Protein AF-A0AAD1UCU5-F1 (afdb_monomer)

Mean predicted aligned error: 21.75 Å

pLDDT: mean 78.45, std 16.81, range [32.56, 97.81]

Solvent-accessible surface area (backbone atoms only — not comparable to full-atom values): 30417 Å² total; per-residue (Å²): 137,92,79,88,80,88,87,80,90,83,84,81,86,79,81,80,84,80,82,82,84,84,83,92,84,83,86,86,89,81,95,85,53,86,76,56,51,63,53,49,52,48,50,50,51,50,51,51,50,49,50,48,52,48,50,52,50,50,52,50,52,51,49,49,53,49,50,51,51,51,50,50,53,51,50,53,52,51,51,51,51,53,50,50,54,47,51,54,50,51,50,52,52,51,51,51,50,53,51,51,51,54,53,50,52,50,52,51,51,55,50,48,54,53,49,50,53,51,49,52,55,50,54,52,52,51,51,52,51,51,51,51,51,51,54,51,52,52,52,50,50,54,50,51,52,52,52,51,54,50,52,52,53,49,52,53,51,49,54,49,51,52,52,50,49,52,52,51,48,53,52,50,52,51,50,52,54,51,49,51,53,53,49,51,54,51,49,53,55,49,52,54,51,48,52,51,50,50,53,52,50,47,51,53,52,47,54,51,49,49,51,50,51,50,52,50,49,53,49,50,52,50,49,49,57,53,40,49,70,37,87,88,35,48,63,55,64,61,52,67,79,72,67,90,63,94,52,49,71,54,80,69,92,71,68,92,71,72,79,82,76,87,70,85,92,86,68,96,70,82,79,69,58,74,73,64,58,57,73,34,57,42,61,46,68,61,52,50,54,52,50,50,53,29,61,75,53,78,56,74,60,50,67,69,57,52,52,52,48,52,47,52,48,50,52,52,50,49,53,51,48,52,52,49,54,49,52,52,52,50,52,52,50,50,52,52,50,52,51,50,50,49,56,69,72,53,66,51,69,66,58,55,52,48,52,52,49,51,52,53,50,52,50,53,51,52,52,51,50,47,52,50,50,53,51,49,52,56,51,50,67,69,54,74,77,55,50,79,67,47,55,53,50,48,50,51,49,50,52,48,52,52,51,51,50,52,51,49,54,52,52,50,50,53,51,50,53,51,51,50,54,52,50,51,52,49,51,54,49,50,53,48,52,49,49,52,50,50,53,52,51,50,50,52,52,53,51,53,50,53,52,50,51,53,49,50,48,51,52,52,51,52,52,49,54,47,52,54,51,49,60,61,52,66,77,72,66,93,60,70,76,68,44,56,58,50,51,53,56,49,50,52,52,53,50,52,52,51,50,52,50,52,50,53,52,51,52,51,49,53,53,50,51,54,54,48,53,54,49,53,52,52,53,52,52,51,50,60,56,57,63,60,63,74,77,75,123

Structure (mmCIF, N/CA/C/O backbone):
data_AF-A0AAD1UCU5-F1
#
_entry.id   AF-A0AAD1UCU5-F1
#
loop_
_ato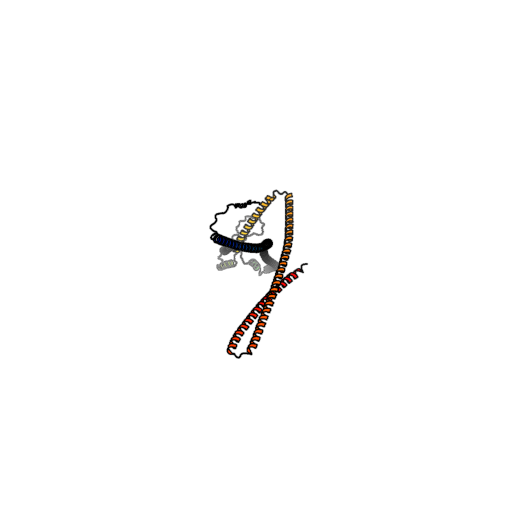m_site.group_PDB
_atom_site.id
_atom_site.type_symbol
_atom_site.label_atom_id
_atom_site.label_alt_id
_atom_site.label_comp_id
_atom_site.label_asym_id
_atom_site.label_entity_id
_atom_site.label_seq_id
_atom_site.pdbx_PDB_ins_code
_atom_site.Cartn_x
_atom_site.Cartn_y
_atom_site.Cartn_z
_atom_site.occupancy
_atom_site.B_iso_or_equiv
_atom_site.auth_seq_id
_atom_site.auth_comp_id
_atom_site.auth_asym_id
_atom_site.auth_atom_id
_atom_site.pdbx_PDB_model_num
ATOM 1 N N . MET A 1 1 ? 38.582 35.582 -67.590 1.00 38.91 1 MET A N 1
ATOM 2 C CA . MET A 1 1 ? 39.283 36.866 -67.369 1.00 38.91 1 MET A CA 1
ATOM 3 C C . MET A 1 1 ? 40.517 36.909 -68.255 1.00 38.91 1 MET A C 1
ATOM 5 O O . MET A 1 1 ? 41.341 36.009 -68.192 1.00 38.91 1 MET A O 1
ATOM 9 N N . ASN A 1 2 ? 40.564 37.918 -69.122 1.00 42.25 2 ASN A N 1
ATOM 10 C CA . ASN A 1 2 ? 41.558 38.155 -70.167 1.00 42.25 2 ASN A CA 1
ATOM 11 C C . ASN A 1 2 ? 42.959 38.440 -69.618 1.00 42.25 2 ASN A C 1
ATOM 13 O O . ASN A 1 2 ? 43.098 39.374 -68.834 1.00 42.25 2 ASN A O 1
ATOM 17 N N . LYS A 1 3 ? 43.993 37.780 -70.158 1.00 42.66 3 LYS A N 1
ATOM 18 C CA . LYS A 1 3 ? 45.317 38.398 -70.354 1.00 42.66 3 LYS A CA 1
ATOM 19 C C . LYS A 1 3 ? 45.931 37.953 -71.682 1.00 42.66 3 LYS A C 1
ATOM 21 O O . LYS A 1 3 ? 46.499 36.879 -71.816 1.00 42.66 3 LYS A O 1
ATOM 26 N N . SER A 1 4 ? 45.778 38.850 -72.650 1.00 47.38 4 SER A N 1
ATOM 27 C CA . SER A 1 4 ? 46.551 38.979 -73.882 1.00 47.38 4 SER A CA 1
ATOM 28 C C . SER A 1 4 ? 48.047 39.080 -73.560 1.00 47.38 4 SER A C 1
ATOM 30 O O . SER A 1 4 ? 48.446 40.007 -72.852 1.00 47.38 4 SER A O 1
ATOM 32 N N . SER A 1 5 ? 48.869 38.205 -74.142 1.00 44.00 5 SER A N 1
ATOM 33 C CA . SER A 1 5 ? 50.315 38.408 -74.248 1.00 44.00 5 SER A CA 1
ATOM 34 C C . SER A 1 5 ? 50.710 38.442 -75.722 1.00 44.00 5 SER A C 1
ATOM 36 O O . SER A 1 5 ? 50.513 37.489 -76.470 1.00 44.00 5 SER A O 1
ATOM 38 N N . LYS A 1 6 ? 51.204 39.614 -76.117 1.00 46.22 6 LYS A N 1
ATOM 39 C CA . LYS A 1 6 ? 51.797 39.962 -77.407 1.00 46.22 6 LYS A CA 1
ATOM 40 C C . LYS A 1 6 ? 53.204 39.370 -77.521 1.00 46.22 6 LYS A C 1
ATOM 42 O O . LYS A 1 6 ? 53.901 39.363 -76.510 1.00 46.22 6 LYS A O 1
ATOM 47 N N . ARG A 1 7 ? 53.642 39.120 -78.769 1.00 44.12 7 ARG A N 1
ATOM 48 C CA . ARG A 1 7 ? 54.982 39.370 -79.385 1.00 44.12 7 ARG A CA 1
ATOM 49 C C . ARG A 1 7 ? 55.447 38.187 -80.276 1.00 44.12 7 ARG A C 1
ATOM 51 O O . ARG A 1 7 ? 54.911 37.099 -80.130 1.00 44.12 7 ARG A O 1
ATOM 58 N N . PRO A 1 8 ? 56.423 38.372 -81.188 1.00 48.19 8 PRO A N 1
ATOM 59 C CA . PRO A 1 8 ? 56.312 39.190 -82.398 1.00 48.19 8 PRO A CA 1
ATOM 60 C C . PRO A 1 8 ? 56.815 38.436 -83.652 1.00 48.19 8 PRO A C 1
ATOM 62 O O . PRO A 1 8 ? 57.678 37.568 -83.581 1.00 48.19 8 PRO A O 1
ATOM 65 N N . GLY A 1 9 ? 56.318 38.818 -84.828 1.00 47.50 9 GLY A N 1
ATOM 66 C CA . GLY A 1 9 ? 56.886 38.365 -86.096 1.00 47.50 9 GLY A CA 1
ATOM 67 C C . GLY A 1 9 ? 58.293 38.927 -86.310 1.00 47.50 9 GLY A C 1
ATOM 68 O O . GLY A 1 9 ? 58.490 40.139 -86.228 1.00 47.50 9 GLY A O 1
ATOM 69 N N . TYR A 1 10 ? 59.243 38.050 -86.630 1.00 42.09 10 TYR A N 1
ATOM 70 C CA . TYR A 1 10 ? 60.497 38.426 -87.271 1.00 42.09 10 TYR A CA 1
ATOM 71 C C . TYR A 1 10 ? 60.433 38.043 -88.749 1.00 42.09 10 TYR A C 1
ATOM 73 O O . TYR A 1 10 ? 60.314 36.882 -89.128 1.00 42.09 10 TYR A O 1
ATOM 81 N N . ARG A 1 11 ? 60.452 39.094 -89.565 1.00 47.66 11 ARG A N 1
ATOM 82 C CA . ARG A 1 11 ? 60.551 39.115 -91.019 1.00 47.66 11 ARG A CA 1
ATOM 83 C C . ARG A 1 11 ? 62.041 39.195 -91.337 1.00 47.66 11 ARG A C 1
ATOM 85 O O . ARG A 1 11 ? 62.613 40.272 -91.215 1.00 47.66 11 ARG A O 1
ATOM 92 N N . GLU A 1 12 ? 62.668 38.086 -91.711 1.00 41.44 12 GLU A N 1
ATOM 93 C CA . GLU A 1 12 ? 64.057 38.093 -92.180 1.00 41.44 12 GLU A CA 1
ATOM 94 C C . GLU A 1 12 ? 64.074 37.994 -93.710 1.00 41.44 12 GLU A C 1
ATOM 96 O O . GLU A 1 12 ? 63.940 36.934 -94.315 1.00 41.44 12 GLU A O 1
ATOM 101 N N . GLN A 1 13 ? 64.176 39.168 -94.336 1.00 43.59 13 GLN A N 1
ATOM 102 C CA . GLN A 1 13 ? 64.620 39.327 -95.714 1.00 43.59 13 GLN A CA 1
ATOM 103 C C . GLN A 1 13 ? 66.100 38.936 -95.774 1.00 43.59 13 GLN A C 1
ATOM 105 O O . GLN A 1 13 ? 66.935 39.649 -95.223 1.00 43.59 13 GLN A O 1
ATOM 110 N N . ARG A 1 14 ? 66.447 37.850 -96.470 1.00 40.88 14 ARG A N 1
ATOM 111 C CA . ARG A 1 14 ? 67.821 37.641 -96.943 1.00 40.88 14 ARG A CA 1
ATOM 112 C C . ARG A 1 14 ? 67.886 37.883 -98.442 1.00 40.88 14 ARG A C 1
ATOM 114 O O . ARG A 1 14 ? 67.221 37.230 -99.239 1.00 40.88 14 ARG A O 1
ATOM 121 N N . GLN A 1 15 ? 68.661 38.910 -98.759 1.00 40.22 15 GLN A N 1
ATOM 122 C CA . GLN A 1 15 ? 69.030 39.368 -100.084 1.00 40.22 15 GLN A CA 1
ATOM 123 C C . GLN A 1 15 ? 69.949 38.336 -100.749 1.00 40.22 15 GLN A C 1
ATOM 125 O O . GLN A 1 15 ? 70.836 37.773 -100.109 1.00 40.22 15 GLN A O 1
ATOM 130 N N . ALA A 1 16 ? 69.717 38.105 -102.038 1.00 41.84 16 ALA A N 1
ATOM 131 C CA . ALA A 1 16 ? 70.588 37.337 -102.913 1.00 41.84 16 ALA A CA 1
ATOM 132 C C . ALA A 1 16 ? 71.919 38.085 -103.143 1.00 41.84 16 ALA A C 1
ATOM 134 O O . ALA A 1 16 ? 71.876 39.284 -103.436 1.00 41.84 16 ALA A O 1
ATOM 135 N N . PRO A 1 17 ? 73.088 37.425 -103.072 1.00 46.22 17 PRO A N 1
ATOM 136 C CA . PRO A 1 17 ? 74.330 38.000 -103.568 1.00 46.22 17 PRO A CA 1
ATOM 137 C C . PRO A 1 17 ? 74.338 37.962 -105.101 1.00 46.22 17 PRO A C 1
ATOM 139 O O . PRO A 1 17 ? 74.091 36.927 -105.720 1.00 46.22 17 PRO A O 1
ATOM 142 N N . GLN A 1 18 ? 74.603 39.119 -105.702 1.00 41.62 18 GLN A N 1
ATOM 143 C CA . GLN A 1 18 ? 74.808 39.287 -107.135 1.00 41.62 18 GLN A CA 1
ATOM 144 C C . GLN A 1 18 ? 76.114 38.609 -107.562 1.00 41.62 18 GLN A C 1
ATOM 146 O O . GLN A 1 18 ? 77.155 38.805 -106.942 1.00 41.62 18 GLN A O 1
ATOM 151 N N . ALA A 1 19 ? 76.040 37.828 -108.637 1.00 39.88 19 ALA A N 1
ATOM 152 C CA . ALA A 1 19 ? 77.185 37.241 -109.311 1.00 39.88 19 ALA A CA 1
ATOM 153 C C . ALA A 1 19 ? 78.060 38.337 -109.946 1.00 39.88 19 ALA A C 1
ATOM 155 O O . ALA A 1 19 ? 77.585 39.127 -110.769 1.00 39.88 19 ALA A O 1
ATOM 156 N N . GLU A 1 20 ? 79.337 38.369 -109.566 1.00 41.59 20 GLU A N 1
ATOM 157 C CA . GLU A 1 20 ? 80.380 39.150 -110.226 1.00 41.59 20 GLU A CA 1
ATOM 158 C C . GLU A 1 20 ? 80.570 38.669 -111.670 1.00 41.59 20 GLU A C 1
ATOM 160 O O . GLU A 1 20 ? 80.720 37.481 -111.956 1.00 41.59 20 GLU A O 1
ATOM 165 N N . LYS A 1 21 ? 80.543 39.630 -112.594 1.00 40.97 21 LYS A N 1
ATOM 166 C CA . LYS A 1 21 ? 80.853 39.449 -114.011 1.00 40.97 21 LYS A CA 1
ATOM 167 C C . LYS A 1 21 ? 82.369 39.334 -114.163 1.00 40.97 21 LYS A C 1
ATOM 169 O O . LYS A 1 21 ? 83.084 40.276 -113.840 1.00 40.97 21 LYS A O 1
ATOM 174 N N . PHE A 1 22 ? 82.837 38.204 -114.681 1.00 38.25 22 PHE A N 1
ATOM 175 C CA . PHE A 1 22 ? 84.230 37.995 -115.066 1.00 38.25 22 PHE A CA 1
ATOM 176 C C . PHE A 1 22 ? 84.413 38.371 -116.548 1.00 38.25 22 PHE A C 1
ATOM 178 O O . PHE A 1 22 ? 83.662 37.910 -117.408 1.00 38.25 22 PHE A O 1
ATOM 185 N N . ASP A 1 23 ? 85.374 39.255 -116.815 1.00 42.38 23 ASP A N 1
ATOM 186 C CA . ASP A 1 23 ? 85.660 39.915 -118.096 1.00 42.38 23 ASP A CA 1
ATOM 187 C C . ASP A 1 23 ? 86.777 39.158 -118.859 1.00 42.38 23 ASP A C 1
ATOM 189 O O . ASP A 1 23 ? 87.883 39.022 -118.324 1.00 42.38 23 ASP A O 1
ATOM 193 N N . PRO A 1 24 ? 86.540 38.616 -120.074 1.00 38.34 24 PRO A N 1
ATOM 194 C CA . PRO A 1 24 ? 87.518 37.816 -120.802 1.00 38.34 24 PRO A CA 1
ATOM 195 C C . PRO A 1 24 ? 88.197 38.646 -121.901 1.00 38.34 24 PRO A C 1
ATOM 197 O O . PRO A 1 24 ? 87.713 38.710 -123.029 1.00 38.34 24 PRO A O 1
ATOM 200 N N . ASN A 1 25 ? 89.348 39.264 -121.616 1.00 39.72 25 ASN A N 1
ATOM 201 C CA . ASN A 1 25 ? 90.185 39.827 -122.682 1.00 39.72 25 ASN A CA 1
ATOM 202 C C . ASN A 1 25 ? 91.661 39.982 -122.275 1.00 39.72 25 ASN A C 1
ATOM 204 O O . ASN A 1 25 ? 92.081 41.021 -121.766 1.00 39.72 25 ASN A O 1
ATOM 208 N N . ARG A 1 26 ? 92.500 38.974 -122.565 1.00 41.56 26 ARG A N 1
ATOM 209 C CA . ARG A 1 26 ? 93.944 39.215 -122.732 1.00 41.56 26 ARG A CA 1
ATOM 210 C C . ARG A 1 26 ? 94.586 38.259 -123.738 1.00 41.56 26 ARG A C 1
ATOM 212 O O . ARG A 1 26 ? 94.598 37.044 -123.580 1.00 41.56 26 ARG A O 1
ATOM 219 N N . ASN A 1 27 ? 95.102 38.875 -124.796 1.00 39.00 27 ASN A N 1
ATOM 220 C CA . ASN A 1 27 ? 95.641 38.293 -126.018 1.00 39.00 27 ASN A CA 1
ATOM 221 C C . ASN A 1 27 ? 97.078 37.753 -125.834 1.00 39.00 27 ASN A C 1
ATOM 223 O O . ASN A 1 27 ? 98.004 38.506 -125.552 1.00 39.00 27 ASN A O 1
ATOM 227 N N . MET A 1 28 ? 97.233 36.441 -126.010 1.00 32.56 28 MET A N 1
ATOM 228 C CA . MET A 1 28 ? 98.207 35.723 -126.855 1.00 32.56 28 MET A CA 1
ATOM 229 C C . MET A 1 28 ? 99.339 36.512 -127.568 1.00 32.56 28 MET A C 1
ATOM 231 O O . MET A 1 28 ? 99.054 37.300 -128.467 1.00 32.56 28 MET A O 1
ATOM 235 N N . ARG A 1 29 ? 100.613 36.139 -127.314 1.00 35.97 29 ARG A N 1
ATOM 236 C CA . ARG A 1 29 ? 101.561 35.455 -128.252 1.00 35.97 29 ARG A CA 1
ATOM 237 C C . ARG A 1 29 ? 103.041 35.777 -127.977 1.00 35.97 29 ARG A C 1
ATOM 239 O O . ARG A 1 29 ? 103.494 36.890 -128.215 1.00 35.97 29 ARG A O 1
ATOM 246 N N . SER A 1 30 ? 103.828 34.735 -127.724 1.00 37.50 30 SER A N 1
ATOM 247 C CA . SER A 1 30 ? 105.138 34.547 -128.363 1.00 37.50 30 SER A CA 1
ATOM 248 C C . SER A 1 30 ? 105.387 33.037 -128.572 1.00 37.50 30 SER A C 1
ATOM 250 O O . SER A 1 30 ? 104.774 32.215 -127.886 1.00 37.50 30 SER A O 1
ATOM 252 N N . PRO A 1 31 ? 106.156 32.623 -129.596 1.00 45.50 31 PRO A N 1
ATOM 253 C CA . PRO A 1 31 ? 106.043 31.296 -130.191 1.00 45.50 31 PRO A CA 1
ATOM 254 C C . PRO A 1 31 ? 107.282 30.443 -129.900 1.00 45.50 31 PRO A C 1
ATOM 256 O O . PRO A 1 31 ? 108.174 30.367 -130.739 1.00 45.50 31 PRO A O 1
ATOM 259 N N . GLN A 1 32 ? 107.344 29.787 -128.735 1.00 42.44 32 GLN A N 1
ATOM 260 C CA . GLN A 1 32 ? 108.434 28.832 -128.464 1.00 42.44 32 GLN A CA 1
ATOM 261 C C . GLN A 1 32 ? 108.156 27.737 -127.411 1.00 42.44 32 GLN A C 1
ATOM 263 O O . GLN A 1 32 ? 109.093 27.094 -126.961 1.00 42.44 32 GLN A O 1
ATOM 268 N N . GLU A 1 33 ? 106.894 27.445 -127.056 1.00 42.97 33 GLU A N 1
ATOM 269 C CA . GLU A 1 33 ? 106.588 26.505 -125.947 1.00 42.97 33 GLU A CA 1
ATOM 270 C C . GLU A 1 33 ? 105.498 25.453 -126.262 1.00 42.97 33 GLU A C 1
ATOM 272 O O . GLU A 1 33 ? 104.797 24.950 -125.385 1.00 42.97 33 GLU A O 1
ATOM 277 N N . LYS A 1 34 ? 105.354 25.040 -127.530 1.00 42.16 34 LYS A N 1
ATOM 278 C CA . LYS A 1 34 ? 104.326 24.065 -127.974 1.00 42.16 34 LYS A CA 1
ATOM 279 C C . LYS A 1 34 ? 104.528 22.608 -127.493 1.00 42.16 34 LYS A C 1
ATOM 281 O O . LYS A 1 34 ? 103.692 21.760 -127.789 1.00 42.16 34 LYS A O 1
ATOM 286 N N . GLY A 1 35 ? 105.582 22.317 -126.726 1.00 46.91 35 GLY A N 1
ATOM 287 C CA . GLY A 1 35 ? 105.799 21.024 -126.051 1.00 46.91 35 GLY A CA 1
ATOM 288 C C . GLY A 1 35 ? 105.448 21.017 -124.555 1.00 46.91 35 GLY A C 1
ATOM 289 O O . GLY A 1 35 ? 105.173 19.955 -124.007 1.00 46.91 35 GLY A O 1
ATOM 290 N N . HIS A 1 36 ? 105.401 22.189 -123.907 1.00 49.41 36 HIS A N 1
ATOM 291 C CA . HIS A 1 36 ? 105.072 22.347 -122.480 1.00 49.41 36 HIS A CA 1
ATOM 292 C C . HIS A 1 36 ? 103.577 22.651 -122.262 1.00 49.41 36 HIS A C 1
ATOM 294 O O . HIS A 1 36 ? 102.981 22.187 -121.293 1.00 49.41 36 HIS A O 1
ATOM 300 N N . VAL A 1 37 ? 102.925 23.315 -123.226 1.00 50.72 37 VAL A N 1
ATOM 301 C CA . VAL A 1 37 ? 101.483 23.633 -123.188 1.00 50.72 37 VAL A CA 1
ATOM 302 C C . VAL A 1 37 ? 100.591 22.389 -123.298 1.00 50.72 37 VAL A C 1
ATOM 304 O O . VAL A 1 37 ? 99.534 22.347 -122.685 1.00 50.72 37 VAL A O 1
ATOM 307 N N . ASN A 1 38 ? 101.021 21.330 -123.993 1.00 52.06 38 ASN A N 1
ATOM 308 C CA . ASN A 1 38 ? 100.274 20.063 -124.026 1.00 52.06 38 ASN A CA 1
ATOM 309 C C . ASN A 1 38 ? 100.367 19.275 -122.709 1.00 52.06 38 ASN A C 1
ATOM 311 O O . ASN A 1 38 ? 99.496 18.450 -122.442 1.00 52.06 38 ASN A O 1
ATOM 315 N N . HIS A 1 39 ? 101.400 19.506 -121.892 1.00 57.59 39 HIS A N 1
ATOM 316 C CA . HIS A 1 39 ? 101.499 18.905 -120.562 1.00 57.59 39 HIS A CA 1
ATOM 317 C C . HIS A 1 39 ? 100.735 19.736 -119.525 1.00 57.59 39 HIS A C 1
ATOM 319 O O . HIS A 1 39 ? 100.045 19.158 -118.694 1.00 57.59 39 HIS A O 1
ATOM 325 N N . LEU A 1 40 ? 100.770 21.070 -119.644 1.00 56.66 40 LEU A N 1
ATOM 326 C CA . LEU A 1 40 ? 99.977 21.996 -118.829 1.00 56.66 40 LEU A CA 1
ATOM 327 C C . LEU A 1 40 ? 98.472 21.882 -119.103 1.00 56.66 40 LEU A C 1
ATOM 329 O O . LEU A 1 40 ? 97.721 21.754 -118.153 1.00 56.66 40 LEU A O 1
ATOM 333 N N . MET A 1 41 ? 98.025 21.804 -120.364 1.00 61.16 41 MET A N 1
ATOM 334 C CA . MET A 1 41 ? 96.609 21.550 -120.680 1.00 61.16 41 MET A CA 1
ATOM 335 C C . MET A 1 41 ? 96.154 20.162 -120.232 1.00 61.16 41 MET A C 1
ATOM 337 O O . MET A 1 41 ? 95.005 20.002 -119.842 1.00 61.16 41 MET A O 1
ATOM 341 N N . LYS A 1 42 ? 97.026 19.145 -120.273 1.00 67.25 42 LYS A N 1
ATOM 342 C CA . LYS A 1 42 ? 96.698 17.833 -119.699 1.00 67.25 42 LYS A CA 1
ATOM 343 C C . LYS A 1 42 ? 96.564 17.909 -118.183 1.00 67.25 42 LYS A C 1
ATOM 345 O O . LYS A 1 42 ? 95.593 17.371 -117.680 1.00 67.25 42 LYS A O 1
ATOM 350 N N . ASN A 1 43 ? 97.463 18.610 -117.493 1.00 72.88 43 ASN A N 1
ATOM 351 C CA . ASN A 1 43 ? 97.378 18.816 -116.047 1.00 72.88 43 ASN A CA 1
ATOM 352 C C . ASN A 1 43 ? 96.145 19.642 -115.660 1.00 72.88 43 ASN A C 1
ATOM 354 O O . ASN A 1 43 ? 95.464 19.286 -114.715 1.00 72.88 43 ASN A O 1
ATOM 358 N N . GLU A 1 44 ? 95.800 20.676 -116.425 1.00 75.69 44 GLU A N 1
ATOM 359 C CA . GLU A 1 44 ? 94.611 21.506 -116.200 1.00 75.69 44 GLU A CA 1
ATOM 360 C C . GLU A 1 44 ? 93.318 20.728 -116.501 1.00 75.69 44 GLU A C 1
ATOM 362 O O . GLU A 1 44 ? 92.336 20.839 -115.776 1.00 75.69 44 GLU A O 1
ATOM 367 N N . ILE A 1 45 ? 93.319 19.854 -117.517 1.00 77.12 45 ILE A N 1
ATOM 368 C CA . ILE A 1 45 ? 92.229 18.895 -117.759 1.00 77.12 45 ILE A CA 1
ATOM 369 C C . ILE A 1 45 ? 92.144 17.860 -116.627 1.00 77.12 45 ILE A C 1
ATOM 371 O O . ILE A 1 45 ? 91.038 17.468 -116.263 1.00 77.12 45 ILE A O 1
ATOM 375 N N . GLU A 1 46 ? 93.269 17.397 -116.079 1.00 80.00 46 GLU A N 1
ATOM 376 C CA . GLU A 1 46 ? 93.308 16.470 -114.939 1.00 80.00 46 GLU A CA 1
ATOM 377 C C . GLU A 1 46 ? 92.770 17.152 -113.667 1.00 80.00 46 GLU A C 1
ATOM 379 O O . GLU A 1 46 ? 91.884 16.610 -113.017 1.00 80.00 46 GLU A O 1
ATOM 384 N N . GLU A 1 47 ? 93.190 18.387 -113.378 1.00 80.19 47 GLU A N 1
ATOM 385 C CA . GLU A 1 47 ? 92.695 19.210 -112.266 1.00 80.19 47 GLU A CA 1
ATOM 386 C C . GLU A 1 47 ? 91.207 19.554 -112.422 1.00 80.19 47 GLU A C 1
ATOM 388 O O . GLU A 1 47 ? 90.447 19.501 -111.454 1.00 80.19 47 GLU A O 1
ATOM 393 N N . LEU A 1 48 ? 90.742 19.847 -113.641 1.00 81.12 48 LEU A N 1
ATOM 394 C CA . LEU A 1 48 ? 89.319 20.046 -113.924 1.00 81.12 48 LEU A CA 1
ATOM 395 C C . LEU A 1 48 ? 88.520 18.749 -113.759 1.00 81.12 48 LEU A C 1
ATOM 397 O O . LEU A 1 48 ? 87.409 18.770 -113.240 1.00 81.12 48 LEU A O 1
ATOM 401 N N . LYS A 1 49 ? 89.076 17.596 -114.140 1.00 81.94 49 LYS A N 1
ATOM 402 C CA . LYS A 1 49 ? 88.444 16.293 -113.881 1.00 81.94 49 LYS A CA 1
ATOM 40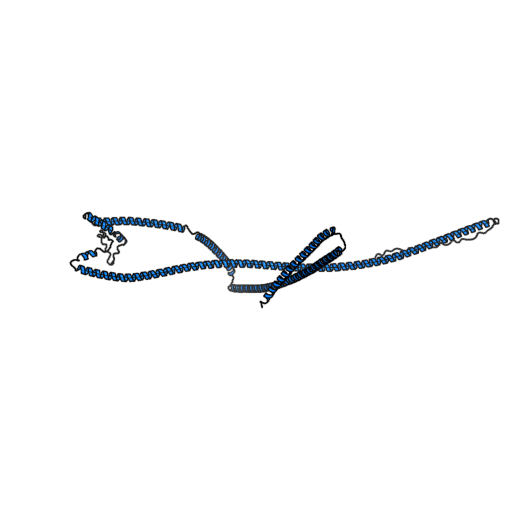3 C C . LYS A 1 49 ? 88.407 15.961 -112.396 1.00 81.94 49 LYS A C 1
ATOM 405 O O . LYS A 1 49 ? 87.433 15.367 -111.943 1.00 81.94 49 LYS A O 1
ATOM 410 N N . ASP A 1 50 ? 89.434 16.326 -111.642 1.00 83.81 50 ASP A N 1
ATOM 411 C CA . ASP A 1 50 ? 89.502 16.075 -110.205 1.00 83.81 50 ASP A CA 1
ATOM 412 C C . ASP A 1 50 ? 88.597 17.030 -109.424 1.00 83.81 50 ASP A C 1
ATOM 414 O O . ASP A 1 50 ? 87.912 16.596 -108.502 1.00 83.81 50 ASP A O 1
ATOM 418 N N . THR A 1 51 ? 88.479 18.291 -109.846 1.00 84.00 51 THR A N 1
ATOM 419 C CA . THR A 1 51 ? 87.491 19.234 -109.299 1.00 84.00 51 THR A CA 1
ATOM 420 C C . THR A 1 51 ? 86.063 18.848 -109.669 1.00 84.00 51 THR A C 1
ATOM 422 O O . THR A 1 51 ? 85.193 18.909 -108.804 1.00 84.00 51 THR A O 1
ATOM 425 N N . VAL A 1 52 ? 85.800 18.374 -110.893 1.00 84.94 52 VAL A N 1
ATOM 426 C CA . VAL A 1 52 ? 84.488 17.815 -111.264 1.00 84.94 52 VAL A CA 1
ATOM 427 C C . VAL A 1 52 ? 84.177 16.575 -110.430 1.00 84.94 52 VAL A C 1
ATOM 429 O O . VAL A 1 52 ? 83.109 16.528 -109.832 1.00 84.94 52 VAL A O 1
ATOM 432 N N . ARG A 1 53 ? 85.112 15.626 -110.281 1.00 87.31 53 ARG A N 1
ATOM 433 C CA . ARG A 1 53 ? 84.927 14.451 -109.410 1.00 87.31 53 ARG A CA 1
ATOM 434 C C . ARG A 1 53 ? 84.704 14.841 -107.949 1.00 87.31 53 ARG A C 1
ATOM 436 O O . ARG A 1 53 ? 83.864 14.248 -107.278 1.00 87.31 53 ARG A O 1
ATOM 443 N N . TYR A 1 54 ? 85.414 15.852 -107.456 1.00 91.12 54 TYR A N 1
ATOM 444 C CA . TYR A 1 54 ? 85.232 16.389 -106.110 1.00 91.12 54 TYR A CA 1
ATOM 445 C C . TYR A 1 54 ? 83.853 17.036 -105.930 1.00 91.12 54 TYR A C 1
ATOM 447 O O . TYR A 1 54 ? 83.187 16.783 -104.929 1.00 91.12 54 TYR A O 1
ATOM 455 N N . LEU A 1 55 ? 83.393 17.828 -106.901 1.00 88.69 55 LEU A N 1
ATOM 456 C CA . LEU A 1 55 ? 82.067 18.447 -106.882 1.00 88.69 55 LEU A CA 1
ATOM 457 C C . LEU A 1 55 ? 80.947 17.415 -107.050 1.00 88.69 55 LEU A C 1
ATOM 459 O O . LEU A 1 55 ? 79.922 17.530 -106.387 1.00 88.69 55 LEU A O 1
ATOM 463 N N . GLU A 1 56 ? 81.138 16.384 -107.873 1.00 87.50 56 GLU A N 1
ATOM 464 C CA . GLU A 1 56 ? 80.229 15.239 -107.984 1.00 87.50 56 GLU A CA 1
ATOM 465 C C . GLU A 1 56 ? 80.147 14.484 -106.655 1.00 87.50 56 GLU A C 1
ATOM 467 O O . GLU A 1 56 ? 79.048 14.211 -106.175 1.00 87.50 56 GLU A O 1
ATOM 472 N N . HIS A 1 57 ? 81.286 14.225 -106.007 1.00 89.69 57 HIS A N 1
ATOM 473 C CA . HIS A 1 57 ? 81.324 13.616 -104.680 1.00 89.69 57 HIS A CA 1
ATOM 474 C C . HIS A 1 57 ? 80.648 14.504 -103.625 1.00 89.69 57 HIS A C 1
ATOM 476 O O . HIS A 1 57 ? 79.882 14.005 -102.801 1.00 89.69 57 HIS A O 1
ATOM 482 N N . GLN A 1 58 ? 80.874 15.823 -103.646 1.00 91.00 58 GLN A N 1
ATOM 483 C CA . GLN A 1 58 ? 80.172 16.754 -102.760 1.00 91.00 58 GLN A CA 1
ATOM 484 C C . GLN A 1 58 ? 78.665 16.768 -103.027 1.00 91.00 58 GLN A C 1
ATOM 486 O O . GLN A 1 58 ? 77.884 16.770 -102.081 1.00 91.00 58 GLN A O 1
ATOM 491 N N . LEU A 1 59 ? 78.238 16.747 -104.291 1.00 89.81 59 LEU A N 1
ATOM 492 C CA . LEU A 1 59 ? 76.823 16.697 -104.656 1.00 89.81 59 LEU A CA 1
ATOM 493 C C . LEU A 1 59 ? 76.167 15.400 -104.187 1.00 89.81 59 LEU A C 1
ATOM 495 O O . LEU A 1 59 ? 75.053 15.447 -103.670 1.00 89.81 59 LEU A O 1
ATOM 499 N N . VAL A 1 60 ? 76.842 14.259 -104.333 1.00 92.12 60 VAL A N 1
ATOM 500 C CA . VAL A 1 60 ? 76.360 12.969 -103.820 1.00 92.12 60 VAL A CA 1
ATOM 501 C C . VAL A 1 60 ? 76.279 12.998 -102.294 1.00 92.12 60 VAL A C 1
ATOM 503 O O . VAL A 1 60 ? 75.230 12.667 -101.752 1.00 92.12 60 VAL A O 1
ATOM 506 N N . SER A 1 61 ? 77.315 13.491 -101.609 1.00 92.31 61 SER A N 1
ATOM 507 C CA . SER A 1 61 ? 77.311 13.663 -100.149 1.00 92.31 61 SER A CA 1
ATOM 508 C C . SER A 1 61 ? 76.165 14.565 -99.686 1.00 92.31 61 SER A C 1
ATOM 510 O O . SER A 1 61 ? 75.484 14.244 -98.720 1.00 92.31 61 SER A O 1
ATOM 512 N N . LYS A 1 62 ? 75.899 15.672 -100.392 1.00 91.94 62 LYS A N 1
ATOM 513 C CA . LYS A 1 62 ? 74.795 16.582 -100.063 1.00 91.94 62 LYS A CA 1
ATOM 514 C C . LYS A 1 62 ? 73.420 15.996 -100.352 1.00 91.94 62 LYS A C 1
ATOM 516 O O . LYS A 1 62 ? 72.495 16.282 -99.599 1.00 91.94 62 LYS A O 1
ATOM 521 N N . ARG A 1 63 ? 73.269 15.167 -101.388 1.00 91.19 63 ARG A N 1
ATOM 522 C CA . ARG A 1 63 ? 72.026 14.409 -101.608 1.00 91.19 63 ARG A CA 1
ATOM 523 C C . ARG A 1 63 ? 71.801 13.381 -100.510 1.00 91.19 63 ARG A C 1
ATOM 525 O O . ARG A 1 63 ? 70.684 13.286 -100.028 1.00 91.19 63 ARG A O 1
ATOM 532 N N . GLN A 1 64 ? 72.850 12.676 -100.093 1.00 93.56 64 GLN A N 1
ATOM 533 C CA . GLN A 1 64 ? 72.762 11.718 -98.997 1.00 93.56 64 GLN A CA 1
ATOM 534 C C . GLN A 1 64 ? 72.387 12.412 -97.679 1.00 93.56 64 GLN A C 1
ATOM 536 O O . GLN A 1 64 ? 71.428 11.999 -97.040 1.00 93.56 64 GLN A O 1
ATOM 541 N N . GLU A 1 65 ? 73.048 13.520 -97.323 1.00 92.00 65 GLU A N 1
ATOM 542 C CA . GLU A 1 65 ? 72.657 14.342 -96.164 1.00 92.00 65 GLU A CA 1
ATOM 543 C C . GLU A 1 65 ? 71.194 14.811 -96.275 1.00 92.00 65 GLU A C 1
ATOM 545 O O . GLU A 1 65 ? 70.443 14.778 -95.304 1.00 92.00 65 GLU A O 1
ATOM 550 N N . GLN A 1 66 ? 70.755 15.241 -97.464 1.00 92.25 66 GLN A N 1
ATOM 551 C CA . GLN A 1 66 ? 69.371 15.659 -97.691 1.00 92.25 66 GLN A CA 1
ATOM 552 C C . GLN A 1 66 ? 68.377 14.500 -97.517 1.00 92.25 66 GLN A C 1
ATOM 554 O O . GLN A 1 66 ? 67.304 14.705 -96.948 1.00 92.25 66 GLN A O 1
ATOM 559 N N . GLU A 1 67 ? 68.704 13.304 -98.003 1.00 92.44 67 GLU A N 1
ATOM 560 C CA . GLU A 1 67 ? 67.898 12.096 -97.809 1.00 92.44 67 GLU A CA 1
ATOM 561 C C . GLU A 1 67 ? 67.830 11.704 -96.329 1.00 92.44 67 GLU A C 1
ATOM 563 O O . GLU A 1 67 ? 66.740 11.417 -95.834 1.00 92.44 67 GLU A O 1
ATOM 568 N N . GLU A 1 68 ? 68.948 11.786 -95.603 1.00 92.38 68 GLU A N 1
ATOM 569 C CA . GLU A 1 68 ? 69.010 11.559 -94.156 1.00 92.38 68 GLU A CA 1
ATOM 570 C C . GLU A 1 68 ? 68.120 12.557 -93.397 1.00 92.38 68 GLU A C 1
ATOM 572 O O . GLU A 1 68 ? 67.294 12.143 -92.582 1.00 92.38 68 GLU A O 1
ATOM 577 N N . TYR A 1 69 ? 68.178 13.853 -93.728 1.00 93.12 69 TYR A N 1
ATOM 578 C CA . TYR A 1 69 ? 67.290 14.860 -93.135 1.00 93.12 69 TYR A CA 1
ATOM 579 C C . TYR A 1 69 ? 65.816 14.619 -93.464 1.00 93.12 69 TYR A C 1
ATOM 581 O O . TYR A 1 69 ? 64.952 14.791 -92.605 1.00 93.12 69 TYR A O 1
ATOM 589 N N . LEU A 1 70 ? 65.492 14.222 -94.698 1.00 93.00 70 LEU A N 1
ATOM 590 C CA . LEU A 1 70 ? 64.116 13.886 -95.067 1.00 93.00 70 LEU A CA 1
ATOM 591 C C . LEU A 1 70 ? 63.616 12.660 -94.298 1.00 93.00 70 LEU A C 1
ATOM 593 O O . LEU A 1 70 ? 62.463 12.643 -93.863 1.00 93.00 70 LEU A O 1
ATOM 597 N N . GLN A 1 71 ? 64.475 11.662 -94.094 1.00 93.62 71 GLN A N 1
ATOM 598 C CA . GLN A 1 71 ? 64.159 10.484 -93.297 1.00 93.62 71 GLN A CA 1
ATOM 599 C C . GLN A 1 71 ? 63.963 10.843 -91.818 1.00 93.62 71 GLN A C 1
ATOM 601 O O . GLN A 1 71 ? 63.001 10.374 -91.208 1.00 93.62 71 GLN A O 1
ATOM 606 N N . GLU A 1 72 ? 64.803 11.713 -91.257 1.00 94.00 72 GLU A N 1
ATOM 607 C CA . GLU A 1 72 ? 64.672 12.216 -89.886 1.00 94.00 72 GLU A CA 1
ATOM 608 C C . GLU A 1 72 ? 63.376 13.020 -89.705 1.00 94.00 72 GLU A C 1
ATOM 610 O O . GLU A 1 72 ? 62.613 12.764 -88.776 1.00 94.00 72 GLU A O 1
ATOM 615 N N . ILE A 1 73 ? 63.052 13.919 -90.642 1.00 91.31 73 ILE A N 1
ATOM 616 C CA . ILE A 1 73 ? 61.786 14.669 -90.645 1.00 91.31 73 ILE A CA 1
ATOM 617 C C . ILE A 1 73 ? 60.591 13.716 -90.734 1.00 91.31 73 ILE A C 1
ATOM 619 O O . ILE A 1 73 ? 59.580 13.920 -90.058 1.00 91.31 73 ILE A O 1
ATOM 623 N N . PHE A 1 74 ? 60.677 12.670 -91.558 1.00 94.00 74 PHE A N 1
ATOM 624 C CA . PHE A 1 74 ? 59.609 11.683 -91.680 1.00 94.00 74 PHE A CA 1
ATOM 625 C C . PHE A 1 74 ? 59.416 10.892 -90.379 1.00 94.00 74 PHE A C 1
ATOM 627 O O . PHE A 1 74 ? 58.279 10.726 -89.933 1.00 94.00 74 PHE A O 1
ATOM 634 N N . GLN A 1 75 ? 60.504 10.463 -89.733 1.00 94.00 75 GLN A N 1
ATOM 635 C CA . GLN A 1 75 ? 60.459 9.776 -88.439 1.00 94.00 75 GLN A CA 1
ATOM 636 C C . GLN A 1 75 ? 59.932 10.684 -87.324 1.00 94.00 75 GLN A C 1
ATOM 638 O O . GLN A 1 75 ? 59.045 10.270 -86.579 1.00 94.00 75 GLN A O 1
ATOM 643 N N . ALA A 1 76 ? 60.404 11.928 -87.242 1.00 92.00 76 ALA A N 1
ATOM 644 C CA . ALA A 1 76 ? 59.926 12.908 -86.271 1.00 92.00 76 ALA A CA 1
ATOM 645 C C . ALA A 1 76 ? 58.429 13.200 -86.459 1.00 92.00 76 ALA A C 1
ATOM 647 O O . ALA A 1 76 ? 57.680 13.244 -85.486 1.00 92.00 76 ALA A O 1
ATOM 648 N N . ASN A 1 77 ? 57.957 13.317 -87.706 1.00 92.69 77 ASN A N 1
ATOM 649 C CA . ASN A 1 77 ? 56.531 13.471 -88.000 1.00 92.69 77 ASN A CA 1
ATOM 650 C C . ASN A 1 77 ? 55.711 12.225 -87.637 1.00 92.69 77 ASN A C 1
ATOM 652 O O . ASN A 1 77 ? 54.583 12.361 -87.162 1.00 92.69 77 ASN A O 1
ATOM 656 N N . ALA A 1 78 ? 56.244 11.019 -87.851 1.00 93.50 78 ALA A N 1
ATOM 657 C CA . ALA A 1 78 ? 55.585 9.784 -87.431 1.00 93.50 78 ALA A CA 1
ATOM 658 C C . ALA A 1 78 ? 55.464 9.711 -85.898 1.00 93.50 78 ALA A C 1
ATOM 660 O O . ALA A 1 78 ? 54.371 9.494 -85.382 1.00 93.50 78 ALA A O 1
ATOM 661 N N . GLN A 1 79 ? 56.543 10.014 -85.168 1.00 94.31 79 GLN A N 1
ATOM 662 C CA . GLN A 1 79 ? 56.542 10.080 -83.701 1.00 94.31 79 GLN A CA 1
ATOM 663 C C . GLN A 1 79 ? 55.608 11.178 -83.164 1.00 94.31 79 GLN A C 1
ATOM 665 O O . GLN A 1 79 ? 54.894 10.963 -82.181 1.00 94.31 79 GLN A O 1
ATOM 670 N N . ALA A 1 80 ? 55.552 12.342 -83.820 1.00 90.81 80 ALA A N 1
ATOM 671 C CA . ALA A 1 80 ? 54.628 13.415 -83.458 1.00 90.81 80 ALA A CA 1
ATOM 672 C C . ALA A 1 80 ? 53.163 12.968 -83.610 1.00 90.81 80 ALA A C 1
ATOM 674 O O . ALA A 1 80 ? 52.354 13.203 -82.718 1.00 90.81 80 ALA A O 1
ATOM 675 N N . LYS A 1 81 ? 52.829 12.244 -84.685 1.00 93.88 81 LYS A N 1
ATOM 676 C CA . LYS A 1 81 ? 51.485 11.671 -84.868 1.00 93.88 81 LYS A CA 1
ATOM 677 C C . LYS A 1 81 ? 51.156 10.599 -83.832 1.00 93.88 81 LYS A C 1
ATOM 679 O O . LYS A 1 81 ? 50.051 10.591 -83.296 1.00 93.88 81 LYS A O 1
ATOM 684 N N . ASP A 1 82 ? 52.100 9.716 -83.518 1.00 94.00 82 ASP A N 1
ATOM 685 C CA . ASP A 1 82 ? 51.889 8.678 -82.504 1.00 94.00 82 ASP A CA 1
ATOM 686 C C . ASP A 1 82 ? 51.677 9.283 -81.108 1.00 94.00 82 ASP A C 1
ATOM 688 O O . ASP A 1 82 ? 50.774 8.864 -80.380 1.00 94.00 82 ASP A O 1
ATOM 692 N N . SER A 1 83 ? 52.452 10.311 -80.754 1.00 91.38 83 SER A N 1
ATOM 693 C CA . SER A 1 83 ? 52.286 11.041 -79.490 1.00 91.38 83 SER A CA 1
ATOM 694 C C . SER A 1 83 ? 50.989 11.860 -79.438 1.00 91.38 83 SER A C 1
ATOM 696 O O . SER A 1 83 ? 50.341 11.890 -78.393 1.00 91.38 83 SER A O 1
ATOM 698 N N . GLU A 1 84 ? 50.533 12.441 -80.553 1.00 93.25 84 GLU A N 1
ATOM 699 C CA . GLU A 1 84 ? 49.211 13.080 -80.653 1.00 93.25 84 GLU A CA 1
ATOM 700 C C . GLU A 1 84 ? 48.084 12.066 -80.397 1.00 93.25 84 GLU A C 1
ATOM 702 O O . GLU A 1 84 ? 47.191 12.310 -79.581 1.00 93.25 84 GLU A O 1
ATOM 707 N N . VAL A 1 85 ? 48.155 10.882 -81.016 1.00 94.06 85 VAL A N 1
ATOM 708 C CA . VAL A 1 85 ? 47.183 9.800 -80.790 1.00 94.06 85 VAL A CA 1
ATOM 709 C C . VAL A 1 85 ? 47.202 9.324 -79.334 1.00 94.06 85 VAL A C 1
ATOM 711 O O . VAL A 1 85 ? 46.140 9.056 -78.766 1.00 94.06 85 VAL A O 1
ATOM 714 N N . GLN A 1 86 ? 48.378 9.215 -78.711 1.00 94.44 86 GLN A N 1
ATOM 715 C CA . GLN A 1 86 ? 48.493 8.877 -77.288 1.00 94.44 86 GLN A CA 1
ATOM 716 C C . GLN A 1 86 ? 47.872 9.960 -76.400 1.00 94.44 86 GLN A C 1
ATOM 718 O O . GLN A 1 86 ? 47.066 9.629 -75.532 1.00 94.44 86 GLN A O 1
ATOM 723 N N . CYS A 1 87 ? 48.143 11.236 -76.675 1.00 93.81 87 CYS A N 1
ATOM 724 C CA . CYS A 1 87 ? 47.569 12.358 -75.936 1.00 93.81 87 CYS A CA 1
ATOM 725 C C . CYS A 1 87 ? 46.033 12.375 -76.025 1.00 93.81 87 CYS A C 1
ATOM 727 O O . CYS A 1 87 ? 45.353 12.513 -75.008 1.00 93.81 87 CYS A O 1
ATOM 729 N N . ILE A 1 88 ? 45.465 12.128 -77.213 1.00 94.12 88 ILE A N 1
ATOM 730 C CA . ILE A 1 88 ? 44.008 12.017 -77.402 1.00 94.12 88 ILE A CA 1
ATOM 731 C C . ILE A 1 88 ? 43.432 10.850 -76.585 1.00 94.12 88 ILE A C 1
ATOM 733 O O . ILE A 1 88 ? 42.388 10.995 -75.942 1.00 94.12 88 ILE A O 1
ATOM 737 N N . LYS A 1 89 ? 44.103 9.690 -76.577 1.00 94.38 89 LYS A N 1
ATOM 738 C CA . LYS A 1 89 ? 43.676 8.529 -75.776 1.00 94.38 89 LYS A CA 1
ATOM 739 C C . LYS A 1 89 ? 43.715 8.832 -74.278 1.00 94.38 89 LYS A C 1
ATOM 741 O O . LYS A 1 89 ? 42.744 8.539 -73.581 1.00 94.38 89 LYS A O 1
ATOM 746 N N . GLU A 1 90 ? 44.788 9.440 -73.785 1.00 93.50 90 GLU A N 1
ATOM 747 C CA . GLU A 1 90 ? 44.921 9.837 -72.378 1.00 93.50 90 GLU A CA 1
ATOM 748 C C . GLU A 1 90 ? 43.886 10.891 -71.977 1.00 93.50 90 GLU A C 1
ATOM 750 O O . GLU A 1 90 ? 43.287 10.798 -70.901 1.00 93.50 90 GLU A O 1
ATOM 755 N N . GLN A 1 91 ? 43.595 11.852 -72.855 1.00 94.31 91 GLN A N 1
ATOM 756 C CA . GLN A 1 91 ? 42.553 12.850 -72.633 1.00 94.31 91 GLN A CA 1
ATOM 757 C C . GLN A 1 91 ? 41.164 12.202 -72.548 1.00 94.31 91 GLN A C 1
ATOM 759 O O . GLN A 1 91 ? 40.391 12.529 -71.644 1.00 94.31 91 GLN A O 1
ATOM 764 N N . ALA A 1 92 ? 40.858 11.238 -73.423 1.00 94.00 92 ALA A N 1
ATOM 765 C CA . ALA A 1 92 ? 39.603 10.486 -73.381 1.00 94.00 92 ALA A CA 1
ATOM 766 C C . ALA A 1 92 ? 39.472 9.644 -72.096 1.00 94.00 92 ALA A C 1
ATOM 768 O O . ALA A 1 92 ? 38.409 9.622 -71.469 1.00 94.00 92 ALA A O 1
ATOM 769 N N . ILE A 1 93 ? 40.558 8.994 -71.662 1.00 94.56 93 ILE A N 1
ATOM 770 C CA . ILE A 1 93 ? 40.616 8.244 -70.397 1.00 94.56 93 ILE A CA 1
ATOM 771 C C . ILE A 1 93 ? 40.395 9.187 -69.207 1.00 94.56 93 ILE A C 1
ATOM 773 O O . ILE A 1 93 ? 39.554 8.914 -68.349 1.00 94.56 93 ILE A O 1
ATOM 777 N N . THR A 1 94 ? 41.072 10.334 -69.184 1.00 94.12 94 THR A N 1
ATOM 778 C CA . THR A 1 94 ? 40.943 11.344 -68.122 1.00 94.12 94 THR A CA 1
ATOM 779 C C . THR A 1 94 ? 39.526 11.910 -68.057 1.00 94.12 94 THR A C 1
ATOM 781 O O . THR A 1 94 ? 38.957 12.043 -66.973 1.00 94.12 94 THR A O 1
ATOM 784 N N . GLN A 1 95 ? 38.904 12.180 -69.208 1.00 95.00 95 GLN A N 1
ATOM 785 C CA . GLN A 1 95 ? 37.517 12.634 -69.280 1.00 95.00 95 GLN A CA 1
ATOM 786 C C . GLN A 1 95 ? 36.543 11.573 -68.749 1.00 95.00 95 GLN A C 1
ATOM 788 O O . GLN A 1 95 ? 35.629 11.907 -67.991 1.00 95.00 95 GLN A O 1
ATOM 793 N N . LYS A 1 96 ? 36.759 10.294 -69.085 1.00 94.44 96 LYS A N 1
ATOM 794 C CA . LYS A 1 96 ? 35.973 9.174 -68.548 1.00 94.44 96 LYS A CA 1
ATOM 795 C C . LYS A 1 96 ? 36.138 9.048 -67.032 1.00 94.44 96 LYS A C 1
ATOM 797 O O . LYS A 1 96 ? 35.143 8.900 -66.324 1.00 94.44 96 LYS A O 1
ATOM 802 N N . HIS A 1 97 ? 37.359 9.162 -66.511 1.00 93.06 97 HIS A N 1
ATOM 803 C CA . HIS A 1 97 ? 37.594 9.173 -65.066 1.00 93.06 97 HIS A CA 1
ATOM 804 C C . HIS A 1 97 ? 36.901 10.357 -64.388 1.00 93.06 97 HIS A C 1
ATOM 806 O O . HIS A 1 97 ? 36.211 10.151 -63.395 1.00 93.06 97 HIS A O 1
ATOM 812 N N . ALA A 1 98 ? 36.988 11.567 -64.945 1.00 94.38 98 ALA A N 1
ATOM 813 C CA . ALA A 1 98 ? 36.302 12.742 -64.408 1.00 94.38 98 ALA A CA 1
ATOM 814 C C . ALA A 1 98 ? 34.772 12.566 -64.372 1.00 94.38 98 ALA A C 1
ATOM 816 O O . ALA A 1 98 ? 34.124 12.977 -63.410 1.00 94.38 98 ALA A O 1
ATOM 817 N N . GLN A 1 99 ? 34.180 11.927 -65.387 1.00 94.88 99 GLN A N 1
ATOM 818 C CA . GLN A 1 99 ? 32.755 11.580 -65.379 1.00 94.88 99 GLN A CA 1
ATOM 819 C C . GLN A 1 99 ? 32.422 10.551 -64.293 1.00 94.88 99 GLN A C 1
ATOM 821 O O . GLN A 1 99 ? 31.444 10.736 -63.569 1.00 94.88 99 GLN A O 1
ATOM 826 N N . ASN A 1 100 ? 33.245 9.512 -64.133 1.00 95.25 100 ASN A N 1
ATOM 827 C CA . ASN A 1 100 ? 33.065 8.516 -63.077 1.00 95.25 100 ASN A CA 1
ATOM 828 C C . ASN A 1 100 ? 33.170 9.142 -61.678 1.00 95.25 100 ASN A C 1
ATOM 830 O O . ASN A 1 100 ? 32.338 8.844 -60.826 1.00 95.25 100 ASN A O 1
ATOM 834 N N . TYR A 1 101 ? 34.133 10.045 -61.453 1.00 94.44 101 TYR A N 1
ATOM 835 C CA . TYR A 1 101 ? 34.263 10.779 -60.192 1.00 94.44 101 TYR A CA 1
ATOM 836 C C . TYR A 1 101 ? 33.019 11.616 -59.896 1.00 94.44 101 TYR A C 1
ATOM 838 O O . TYR A 1 101 ? 32.477 11.508 -58.802 1.00 94.44 101 TYR A O 1
ATOM 846 N N . LYS A 1 102 ? 32.494 12.357 -60.881 1.00 95.25 102 LYS A N 1
ATOM 847 C CA . LYS A 1 102 ? 31.246 13.125 -60.716 1.00 95.25 102 LYS A CA 1
ATOM 848 C C . LYS A 1 102 ? 30.041 12.239 -60.397 1.00 95.25 102 LYS A C 1
ATOM 850 O O . LYS A 1 102 ? 29.192 12.613 -59.594 1.00 95.25 102 LYS A O 1
ATOM 855 N N . GLN A 1 103 ? 29.940 11.065 -61.023 1.00 95.12 103 GLN A N 1
ATOM 856 C CA . GLN A 1 103 ? 28.868 10.113 -60.718 1.00 95.12 103 GLN A CA 1
ATOM 857 C C . GLN A 1 103 ? 29.001 9.539 -59.305 1.00 95.12 103 GLN A C 1
ATOM 859 O O . GLN A 1 103 ? 27.991 9.368 -58.625 1.00 95.12 103 GLN A O 1
ATOM 864 N N . LEU A 1 104 ? 30.225 9.239 -58.864 1.00 95.31 104 LEU A N 1
ATOM 865 C CA . LEU A 1 104 ? 30.482 8.719 -57.525 1.00 95.31 104 LEU A CA 1
ATOM 866 C C . LEU A 1 104 ? 30.225 9.782 -56.450 1.00 95.31 104 LEU A C 1
ATOM 868 O O . LEU A 1 104 ? 29.593 9.475 -55.448 1.00 95.31 104 LEU A O 1
ATOM 872 N N . GLU A 1 105 ? 30.640 11.026 -56.693 1.00 95.31 105 GLU A N 1
ATOM 873 C CA . GLU A 1 105 ? 30.372 12.182 -55.831 1.00 95.31 105 GLU A CA 1
ATOM 874 C C . GLU A 1 105 ? 28.866 12.415 -55.672 1.00 95.31 105 GLU A C 1
ATOM 876 O O . GLU A 1 105 ? 28.374 12.522 -54.553 1.00 95.31 105 GLU A O 1
ATOM 881 N N . LYS A 1 106 ? 28.106 12.366 -56.776 1.00 96.69 106 LYS A N 1
ATOM 882 C CA . LYS A 1 106 ? 26.643 12.447 -56.717 1.00 96.69 106 LYS A CA 1
ATOM 883 C C . LYS A 1 106 ? 26.034 11.313 -55.885 1.00 96.69 106 LYS A C 1
ATOM 885 O O . LYS A 1 106 ? 25.202 11.577 -55.028 1.00 96.69 106 LYS A O 1
ATOM 890 N N . LYS A 1 107 ? 26.458 10.062 -56.105 1.00 95.81 107 LYS A N 1
ATOM 891 C CA . LYS A 1 107 ? 25.971 8.916 -55.313 1.00 95.81 107 LYS A CA 1
ATOM 892 C C . LYS A 1 107 ? 26.310 9.058 -53.831 1.00 95.81 107 LYS A C 1
ATOM 894 O O . LYS A 1 107 ? 25.507 8.663 -52.994 1.00 95.81 107 LYS A O 1
ATOM 899 N N . PHE A 1 108 ? 27.489 9.587 -53.511 1.00 96.25 108 PHE A N 1
ATOM 900 C CA . PHE A 1 108 ? 27.902 9.828 -52.134 1.00 96.25 108 PHE A CA 1
ATOM 901 C C . PHE A 1 108 ? 27.014 10.882 -51.464 1.00 96.25 108 PHE A C 1
ATOM 903 O O . PHE A 1 108 ? 26.547 10.651 -50.352 1.00 96.25 108 PHE A O 1
ATOM 910 N N . GLU A 1 109 ? 26.712 11.984 -52.154 1.00 97.06 109 GLU A N 1
ATOM 911 C CA . GLU A 1 109 ? 25.813 13.017 -51.629 1.00 97.06 109 GLU A CA 1
ATOM 912 C C . GLU A 1 109 ? 24.374 12.498 -51.476 1.00 97.06 109 GLU A C 1
ATOM 914 O O . GLU A 1 109 ? 23.764 12.695 -50.428 1.00 97.06 109 GLU A O 1
ATOM 919 N N . ASP A 1 110 ? 23.858 11.745 -52.455 1.00 95.06 110 ASP A N 1
ATOM 920 C CA . ASP A 1 110 ? 22.535 11.108 -52.368 1.00 95.06 110 ASP A CA 1
ATOM 921 C C . ASP A 1 110 ? 22.459 10.146 -51.160 1.00 95.06 110 ASP A C 1
ATOM 923 O O . ASP A 1 110 ? 21.474 10.138 -50.417 1.00 95.06 110 ASP A O 1
ATOM 927 N N . HIS A 1 111 ? 23.516 9.357 -50.917 1.00 95.38 111 HIS A N 1
ATOM 928 C CA . HIS A 1 111 ? 23.611 8.481 -49.745 1.00 95.38 111 HIS A CA 1
ATOM 929 C C . HIS A 1 111 ? 23.689 9.256 -48.430 1.00 95.38 111 HIS A C 1
ATOM 931 O O . HIS A 1 111 ? 23.058 8.848 -47.455 1.00 95.38 111 HIS A O 1
ATOM 937 N N . LYS A 1 112 ? 24.433 10.362 -48.400 1.00 96.44 112 LYS A N 1
ATOM 938 C CA . LYS A 1 112 ? 24.556 11.223 -47.224 1.00 96.44 112 LYS A CA 1
ATOM 939 C C . LYS A 1 112 ? 23.212 11.851 -46.857 1.00 96.44 112 LYS A C 1
ATOM 941 O O . LYS A 1 112 ? 22.792 11.731 -45.714 1.00 96.44 112 LYS A O 1
ATOM 946 N N . VAL A 1 113 ? 22.484 12.403 -47.830 1.00 96.56 113 VAL A N 1
ATOM 947 C CA . VAL A 1 113 ? 21.132 12.949 -47.616 1.00 96.56 113 VAL A CA 1
ATOM 948 C C . VAL A 1 113 ? 20.167 11.866 -47.122 1.00 96.56 113 VAL A C 1
ATOM 950 O O . VAL A 1 113 ? 19.392 12.098 -46.195 1.00 96.56 113 VAL A O 1
ATOM 953 N N . ALA A 1 114 ? 20.222 10.661 -47.699 1.00 95.62 114 ALA A N 1
ATOM 954 C CA . ALA A 1 114 ? 19.400 9.543 -47.238 1.00 95.62 114 ALA A CA 1
ATOM 955 C C . ALA A 1 114 ? 19.744 9.123 -45.797 1.00 95.62 114 ALA A C 1
ATOM 957 O O . ALA A 1 114 ? 18.842 8.828 -45.011 1.00 95.62 114 ALA A O 1
ATOM 958 N N . GLN A 1 115 ? 21.031 9.112 -45.440 1.00 95.88 115 GLN A N 1
ATOM 959 C CA . GLN A 1 115 ? 21.494 8.822 -44.087 1.00 95.88 115 GLN A CA 1
ATOM 960 C C . GLN A 1 115 ? 21.036 9.897 -43.094 1.00 95.88 115 GLN A C 1
ATOM 962 O O . GLN A 1 115 ? 20.485 9.540 -42.055 1.00 95.88 115 GLN A O 1
ATOM 967 N N . ASP A 1 116 ? 21.192 11.179 -43.426 1.00 95.81 116 ASP A N 1
ATOM 968 C CA . ASP A 1 116 ? 20.757 12.299 -42.585 1.00 95.81 116 ASP A CA 1
ATOM 969 C C . ASP A 1 116 ? 19.245 12.233 -42.325 1.00 95.81 116 ASP A C 1
ATOM 971 O O . ASP A 1 116 ? 18.808 12.342 -41.182 1.00 95.81 116 ASP A O 1
ATOM 975 N N . HIS A 1 117 ? 18.445 11.919 -43.349 1.00 96.00 117 HIS A N 1
ATOM 976 C CA . HIS A 1 117 ? 17.002 11.723 -43.200 1.00 96.00 117 HIS A CA 1
ATOM 977 C C . HIS A 1 117 ? 16.646 10.513 -42.309 1.00 96.00 117 HIS A C 1
ATOM 979 O O . HIS A 1 117 ? 15.682 10.555 -41.541 1.00 96.00 117 HIS A O 1
ATOM 985 N N . ILE A 1 118 ? 17.403 9.410 -42.385 1.00 95.31 118 ILE A N 1
ATOM 986 C CA . ILE A 1 118 ? 17.212 8.254 -41.489 1.00 95.31 118 ILE A CA 1
ATOM 987 C C . ILE A 1 118 ? 17.549 8.634 -40.044 1.00 95.31 118 ILE A C 1
ATOM 989 O O . ILE A 1 118 ? 16.798 8.269 -39.138 1.00 95.31 118 ILE A O 1
ATOM 993 N N . VAL A 1 119 ? 18.646 9.367 -39.832 1.00 96.12 119 VAL A N 1
ATOM 994 C CA . VAL A 1 119 ? 19.064 9.840 -38.508 1.00 96.12 119 VAL A CA 1
ATOM 995 C C . VAL A 1 119 ? 18.020 10.792 -37.935 1.00 96.12 119 VAL A C 1
ATOM 997 O O . VAL A 1 119 ? 17.553 10.549 -36.830 1.00 96.12 119 VAL A O 1
ATOM 1000 N N . GLU A 1 120 ? 17.565 11.789 -38.694 1.00 97.31 120 GLU A N 1
ATOM 1001 C CA . GLU A 1 120 ? 16.520 12.730 -38.271 1.00 97.31 120 GLU A CA 1
ATOM 1002 C C . GLU A 1 120 ? 15.228 12.000 -37.877 1.00 97.31 120 GLU A C 1
ATOM 1004 O O . GLU A 1 120 ? 14.685 12.214 -36.790 1.00 97.31 120 GLU A O 1
ATOM 1009 N N . LYS A 1 121 ? 14.776 11.047 -38.703 1.00 97.19 121 LYS A N 1
ATOM 1010 C CA . LYS A 1 121 ? 13.602 10.220 -38.397 1.00 97.19 121 LYS A CA 1
ATOM 1011 C C . LYS A 1 121 ? 13.796 9.376 -37.134 1.00 97.19 121 LYS A C 1
ATOM 1013 O O . LYS A 1 121 ? 12.838 9.176 -36.386 1.00 97.19 121 LYS A O 1
ATOM 1018 N N . ALA A 1 122 ? 14.999 8.854 -36.899 1.00 94.31 122 ALA A N 1
ATOM 1019 C CA . ALA A 1 122 ? 15.315 8.103 -35.688 1.00 94.31 122 ALA A CA 1
ATOM 1020 C C . ALA A 1 122 ? 15.342 9.013 -34.449 1.00 94.31 122 ALA A C 1
ATOM 1022 O O . ALA A 1 122 ? 14.789 8.637 -33.418 1.00 94.31 122 ALA A O 1
ATOM 1023 N N . THR A 1 123 ? 15.910 10.216 -34.558 1.00 96.25 123 THR A N 1
ATOM 1024 C CA . THR A 1 123 ? 15.952 11.210 -33.477 1.00 96.25 123 THR A CA 1
ATOM 1025 C C . THR A 1 123 ? 14.552 11.680 -33.086 1.00 96.25 123 THR A C 1
ATOM 1027 O O . THR A 1 123 ? 14.257 11.749 -31.895 1.00 96.25 123 THR A O 1
ATOM 1030 N N . LEU A 1 124 ? 13.666 11.927 -34.058 1.00 96.50 124 LEU A N 1
ATOM 1031 C CA . LEU A 1 124 ? 12.267 12.278 -33.791 1.00 96.50 124 LEU A CA 1
ATOM 1032 C C . LEU A 1 124 ? 11.539 11.157 -33.039 1.00 96.50 124 LEU A C 1
ATOM 1034 O O . LEU A 1 124 ? 10.974 11.402 -31.978 1.00 96.50 124 LEU A O 1
ATOM 1038 N N . LYS A 1 125 ? 11.644 9.911 -33.521 1.00 96.88 125 LYS A N 1
ATOM 1039 C CA . LYS A 1 125 ? 11.040 8.751 -32.842 1.00 96.88 125 LYS A CA 1
ATOM 1040 C C . LYS A 1 125 ? 11.582 8.537 -31.432 1.00 96.88 125 LYS A C 1
ATOM 1042 O O . LYS A 1 125 ? 10.833 8.164 -30.539 1.00 96.88 125 LYS A O 1
ATOM 1047 N N . PHE A 1 126 ? 12.881 8.747 -31.229 1.00 95.94 126 PHE A N 1
ATOM 1048 C CA . PHE A 1 126 ? 13.482 8.665 -29.902 1.00 95.94 126 PHE A CA 1
ATOM 1049 C C . PHE A 1 126 ? 12.911 9.739 -28.965 1.00 95.94 126 PHE A C 1
ATOM 1051 O O . PHE A 1 126 ? 12.607 9.441 -27.814 1.00 95.94 126 PHE A O 1
ATOM 1058 N N . GLY A 1 127 ? 12.702 10.960 -29.470 1.00 95.50 127 GLY A N 1
ATOM 1059 C CA . GLY A 1 127 ? 12.009 12.021 -28.740 1.00 95.50 127 GLY A CA 1
ATOM 1060 C C . GLY A 1 127 ? 10.575 11.642 -28.360 1.00 95.50 127 GLY A C 1
ATOM 1061 O O . GLY A 1 127 ? 10.184 11.829 -27.210 1.00 95.50 127 GLY A O 1
ATOM 1062 N N . ASP A 1 128 ? 9.817 11.050 -29.287 1.00 95.19 128 ASP A N 1
ATOM 1063 C CA . ASP A 1 128 ? 8.449 10.581 -29.032 1.00 95.19 128 ASP A CA 1
ATOM 1064 C C . ASP A 1 128 ? 8.411 9.509 -27.932 1.00 95.19 128 ASP A C 1
ATOM 1066 O O . ASP A 1 128 ? 7.640 9.635 -26.981 1.00 95.19 128 ASP A O 1
ATOM 1070 N N . TYR A 1 129 ? 9.294 8.506 -27.999 1.00 96.06 129 TYR A N 1
ATOM 1071 C CA . TYR A 1 129 ? 9.389 7.475 -26.961 1.00 96.06 129 TYR A CA 1
ATOM 1072 C C . TYR A 1 129 ? 9.830 8.040 -25.610 1.00 96.06 129 TYR A C 1
ATOM 1074 O O . TYR A 1 129 ? 9.303 7.631 -24.580 1.00 96.06 129 TYR A O 1
ATOM 1082 N N . GLN A 1 130 ? 10.756 9.002 -25.584 1.00 96.44 130 GLN A N 1
ATOM 1083 C CA . GLN A 1 130 ? 11.155 9.648 -24.334 1.00 96.44 130 GLN A CA 1
ATOM 1084 C C . GLN A 1 130 ? 9.990 10.426 -23.704 1.00 96.44 130 GLN A C 1
ATOM 1086 O O . GLN A 1 130 ? 9.799 10.372 -22.490 1.00 96.44 130 GLN A O 1
ATOM 1091 N N . ASN A 1 131 ? 9.185 11.116 -24.516 1.00 95.25 131 ASN A N 1
ATOM 1092 C CA . ASN A 1 131 ? 7.989 11.810 -24.042 1.00 95.25 131 ASN A CA 1
ATOM 1093 C C . ASN A 1 131 ? 6.932 10.827 -23.520 1.00 95.25 131 ASN A C 1
ATOM 1095 O O . ASN A 1 131 ? 6.317 11.079 -22.486 1.00 95.25 131 ASN A O 1
ATOM 1099 N N . GLU A 1 132 ? 6.739 9.696 -24.200 1.00 96.94 132 GLU A N 1
ATOM 1100 C CA . GLU A 1 132 ? 5.839 8.636 -23.746 1.00 96.94 132 GLU A CA 1
ATOM 1101 C C . GLU A 1 132 ? 6.294 8.033 -22.410 1.00 96.94 132 GLU A C 1
ATOM 1103 O O . GLU A 1 132 ? 5.479 7.915 -21.494 1.00 96.94 132 GLU A O 1
ATOM 1108 N N . ILE A 1 133 ? 7.591 7.740 -22.257 1.00 94.50 133 ILE A N 1
ATOM 1109 C CA . ILE A 1 133 ? 8.179 7.271 -20.993 1.00 94.50 133 ILE A CA 1
ATOM 1110 C C . ILE A 1 133 ? 7.914 8.284 -19.877 1.00 94.50 133 ILE A C 1
ATOM 1112 O O . ILE A 1 133 ? 7.377 7.906 -18.838 1.00 94.50 133 ILE A O 1
ATOM 1116 N N . ASN A 1 134 ? 8.199 9.569 -20.103 1.00 96.19 134 ASN A N 1
ATOM 1117 C CA . ASN A 1 134 ? 7.976 10.614 -19.101 1.00 96.19 134 ASN A CA 1
ATOM 1118 C C . ASN A 1 134 ? 6.490 10.705 -18.689 1.00 96.19 134 ASN A C 1
ATOM 1120 O O . ASN A 1 134 ? 6.179 10.795 -17.501 1.00 96.19 134 ASN A O 1
ATOM 1124 N N . ASN A 1 135 ? 5.563 10.618 -19.651 1.00 95.62 135 ASN A N 1
ATOM 1125 C CA . ASN A 1 135 ? 4.122 10.617 -19.376 1.00 95.62 135 ASN A CA 1
ATOM 1126 C C . ASN A 1 135 ? 3.698 9.393 -18.546 1.00 95.62 135 ASN A C 1
ATOM 1128 O O . ASN A 1 135 ? 2.891 9.512 -17.620 1.00 95.62 135 ASN A O 1
ATOM 1132 N N . LYS A 1 136 ? 4.244 8.209 -18.854 1.00 95.44 136 LYS A N 1
ATOM 1133 C CA . LYS A 1 136 ? 3.983 6.975 -18.096 1.00 95.44 136 LYS A CA 1
ATOM 1134 C C . LYS A 1 136 ? 4.577 7.029 -16.690 1.00 95.44 136 LYS A C 1
ATOM 1136 O O . LYS A 1 136 ? 3.943 6.556 -15.747 1.00 95.44 136 LYS A O 1
ATOM 1141 N N . GLU A 1 137 ? 5.748 7.632 -16.518 1.00 95.94 137 GLU A N 1
ATOM 1142 C CA . GLU A 1 137 ? 6.357 7.856 -15.204 1.00 95.94 137 GLU A CA 1
ATOM 1143 C C . GLU A 1 137 ? 5.523 8.812 -14.339 1.00 95.94 137 GLU A C 1
ATOM 1145 O O . GLU A 1 137 ? 5.306 8.534 -13.155 1.00 95.94 137 GLU A O 1
ATOM 1150 N N . GLU A 1 138 ? 4.982 9.886 -14.922 1.00 96.81 138 GLU A N 1
ATOM 1151 C CA . GLU A 1 138 ? 4.066 10.802 -14.233 1.00 96.81 138 GLU A CA 1
ATOM 1152 C C . GLU A 1 138 ? 2.751 10.104 -13.838 1.00 96.81 138 GLU A C 1
ATOM 1154 O O . GLU A 1 138 ? 2.277 10.234 -12.703 1.00 96.81 138 GLU A O 1
ATOM 1159 N N . GLU A 1 139 ? 2.181 9.293 -14.735 1.00 96.25 139 GLU A N 1
ATOM 1160 C CA . GLU A 1 139 ? 0.989 8.489 -14.452 1.00 96.25 139 GLU A CA 1
ATOM 1161 C C . GLU A 1 139 ? 1.237 7.485 -13.310 1.00 96.25 139 GLU A C 1
ATOM 1163 O O . GLU A 1 139 ? 0.425 7.381 -12.380 1.00 96.25 139 GLU A O 1
ATOM 1168 N N . LEU A 1 140 ? 2.383 6.796 -13.322 1.00 92.50 140 LEU A N 1
ATOM 1169 C CA . LEU A 1 140 ? 2.803 5.890 -12.251 1.00 92.50 140 LEU A CA 1
ATOM 1170 C C . LEU A 1 140 ? 2.996 6.625 -10.921 1.00 92.50 140 LEU A C 1
ATOM 1172 O O . LEU A 1 140 ? 2.562 6.123 -9.881 1.00 92.50 140 LEU A O 1
ATOM 1176 N N . ALA A 1 141 ? 3.602 7.814 -10.927 1.00 95.62 141 ALA A N 1
ATOM 1177 C CA . ALA A 1 141 ? 3.745 8.641 -9.731 1.00 95.62 141 ALA A CA 1
ATOM 1178 C C . ALA A 1 141 ? 2.373 9.049 -9.161 1.00 95.62 141 ALA A C 1
ATOM 1180 O O . ALA A 1 141 ? 2.134 8.913 -7.958 1.00 95.62 141 ALA A O 1
ATOM 1181 N N . SER A 1 142 ? 1.432 9.445 -10.025 1.00 96.75 142 SER A N 1
ATOM 1182 C CA . SER A 1 142 ? 0.048 9.751 -9.642 1.00 96.75 142 SER A CA 1
ATOM 1183 C C . SER A 1 142 ? -0.683 8.535 -9.056 1.00 96.75 142 SER A C 1
ATOM 1185 O O . SER A 1 142 ? -1.398 8.652 -8.056 1.00 96.75 142 SER A O 1
ATOM 1187 N N . MET A 1 143 ? -0.513 7.344 -9.642 1.00 95.31 143 MET A N 1
ATOM 1188 C CA . MET A 1 143 ? -1.092 6.108 -9.101 1.00 95.31 143 MET A CA 1
ATOM 1189 C C . MET A 1 143 ? -0.490 5.730 -7.745 1.00 95.31 143 MET A C 1
ATOM 1191 O O . MET A 1 143 ? -1.238 5.371 -6.835 1.00 95.31 143 MET A O 1
ATOM 1195 N N . ARG A 1 144 ? 0.829 5.873 -7.566 1.00 96.25 144 ARG A N 1
ATOM 1196 C CA . ARG A 1 144 ? 1.502 5.642 -6.275 1.00 96.25 144 ARG A CA 1
ATOM 1197 C C . ARG A 1 144 ? 0.985 6.584 -5.189 1.00 96.25 144 ARG A C 1
ATOM 1199 O O . ARG A 1 144 ? 0.682 6.120 -4.093 1.00 96.25 144 ARG A O 1
ATOM 1206 N N . ALA A 1 145 ? 0.810 7.870 -5.499 1.00 95.38 145 ALA A N 1
ATOM 1207 C CA . ALA A 1 145 ? 0.243 8.837 -4.559 1.00 95.38 145 ALA A CA 1
ATOM 1208 C C . ALA A 1 145 ? -1.204 8.480 -4.170 1.00 95.38 145 ALA A C 1
ATOM 1210 O O . ALA A 1 145 ? -1.556 8.494 -2.992 1.00 95.38 145 ALA A O 1
ATOM 1211 N N . ARG A 1 146 ? -2.035 8.075 -5.142 1.00 96.00 146 ARG A N 1
ATOM 1212 C CA . ARG A 1 146 ? -3.411 7.617 -4.880 1.00 96.00 146 ARG A CA 1
ATOM 1213 C C . ARG A 1 146 ? -3.458 6.364 -4.005 1.00 96.00 146 ARG A C 1
ATOM 1215 O O . ARG A 1 146 ? -4.262 6.316 -3.079 1.00 96.00 146 ARG A O 1
ATOM 1222 N N . LEU A 1 147 ? -2.603 5.375 -4.269 1.00 95.50 147 LEU A N 1
ATOM 1223 C CA . LEU A 1 147 ? -2.505 4.166 -3.444 1.00 95.50 147 LEU A CA 1
ATOM 1224 C C . LEU A 1 147 ? -2.064 4.486 -2.015 1.00 95.50 147 LEU A C 1
ATOM 1226 O O . LEU A 1 147 ? -2.626 3.932 -1.075 1.00 95.50 147 LEU A O 1
ATOM 1230 N N . HIS A 1 148 ? -1.109 5.402 -1.847 1.00 96.44 148 HIS A N 1
ATOM 1231 C CA . HIS A 1 148 ? -0.670 5.841 -0.526 1.00 96.44 148 HIS A CA 1
ATOM 1232 C C . HIS A 1 148 ? -1.809 6.504 0.260 1.00 96.44 148 HIS A C 1
ATOM 1234 O O . HIS A 1 148 ? -2.108 6.073 1.370 1.00 96.44 148 HIS A O 1
ATOM 1240 N N . ASN A 1 149 ? -2.529 7.449 -0.354 1.00 95.75 149 ASN A N 1
ATOM 1241 C CA . ASN A 1 149 ? -3.688 8.092 0.273 1.00 95.75 149 ASN A CA 1
ATOM 1242 C C . ASN A 1 149 ? -4.781 7.074 0.640 1.00 95.75 149 ASN A C 1
ATOM 1244 O O . ASN A 1 149 ? -5.350 7.139 1.725 1.00 95.75 149 ASN A O 1
ATOM 1248 N N . LYS A 1 150 ? -5.053 6.086 -0.228 1.00 97.25 150 LYS A N 1
ATOM 1249 C CA . LYS A 1 150 ? -6.015 5.012 0.077 1.00 97.25 150 LYS A CA 1
ATOM 1250 C C . LYS A 1 150 ? -5.557 4.098 1.209 1.00 97.25 150 LYS A C 1
ATOM 1252 O O . LYS A 1 150 ? -6.393 3.668 2.001 1.00 97.25 150 LYS A O 1
ATOM 1257 N N . ALA A 1 151 ? -4.260 3.831 1.326 1.00 95.94 151 ALA A N 1
ATOM 1258 C CA . ALA A 1 151 ? -3.716 3.093 2.460 1.00 95.94 151 ALA A CA 1
ATOM 1259 C C . ALA A 1 151 ? -3.876 3.876 3.778 1.00 95.94 151 ALA A C 1
ATOM 1261 O O . ALA A 1 151 ? -4.230 3.287 4.799 1.00 95.94 151 ALA A O 1
ATOM 1262 N N . GLU A 1 152 ? -3.681 5.198 3.761 1.00 96.94 152 GLU A N 1
ATOM 1263 C CA . GLU A 1 152 ? -3.927 6.050 4.930 1.00 96.94 152 GLU A CA 1
ATOM 1264 C C . GLU A 1 152 ? -5.415 6.113 5.309 1.00 96.94 152 GLU A C 1
ATOM 1266 O O . GLU A 1 152 ? -5.750 5.953 6.484 1.00 96.94 152 GLU A O 1
ATOM 1271 N N . GLU A 1 153 ? -6.317 6.265 4.332 1.00 95.00 153 GLU A N 1
ATOM 1272 C CA . GLU A 1 153 ? -7.770 6.209 4.556 1.00 95.00 153 GLU A CA 1
ATOM 1273 C C . GLU A 1 153 ? -8.193 4.876 5.199 1.00 95.00 153 GLU A C 1
ATOM 1275 O O . GLU A 1 153 ? -8.960 4.872 6.164 1.00 95.00 153 GLU A O 1
ATOM 1280 N N . LEU A 1 154 ? -7.663 3.746 4.711 1.00 95.81 154 LEU A N 1
ATOM 1281 C CA . LEU A 1 154 ? -7.929 2.422 5.282 1.00 95.81 154 LEU A CA 1
ATOM 1282 C C . LEU A 1 154 ? -7.425 2.306 6.721 1.00 95.81 154 LEU A C 1
ATOM 1284 O O . LEU A 1 154 ? -8.146 1.797 7.574 1.00 95.81 154 LEU A O 1
ATOM 1288 N N . LYS A 1 155 ? -6.232 2.831 7.016 1.00 97.19 155 LYS A N 1
ATOM 1289 C CA . LYS A 1 155 ? -5.684 2.849 8.378 1.00 97.19 155 LYS A CA 1
ATOM 1290 C C . LYS A 1 155 ? -6.561 3.663 9.333 1.00 97.19 155 LYS A C 1
ATOM 1292 O O . LYS A 1 155 ? -6.784 3.253 10.470 1.00 97.19 155 LYS A O 1
ATOM 1297 N N . ILE A 1 156 ? -7.085 4.806 8.885 1.00 95.94 156 ILE A N 1
ATOM 1298 C CA . ILE A 1 156 ? -8.023 5.618 9.676 1.00 95.94 156 ILE A CA 1
ATOM 1299 C C . ILE A 1 156 ? -9.332 4.850 9.910 1.00 95.94 156 ILE A C 1
ATOM 1301 O O . ILE A 1 156 ? -9.835 4.830 11.036 1.00 95.94 156 ILE A O 1
ATOM 1305 N N . ALA A 1 157 ? -9.868 4.191 8.879 1.00 94.94 157 ALA A N 1
ATOM 1306 C CA . ALA A 1 157 ? -11.074 3.374 8.995 1.00 94.94 157 ALA A CA 1
ATOM 1307 C C . ALA A 1 157 ? -10.882 2.184 9.955 1.00 94.94 157 ALA A C 1
ATOM 1309 O O . ALA A 1 157 ? -11.768 1.906 10.762 1.00 94.94 157 ALA A O 1
ATOM 1310 N N . GLU A 1 158 ? -9.718 1.531 9.926 1.00 96.50 158 GLU A N 1
ATOM 1311 C CA . GLU A 1 158 ? -9.350 0.438 10.833 1.00 96.50 158 GLU A CA 1
ATOM 1312 C C . GLU A 1 158 ? -9.282 0.911 12.292 1.00 96.50 158 GLU A C 1
ATOM 1314 O O . GLU A 1 158 ? -9.907 0.311 13.167 1.00 96.50 158 GLU A O 1
ATOM 1319 N N . ILE A 1 159 ? -8.617 2.042 12.558 1.00 95.69 159 ILE A N 1
ATOM 1320 C CA . ILE A 1 159 ? -8.593 2.658 13.896 1.00 95.69 159 ILE A CA 1
ATOM 1321 C C . ILE A 1 159 ? -10.020 2.993 14.364 1.00 95.69 159 ILE A C 1
ATOM 1323 O O . ILE A 1 159 ? -10.367 2.763 15.527 1.00 95.69 159 ILE A O 1
ATOM 1327 N N . GLY A 1 160 ? -10.866 3.505 13.464 1.00 95.38 160 GLY A N 1
ATOM 1328 C CA . GLY A 1 160 ? -12.279 3.767 13.739 1.00 95.38 160 GLY A CA 1
ATOM 1329 C C . GLY A 1 160 ? -13.058 2.499 14.099 1.00 95.38 160 GLY A C 1
ATOM 1330 O O . GLY A 1 160 ? -13.801 2.494 15.082 1.00 95.38 160 GLY A O 1
ATOM 1331 N N . ALA A 1 161 ? -12.853 1.408 13.358 1.00 94.50 161 ALA A N 1
ATOM 1332 C CA . ALA A 1 161 ? -13.485 0.117 13.615 1.00 94.50 161 ALA A CA 1
ATOM 1333 C C . ALA A 1 161 ? -13.065 -0.471 14.971 1.00 94.50 161 ALA A C 1
ATOM 1335 O O . ALA A 1 161 ? -13.929 -0.875 15.749 1.00 94.50 161 ALA A O 1
ATOM 1336 N N . VAL A 1 162 ? -11.767 -0.443 15.299 1.00 97.06 162 VAL A N 1
ATOM 1337 C CA . VAL A 1 162 ? -11.246 -0.900 16.600 1.00 97.06 162 VAL A CA 1
ATOM 1338 C C . VAL A 1 162 ? -11.820 -0.063 17.744 1.00 97.06 162 VAL A C 1
ATOM 1340 O O . VAL A 1 162 ? -12.290 -0.612 18.738 1.00 97.06 162 VAL A O 1
ATOM 1343 N N . THR A 1 163 ? -11.865 1.263 17.591 1.00 96.06 163 THR A N 1
ATOM 1344 C CA . THR A 1 163 ? -12.440 2.167 18.603 1.00 96.06 163 THR A CA 1
ATOM 1345 C C . THR A 1 163 ? -13.928 1.888 18.828 1.00 96.06 163 THR A C 1
ATOM 1347 O O . THR A 1 163 ? -14.390 1.857 19.968 1.00 96.06 163 THR A O 1
ATOM 1350 N N . ASN A 1 164 ? -14.689 1.660 17.755 1.00 95.31 164 ASN A N 1
ATOM 1351 C CA . ASN A 1 164 ? -16.105 1.311 17.852 1.00 95.31 164 ASN A CA 1
ATOM 1352 C C . ASN A 1 164 ? -16.314 -0.063 18.496 1.00 95.31 164 ASN A C 1
ATOM 1354 O O . ASN A 1 164 ? -17.245 -0.219 19.280 1.00 95.31 164 ASN A O 1
ATOM 1358 N N . HIS A 1 165 ? -15.443 -1.034 18.211 1.00 96.25 165 HIS A N 1
ATOM 1359 C CA . HIS A 1 165 ? -15.492 -2.348 18.845 1.00 96.25 165 HIS A CA 1
ATOM 1360 C C . HIS A 1 165 ? -15.236 -2.264 20.357 1.00 96.25 165 HIS A C 1
ATOM 1362 O O . HIS A 1 165 ? -15.992 -2.844 21.129 1.00 96.25 165 HIS A O 1
ATOM 1368 N N . ILE A 1 166 ? -14.243 -1.476 20.787 1.00 95.00 166 ILE A N 1
ATOM 1369 C CA . ILE A 1 166 ? -13.982 -1.223 22.214 1.00 95.00 166 ILE A CA 1
ATOM 1370 C C . ILE A 1 166 ? -15.217 -0.605 22.882 1.00 95.00 166 ILE A C 1
ATOM 1372 O O . ILE A 1 166 ? -15.691 -1.135 23.879 1.00 95.00 166 ILE A O 1
ATOM 1376 N N . ARG A 1 167 ? -15.814 0.436 22.283 1.00 96.44 167 ARG A N 1
ATOM 1377 C CA . ARG A 1 167 ? -17.043 1.054 22.819 1.00 96.44 167 ARG A CA 1
ATOM 1378 C C . ARG A 1 167 ? -18.219 0.083 22.892 1.00 96.44 167 ARG A C 1
ATOM 1380 O O . ARG A 1 167 ? -18.991 0.135 23.840 1.00 96.44 167 ARG A O 1
ATOM 1387 N N . ALA A 1 168 ? -18.382 -0.780 21.890 1.00 95.31 168 ALA A N 1
ATOM 1388 C CA . ALA A 1 168 ? -19.426 -1.799 21.904 1.00 95.31 168 ALA A CA 1
ATOM 1389 C C . ALA A 1 168 ? -19.216 -2.802 23.049 1.00 95.31 168 ALA A C 1
ATOM 1391 O O . ALA A 1 168 ? -20.186 -3.181 23.701 1.00 95.31 168 ALA A O 1
ATOM 1392 N N . ASN A 1 169 ? -17.966 -3.179 23.330 1.00 96.44 169 ASN A N 1
ATOM 1393 C CA . ASN A 1 169 ? -17.627 -4.038 24.464 1.00 96.44 169 ASN A CA 1
ATOM 1394 C C . ASN A 1 169 ? -17.873 -3.329 25.806 1.00 96.44 169 ASN A C 1
ATOM 1396 O O . ASN A 1 169 ? -18.441 -3.945 26.704 1.00 96.44 169 ASN A O 1
ATOM 1400 N N . ASP A 1 170 ? -17.528 -2.042 25.923 1.00 95.12 170 ASP A N 1
ATOM 1401 C CA . ASP A 1 170 ? -17.799 -1.238 27.124 1.00 95.12 170 ASP A CA 1
ATOM 1402 C C . ASP A 1 170 ? -19.308 -1.149 27.409 1.00 95.12 170 ASP A C 1
ATOM 1404 O O . ASP A 1 170 ? -19.748 -1.390 28.532 1.00 95.12 170 ASP A O 1
ATOM 1408 N N . PHE A 1 171 ? -20.126 -0.883 26.382 1.00 95.81 171 PHE A N 1
ATOM 1409 C CA . PHE A 1 171 ? -21.585 -0.909 26.520 1.00 95.81 171 PHE A CA 1
ATOM 1410 C C . PHE A 1 171 ? -22.115 -2.307 26.846 1.00 95.81 171 PHE A C 1
ATOM 1412 O O . PHE A 1 171 ? -23.062 -2.433 27.618 1.00 95.81 171 PHE A O 1
ATOM 1419 N N . GLY A 1 172 ? -21.510 -3.360 26.291 1.00 96.12 172 GLY A N 1
ATOM 1420 C CA . GLY A 1 172 ? -21.830 -4.740 26.648 1.00 96.12 172 GLY A CA 1
ATOM 1421 C C . GLY A 1 172 ? -21.594 -5.020 28.134 1.00 96.12 172 GLY A C 1
ATOM 1422 O O . GLY A 1 172 ? -22.466 -5.583 28.791 1.00 96.12 172 GLY A O 1
ATOM 1423 N N . ALA A 1 173 ? -20.462 -4.570 28.682 1.00 95.75 173 ALA A N 1
ATOM 1424 C CA . ALA A 1 173 ? -20.154 -4.696 30.104 1.00 95.75 173 ALA A CA 1
ATOM 1425 C C . ALA A 1 173 ? -21.139 -3.904 30.984 1.00 95.75 173 ALA A C 1
ATOM 1427 O O . ALA A 1 173 ? -21.634 -4.440 31.973 1.00 95.75 173 ALA A O 1
ATOM 1428 N N . GLU A 1 174 ? -21.491 -2.674 30.593 1.00 97.31 174 GLU A N 1
ATOM 1429 C CA . GLU A 1 174 ? -22.483 -1.863 31.314 1.00 97.31 174 GLU A CA 1
ATOM 1430 C C . GLU A 1 174 ? -23.880 -2.511 31.305 1.00 97.31 174 GLU A C 1
ATOM 1432 O O . GLU A 1 174 ? -24.602 -2.458 32.302 1.00 97.31 174 GLU A O 1
ATOM 1437 N N . ILE A 1 175 ? -24.280 -3.147 30.197 1.00 95.69 175 ILE A N 1
ATOM 1438 C CA . ILE A 1 175 ? -25.548 -3.887 30.122 1.00 95.69 175 ILE A CA 1
ATOM 1439 C C . ILE A 1 175 ? -25.543 -5.059 31.108 1.00 95.69 175 ILE A C 1
ATOM 1441 O O . ILE A 1 175 ? -26.514 -5.210 31.846 1.00 95.69 175 ILE A O 1
ATOM 1445 N N . VAL A 1 176 ? -24.458 -5.839 31.161 1.00 97.81 176 VAL A N 1
ATOM 1446 C CA . VAL A 1 176 ? -24.329 -6.970 32.096 1.00 97.81 176 VAL A CA 1
ATOM 1447 C C . VAL A 1 176 ? -24.396 -6.493 33.549 1.00 97.81 176 VAL A C 1
ATOM 1449 O O . VAL A 1 176 ? -25.175 -7.034 34.330 1.00 97.81 176 VAL A O 1
ATOM 1452 N N . GLU A 1 177 ? -23.669 -5.431 33.907 1.00 97.31 177 GLU A N 1
ATOM 1453 C CA . GLU A 1 177 ? -23.718 -4.847 35.257 1.00 97.31 177 GLU A CA 1
ATOM 1454 C C . GLU A 1 177 ? -25.141 -4.390 35.624 1.00 97.31 177 GLU A C 1
ATOM 1456 O O . GLU A 1 177 ? -25.652 -4.672 36.711 1.00 97.31 177 GLU A O 1
ATOM 1461 N N . ARG A 1 178 ? -25.839 -3.723 34.695 1.00 95.81 178 ARG A N 1
ATOM 1462 C CA . ARG A 1 178 ? -27.231 -3.303 34.909 1.00 95.81 178 ARG A CA 1
ATOM 1463 C C . ARG A 1 178 ? -28.182 -4.492 35.044 1.00 95.81 178 ARG A C 1
ATOM 1465 O O . ARG A 1 178 ? -29.123 -4.415 35.834 1.00 95.81 178 ARG A O 1
ATOM 1472 N N . GLU A 1 179 ? -27.968 -5.576 34.305 1.00 97.62 179 GLU A N 1
ATOM 1473 C CA . GLU A 1 179 ? -28.748 -6.808 34.446 1.00 97.62 179 GLU A CA 1
ATOM 1474 C C . GLU A 1 179 ? -28.545 -7.459 35.817 1.00 97.62 179 GLU A C 1
ATOM 1476 O O . GLU A 1 179 ? -29.532 -7.862 36.438 1.00 97.62 179 GLU A O 1
ATOM 1481 N N . GLU A 1 180 ? -27.313 -7.495 36.331 1.00 97.44 180 GLU A N 1
ATOM 1482 C CA . GLU A 1 180 ? -27.011 -7.981 37.683 1.00 97.44 180 GLU A CA 1
ATOM 1483 C C . GLU A 1 180 ? -27.729 -7.149 38.754 1.00 97.44 180 GLU A C 1
ATOM 1485 O O . GLU A 1 180 ? -28.391 -7.709 39.630 1.00 97.44 180 GLU A O 1
ATOM 1490 N N . ILE A 1 181 ? -27.693 -5.816 38.648 1.00 97.31 181 ILE A N 1
ATOM 1491 C CA . ILE A 1 181 ? -28.418 -4.918 39.564 1.00 97.31 181 ILE A CA 1
ATOM 1492 C C . ILE A 1 181 ? -29.931 -5.168 39.490 1.00 97.31 181 ILE A C 1
ATOM 1494 O O . ILE A 1 181 ? -30.607 -5.247 40.517 1.00 97.31 181 ILE A O 1
ATOM 1498 N N . ILE A 1 182 ? -30.489 -5.329 38.285 1.00 95.56 182 ILE A N 1
ATOM 1499 C CA . ILE A 1 182 ? -31.914 -5.646 38.111 1.00 95.56 182 ILE A CA 1
ATOM 1500 C C . ILE A 1 182 ? -32.258 -6.995 38.758 1.00 95.56 182 ILE A C 1
ATOM 1502 O O . ILE A 1 182 ? -33.329 -7.123 39.356 1.00 95.56 182 ILE A O 1
ATOM 1506 N N . GLN A 1 183 ? -31.389 -8.003 38.651 1.00 97.62 183 GLN A N 1
ATOM 1507 C CA . GLN A 1 183 ? -31.590 -9.301 39.300 1.00 97.62 183 GLN A CA 1
ATOM 1508 C C . GLN A 1 183 ? -31.537 -9.193 40.829 1.00 97.62 183 GLN A C 1
ATOM 1510 O O . GLN A 1 183 ? -32.419 -9.737 41.495 1.00 97.62 183 GLN A O 1
ATOM 1515 N N . GLN A 1 184 ? -30.577 -8.445 41.379 1.00 97.12 184 GLN A N 1
ATOM 1516 C CA . GLN A 1 184 ? -30.481 -8.184 42.820 1.00 97.12 184 GLN A CA 1
ATOM 1517 C C . GLN A 1 184 ? -31.747 -7.501 43.345 1.00 97.12 184 GLN A C 1
ATOM 1519 O O . GLN A 1 184 ? -32.385 -8.012 44.264 1.00 97.12 184 GLN A O 1
ATOM 1524 N N . LEU A 1 185 ? -32.193 -6.422 42.694 1.00 96.06 185 LEU A N 1
ATOM 1525 C CA . LEU A 1 185 ? -33.420 -5.714 43.071 1.00 96.06 185 LEU A CA 1
ATOM 1526 C C . LEU A 1 185 ? -34.666 -6.606 42.974 1.00 96.06 185 LEU A C 1
ATOM 1528 O O . LEU A 1 185 ? -35.572 -6.502 43.800 1.00 96.06 185 LEU A O 1
ATOM 1532 N N . LYS A 1 186 ? -34.735 -7.509 41.987 1.00 97.50 186 LYS A N 1
ATOM 1533 C CA . LYS A 1 186 ? -35.826 -8.494 41.897 1.00 97.50 186 LYS A CA 1
ATOM 1534 C C . LYS A 1 186 ? -35.815 -9.466 43.078 1.00 97.50 186 LYS A C 1
ATOM 1536 O O . LYS A 1 186 ? -36.893 -9.749 43.603 1.00 97.50 186 LYS A O 1
ATOM 1541 N N . SER A 1 187 ? -34.638 -9.938 43.494 1.00 97.62 187 SER A N 1
ATOM 1542 C CA . SER A 1 187 ? -34.481 -10.795 44.677 1.00 97.62 187 SER A CA 1
ATOM 1543 C C . SER A 1 187 ? -34.907 -10.062 45.947 1.00 97.62 187 SER A C 1
ATOM 1545 O O . SER A 1 187 ? -35.739 -10.571 46.687 1.00 97.62 187 SER A O 1
ATOM 1547 N N . GLU A 1 188 ? -34.443 -8.827 46.155 1.00 97.31 188 GLU A N 1
ATOM 1548 C CA . GLU A 1 188 ? -34.830 -8.015 47.317 1.00 97.31 188 GLU A CA 1
ATOM 1549 C C . GLU A 1 188 ? -36.344 -7.770 47.374 1.00 97.31 188 GLU A C 1
ATOM 1551 O O . GLU A 1 188 ? -36.968 -7.889 48.428 1.00 97.31 188 GLU A O 1
ATOM 1556 N N . VAL A 1 189 ? -36.971 -7.465 46.232 1.00 96.38 189 VAL A N 1
ATOM 1557 C CA . VAL A 1 189 ? -38.431 -7.305 46.150 1.00 96.38 189 VAL A CA 1
ATOM 1558 C C . VAL A 1 189 ? -39.154 -8.613 46.486 1.00 96.38 189 VAL A C 1
ATOM 1560 O O . VAL A 1 189 ? -40.228 -8.575 47.091 1.00 96.38 189 VAL A O 1
ATOM 1563 N N . GLN A 1 190 ? -38.607 -9.765 46.098 1.00 97.44 190 GLN A N 1
ATOM 1564 C CA . GLN A 1 190 ? -39.165 -11.072 46.437 1.00 97.44 190 GLN A CA 1
ATOM 1565 C C . GLN A 1 190 ? -39.027 -11.375 47.936 1.00 97.44 190 GLN A C 1
ATOM 1567 O O . GLN A 1 190 ? -40.016 -11.769 48.557 1.00 97.44 190 GLN A O 1
ATOM 1572 N N . ASP A 1 191 ? -37.865 -11.105 48.528 1.00 96.62 191 ASP A N 1
ATOM 1573 C CA . ASP A 1 191 ? -37.608 -11.291 49.959 1.00 96.62 191 ASP A CA 1
ATOM 1574 C C . ASP A 1 191 ? -38.510 -10.387 50.809 1.00 96.62 191 ASP A C 1
ATOM 1576 O O . ASP A 1 191 ? -39.148 -10.844 51.757 1.00 96.62 191 ASP A O 1
ATOM 1580 N N . LEU A 1 192 ? -38.656 -9.113 50.430 1.00 95.56 192 LEU A N 1
ATOM 1581 C CA . LEU A 1 192 ? -39.564 -8.176 51.101 1.00 95.56 192 LEU A CA 1
ATOM 1582 C C . LEU A 1 192 ? -41.029 -8.618 50.999 1.00 95.56 192 LEU A C 1
ATOM 1584 O O . LEU A 1 192 ? -41.788 -8.474 51.959 1.00 95.56 192 LEU A O 1
ATOM 1588 N N . LYS A 1 193 ? -41.445 -9.181 49.858 1.00 96.62 193 LYS A N 1
ATOM 1589 C CA . LYS A 1 193 ? -42.786 -9.772 49.717 1.00 96.62 193 LYS A CA 1
ATOM 1590 C C . LYS A 1 193 ? -42.964 -10.977 50.636 1.00 96.62 193 LYS A C 1
ATOM 1592 O O . LYS A 1 193 ? -44.020 -11.100 51.255 1.00 96.62 193 LYS A O 1
ATOM 1597 N N . GLN A 1 194 ? -41.957 -11.839 50.754 1.00 96.62 194 GLN A N 1
ATOM 1598 C CA . GLN A 1 194 ? -42.002 -12.979 51.664 1.00 96.62 194 GLN A CA 1
ATOM 1599 C C . GLN A 1 194 ? -42.093 -12.523 53.127 1.00 96.62 194 GLN A C 1
ATOM 1601 O O . GLN A 1 194 ? -42.994 -12.963 53.838 1.00 96.62 194 GLN A O 1
ATOM 1606 N N . GLN A 1 195 ? -41.262 -11.566 53.550 1.00 95.69 195 GLN A N 1
ATOM 1607 C CA . GLN A 1 195 ? -41.326 -10.972 54.892 1.00 95.69 195 GLN A CA 1
ATOM 1608 C C . GLN A 1 195 ? -42.689 -10.321 55.172 1.00 95.69 195 GLN A C 1
ATOM 1610 O O . GLN A 1 195 ? -43.240 -10.435 56.270 1.00 95.69 195 GLN A O 1
ATOM 1615 N N . LEU A 1 196 ? -43.286 -9.657 54.177 1.00 95.75 196 LEU A N 1
ATOM 1616 C CA . LEU A 1 196 ? -44.635 -9.107 54.301 1.00 95.75 196 LEU A CA 1
ATOM 1617 C C . LEU A 1 196 ? -45.680 -10.216 54.514 1.00 95.75 196 LEU A C 1
ATOM 1619 O O . LEU A 1 196 ? -46.571 -10.066 55.349 1.00 95.75 196 LEU A O 1
ATOM 1623 N N . HIS A 1 197 ? -45.580 -11.334 53.795 1.00 95.44 197 HIS A N 1
ATOM 1624 C CA . HIS A 1 197 ? -46.476 -12.475 53.984 1.00 95.44 197 HIS A CA 1
ATOM 1625 C C . HIS A 1 197 ? -46.286 -13.151 55.346 1.00 95.44 197 HIS A C 1
ATOM 1627 O O . HIS A 1 197 ? -47.277 -13.468 56.004 1.00 95.44 197 HIS A O 1
ATOM 1633 N N . GLU A 1 198 ? -45.044 -13.314 55.801 1.00 95.38 198 GLU A N 1
ATOM 1634 C CA . GLU A 1 198 ? -44.715 -13.866 57.118 1.00 95.38 198 GLU A CA 1
ATOM 1635 C C . GLU A 1 198 ? -45.250 -12.978 58.244 1.00 95.38 198 GLU A C 1
ATOM 1637 O O . GLU A 1 198 ? -45.955 -13.464 59.124 1.00 95.38 198 GLU A O 1
ATOM 1642 N N . THR A 1 199 ? -45.030 -11.662 58.181 1.00 92.38 199 THR A N 1
ATOM 1643 C CA . THR A 1 199 ? -45.577 -10.720 59.174 1.00 92.38 199 THR A CA 1
ATOM 1644 C C . THR A 1 199 ? -47.105 -10.669 59.149 1.00 92.38 199 THR A C 1
ATOM 1646 O O . THR A 1 199 ? -47.735 -10.547 60.199 1.00 92.38 199 THR A O 1
ATOM 1649 N N . GLN A 1 200 ? -47.742 -10.803 57.981 1.00 93.69 200 GLN A N 1
ATOM 1650 C CA . GLN A 1 200 ? -49.199 -10.935 57.893 1.00 93.69 200 GLN A CA 1
ATOM 1651 C C . GLN A 1 200 ? -49.704 -12.246 58.509 1.00 93.69 200 GLN A C 1
ATOM 1653 O O . GLN A 1 200 ? -50.729 -12.233 59.192 1.00 93.69 200 GLN A O 1
ATOM 1658 N N . ALA A 1 201 ? -49.013 -13.366 58.282 1.00 91.56 201 ALA A N 1
ATOM 1659 C CA . ALA A 1 201 ? -49.344 -14.650 58.893 1.00 91.56 201 ALA A CA 1
ATOM 1660 C C . ALA A 1 201 ? -49.163 -14.596 60.416 1.00 91.56 201 ALA A C 1
ATOM 1662 O O . ALA A 1 201 ? -50.071 -14.987 61.148 1.00 91.56 201 ALA A O 1
ATOM 1663 N N . GLN A 1 202 ? -48.059 -14.008 60.879 1.00 91.75 202 GLN A N 1
ATOM 1664 C CA . GLN A 1 202 ? -47.770 -13.799 62.291 1.00 91.75 202 GLN A CA 1
ATOM 1665 C C . GLN A 1 202 ? -48.825 -12.910 62.954 1.00 91.75 202 GLN A C 1
ATOM 1667 O O . GLN A 1 202 ? -49.336 -13.264 64.007 1.00 91.75 202 GLN A O 1
ATOM 1672 N N . ARG A 1 203 ? -49.255 -11.813 62.316 1.00 87.62 203 ARG A N 1
ATOM 1673 C CA . ARG A 1 203 ? -50.362 -10.983 62.830 1.00 87.62 203 ARG A CA 1
ATOM 1674 C C . ARG A 1 203 ? -51.677 -11.751 62.937 1.00 87.62 203 ARG A C 1
ATOM 1676 O O . ARG A 1 203 ? -52.436 -11.528 63.875 1.00 87.62 203 ARG A O 1
ATOM 1683 N N . LYS A 1 204 ? -51.969 -12.651 61.993 1.00 89.38 204 LYS A N 1
ATOM 1684 C CA . LYS A 1 204 ? -53.171 -13.500 62.052 1.00 89.38 204 LYS A CA 1
ATOM 1685 C C . LYS A 1 204 ? -53.083 -14.521 63.191 1.00 89.38 204 LYS A C 1
ATOM 1687 O O . LYS A 1 204 ? -54.066 -14.706 63.910 1.00 89.38 204 LYS A O 1
ATOM 1692 N N . SER A 1 205 ? -51.923 -15.150 63.390 1.00 90.56 205 SER A N 1
ATOM 1693 C CA . SER A 1 205 ? -51.718 -16.073 64.512 1.00 90.56 205 SER A CA 1
ATOM 1694 C C . SER A 1 205 ? -51.688 -15.349 65.856 1.00 90.56 205 SER A C 1
ATOM 1696 O O . SER A 1 205 ? -52.289 -15.836 66.801 1.00 90.56 205 SER A O 1
ATOM 1698 N N . GLU A 1 206 ? -51.070 -14.168 65.939 1.00 85.25 206 GLU A N 1
ATOM 1699 C CA . GLU A 1 206 ? -51.078 -13.312 67.132 1.00 85.25 206 GLU A CA 1
ATOM 1700 C C . GLU A 1 206 ? -52.490 -12.844 67.462 1.00 85.25 206 GLU A C 1
ATOM 1702 O O . GLU A 1 206 ? -52.879 -12.899 68.618 1.00 85.25 206 GLU A O 1
ATOM 1707 N N . GLY A 1 207 ? -53.293 -12.457 66.466 1.00 85.56 207 GLY A N 1
ATOM 1708 C CA . GLY A 1 207 ? -54.708 -12.149 66.678 1.00 85.56 207 GLY A CA 1
ATOM 1709 C C . GLY A 1 207 ? -55.480 -13.337 67.258 1.00 85.56 207 GLY A C 1
ATOM 1710 O O . GLY A 1 207 ? -56.290 -13.161 68.161 1.00 85.56 207 GLY A O 1
ATOM 1711 N N . THR A 1 208 ? -55.179 -14.555 66.800 1.00 86.06 208 THR A N 1
ATOM 1712 C CA . THR A 1 208 ? -55.794 -15.787 67.326 1.00 86.06 208 THR A CA 1
ATOM 1713 C C . THR A 1 208 ? -55.313 -16.094 68.750 1.00 86.06 208 THR A C 1
ATOM 1715 O O . THR A 1 208 ? -56.125 -16.356 69.632 1.00 86.06 208 THR A O 1
ATOM 1718 N N . ALA A 1 209 ? -54.008 -15.986 69.006 1.00 82.88 209 ALA A N 1
ATOM 1719 C CA . ALA A 1 209 ? -53.415 -16.204 70.322 1.00 82.88 209 ALA A CA 1
ATOM 1720 C C . ALA A 1 209 ? -53.857 -15.142 71.340 1.00 82.88 209 ALA A C 1
ATOM 1722 O O . ALA A 1 209 ? -54.074 -15.462 72.502 1.00 82.88 209 ALA A O 1
ATOM 1723 N N . LEU A 1 210 ? -54.025 -13.884 70.923 1.00 82.94 210 LEU A N 1
ATOM 1724 C CA . LEU A 1 210 ? -54.570 -12.818 71.765 1.00 82.94 210 LEU A CA 1
ATOM 1725 C C . LEU A 1 210 ? -56.000 -13.139 72.194 1.00 82.94 210 LEU A C 1
ATOM 1727 O O . LEU A 1 210 ? -56.310 -12.990 73.373 1.00 82.94 210 LEU A O 1
ATOM 1731 N N . LEU A 1 211 ? -56.833 -13.647 71.281 1.00 83.94 211 LEU A N 1
ATOM 1732 C CA . LEU A 1 211 ? -58.180 -14.110 71.616 1.00 83.94 211 LEU A CA 1
ATOM 1733 C C . LEU A 1 211 ? -58.145 -15.292 72.597 1.00 83.94 211 LEU A C 1
ATOM 1735 O O . LEU A 1 211 ? -58.881 -15.285 73.580 1.00 83.94 211 LEU A O 1
ATOM 1739 N N . GLU A 1 212 ? -57.267 -16.279 72.396 1.00 85.69 212 GLU A N 1
ATOM 1740 C CA . GLU A 1 212 ? -57.097 -17.392 73.345 1.00 85.69 212 GLU A CA 1
ATOM 1741 C C . GLU A 1 212 ? -56.607 -16.921 74.720 1.00 85.69 212 GLU A C 1
ATOM 1743 O O . GLU A 1 212 ? -57.136 -17.346 75.746 1.00 85.69 212 GLU A O 1
ATOM 1748 N N . VAL A 1 213 ? -55.632 -16.009 74.767 1.00 83.31 213 VAL A N 1
ATOM 1749 C CA . VAL A 1 213 ? -55.130 -15.423 76.016 1.00 83.31 213 VAL A CA 1
ATOM 1750 C C . VAL A 1 213 ? -56.227 -14.628 76.718 1.00 83.31 213 VAL A C 1
ATOM 1752 O O . VAL A 1 213 ? -56.330 -14.711 77.941 1.00 83.31 213 VAL A O 1
ATOM 1755 N N . GLU A 1 214 ? -57.052 -13.873 75.993 1.00 82.06 214 GLU A N 1
ATOM 1756 C CA . GLU A 1 214 ? -58.215 -13.186 76.564 1.00 82.06 214 GLU A CA 1
ATOM 1757 C C . GLU A 1 214 ? -59.236 -14.176 77.132 1.00 82.06 214 GLU A C 1
ATOM 1759 O O . GLU A 1 214 ? -59.687 -13.991 78.264 1.00 82.06 214 GLU A O 1
ATOM 1764 N N . HIS A 1 215 ? -59.528 -15.266 76.418 1.00 86.56 215 HIS A N 1
ATOM 1765 C CA . HIS A 1 215 ? -60.390 -16.343 76.910 1.00 86.56 215 HIS A CA 1
ATOM 1766 C C . HIS A 1 215 ? -59.835 -16.994 78.184 1.00 86.56 215 HIS A C 1
ATOM 1768 O O . HIS A 1 215 ? -60.547 -17.094 79.183 1.00 86.56 215 HIS A O 1
ATOM 1774 N N . ILE A 1 216 ? -58.552 -17.364 78.198 1.00 88.31 216 ILE A N 1
ATOM 1775 C CA . ILE A 1 216 ? -57.894 -17.970 79.363 1.00 88.31 216 ILE A CA 1
ATOM 1776 C C . ILE A 1 216 ? -57.834 -16.982 80.530 1.00 88.31 216 ILE A C 1
ATOM 1778 O O . ILE A 1 216 ? -58.041 -17.376 81.675 1.00 88.31 216 ILE A O 1
ATOM 1782 N N . LYS A 1 217 ? -57.569 -15.693 80.282 1.00 83.81 217 LYS A N 1
ATOM 1783 C CA . LYS A 1 217 ? -57.604 -14.659 81.326 1.00 83.81 217 LYS A CA 1
ATOM 1784 C C . LYS A 1 217 ? -58.999 -14.528 81.921 1.00 83.81 217 LYS A C 1
ATOM 1786 O O . LYS A 1 217 ? -59.114 -14.509 83.143 1.00 83.81 217 LYS A O 1
ATOM 1791 N N . ALA A 1 218 ? -60.037 -14.485 81.088 1.00 82.56 218 ALA A N 1
ATOM 1792 C CA . ALA A 1 218 ? -61.421 -14.418 81.544 1.00 82.56 218 ALA A CA 1
ATOM 1793 C C . ALA A 1 218 ? -61.810 -15.660 82.367 1.00 82.56 218 ALA A C 1
ATOM 1795 O O . ALA A 1 218 ? -62.423 -15.532 83.431 1.00 82.56 218 ALA A O 1
ATOM 1796 N N . ASP A 1 219 ? -61.398 -16.853 81.934 1.00 88.12 219 ASP A N 1
ATOM 1797 C CA . ASP A 1 219 ? -61.645 -18.105 82.653 1.00 88.12 219 ASP A CA 1
ATOM 1798 C C . ASP A 1 219 ? -60.856 -18.193 83.958 1.00 88.12 219 ASP A C 1
ATOM 1800 O O . ASP A 1 219 ? -61.425 -18.546 84.992 1.00 88.12 219 ASP A O 1
ATOM 1804 N N . ASN A 1 220 ? -59.582 -17.803 83.959 1.00 85.12 220 ASN A N 1
ATOM 1805 C CA . ASN A 1 220 ? -58.772 -17.717 85.170 1.00 85.12 220 ASN A CA 1
ATOM 1806 C C . ASN A 1 220 ? -59.358 -16.701 86.149 1.00 85.12 220 ASN A C 1
ATOM 1808 O O . ASN A 1 220 ? -59.445 -16.980 87.341 1.00 85.12 220 ASN A O 1
ATOM 1812 N N . GLU A 1 221 ? -59.830 -15.547 85.676 1.00 82.06 221 GLU A N 1
ATOM 1813 C CA . GLU A 1 221 ? -60.497 -14.562 86.525 1.00 82.06 221 GLU A CA 1
ATOM 1814 C C . GLU A 1 221 ? -61.802 -15.127 87.106 1.00 82.06 221 GLU A C 1
ATOM 1816 O O . GLU A 1 221 ? -62.104 -14.933 88.288 1.00 82.06 221 GLU A O 1
ATOM 1821 N N . ARG A 1 222 ? -62.564 -15.886 86.310 1.00 84.56 222 ARG A N 1
ATOM 1822 C CA . ARG A 1 222 ? -63.777 -16.580 86.759 1.00 84.56 222 ARG A CA 1
ATOM 1823 C C . ARG A 1 222 ? -63.468 -17.671 87.789 1.00 84.56 222 ARG A C 1
ATOM 1825 O O . ARG A 1 222 ? -64.162 -17.744 88.804 1.00 84.56 222 ARG A O 1
ATOM 1832 N N . LEU A 1 223 ? -62.429 -18.474 87.569 1.00 84.06 223 LEU A N 1
ATOM 1833 C CA . LEU A 1 223 ? -61.934 -19.500 88.491 1.00 84.06 223 LEU A CA 1
ATOM 1834 C C . LEU A 1 223 ? -61.435 -18.877 89.793 1.00 84.06 223 LEU A C 1
ATOM 1836 O O . LEU A 1 223 ? -61.839 -19.314 90.865 1.00 84.06 223 LEU A O 1
ATOM 1840 N N . ILE A 1 224 ? -60.649 -17.802 89.726 1.00 79.06 224 ILE A N 1
ATOM 1841 C CA . ILE A 1 224 ? -60.202 -17.049 90.902 1.00 79.06 224 ILE A CA 1
ATOM 1842 C C . ILE A 1 224 ? -61.412 -16.484 91.658 1.00 79.06 224 ILE A C 1
ATOM 1844 O O . ILE A 1 224 ? -61.465 -16.588 92.883 1.00 79.06 224 ILE A O 1
ATOM 1848 N N . LYS A 1 225 ? -62.428 -15.945 90.966 1.00 80.56 225 LYS A N 1
ATOM 1849 C CA . LYS A 1 225 ? -63.684 -15.484 91.594 1.00 80.56 225 LYS A CA 1
ATOM 1850 C C . LYS A 1 225 ? -64.468 -16.624 92.256 1.00 80.56 225 LYS A C 1
ATOM 1852 O O . LYS A 1 225 ? -65.075 -16.397 93.302 1.00 80.56 225 LYS A O 1
ATOM 1857 N N . LEU A 1 226 ? -64.470 -17.827 91.680 1.00 83.19 226 LEU A N 1
ATOM 1858 C CA . LEU A 1 226 ? -65.094 -19.026 92.257 1.00 83.19 226 LEU A CA 1
ATOM 1859 C C . LEU A 1 226 ? -64.326 -19.526 93.488 1.00 83.19 226 LEU A C 1
ATOM 1861 O O . LEU A 1 226 ? -64.924 -19.706 94.547 1.00 83.19 226 LEU A O 1
ATOM 1865 N N . LEU A 1 227 ? -63.005 -19.662 93.383 1.00 80.19 227 LEU A N 1
ATOM 1866 C CA . LEU A 1 227 ? -62.131 -20.103 94.471 1.00 80.19 227 LEU A CA 1
ATOM 1867 C C . LEU A 1 227 ? -62.128 -19.102 95.636 1.00 80.19 227 LEU A C 1
ATOM 1869 O O . LEU A 1 227 ? -62.185 -19.512 96.794 1.00 80.19 227 LEU A O 1
ATOM 1873 N N . LYS A 1 228 ? -62.209 -17.790 95.364 1.00 78.44 228 LYS A N 1
ATOM 1874 C CA . LYS A 1 228 ? -62.385 -16.750 96.399 1.00 78.44 228 LYS A CA 1
ATOM 1875 C C . LYS A 1 228 ? -63.680 -16.927 97.217 1.00 78.44 228 LYS A C 1
ATOM 1877 O O . LYS A 1 228 ? -63.735 -16.451 98.351 1.00 78.44 228 LYS A O 1
ATOM 1882 N N . LYS A 1 229 ? -64.717 -17.594 96.683 1.00 80.50 229 LYS A N 1
ATOM 1883 C CA . LYS A 1 229 ? -65.976 -17.875 97.408 1.00 80.50 229 LYS A CA 1
ATOM 1884 C C . LYS A 1 229 ? -65.902 -19.124 98.290 1.00 80.50 229 LYS A C 1
ATOM 1886 O O . LYS A 1 229 ? -66.707 -19.254 99.210 1.00 80.50 229 LYS A O 1
ATOM 1891 N N . THR A 1 230 ? -64.952 -20.024 98.044 1.00 83.75 230 THR A N 1
ATOM 1892 C CA . THR A 1 230 ? -64.728 -21.197 98.901 1.00 83.75 230 THR A CA 1
ATOM 1893 C C . THR A 1 230 ? -63.908 -20.821 100.134 1.00 83.75 230 THR A C 1
ATOM 1895 O O . THR A 1 230 ? -62.953 -20.050 100.049 1.00 83.75 230 THR A O 1
ATOM 1898 N N . LYS A 1 231 ? -64.287 -21.345 101.306 1.00 81.44 231 LYS A N 1
ATOM 1899 C CA . LYS A 1 231 ? -63.650 -20.980 102.586 1.00 81.44 231 LYS A CA 1
ATOM 1900 C C . LYS A 1 231 ? -62.176 -21.404 102.660 1.00 81.44 231 LYS A C 1
ATOM 1902 O O . LYS A 1 231 ? -61.408 -20.754 103.357 1.00 81.44 231 LYS A O 1
ATOM 1907 N N . GLU A 1 232 ? -61.796 -22.434 101.910 1.00 77.44 232 GLU A N 1
ATOM 1908 C CA . GLU A 1 232 ? -60.462 -23.050 101.911 1.00 77.44 232 GLU A CA 1
ATOM 1909 C C . GLU A 1 232 ? -59.416 -22.248 101.113 1.00 77.44 232 GLU A C 1
ATOM 1911 O O . GLU A 1 232 ? -58.243 -22.253 101.465 1.00 77.44 232 GLU A O 1
ATOM 1916 N N . PHE A 1 233 ? -59.826 -21.496 100.082 1.00 71.50 233 PHE A N 1
ATOM 1917 C CA . PHE A 1 233 ? -58.907 -20.823 99.142 1.00 71.50 233 PHE A CA 1
ATOM 1918 C C . PHE A 1 233 ? -58.912 -19.291 99.235 1.00 71.50 233 PHE A C 1
ATOM 1920 O O . PHE A 1 233 ? -58.363 -18.595 98.376 1.00 71.50 233 PHE A O 1
ATOM 1927 N N . LYS A 1 234 ? -59.500 -18.733 100.298 1.00 73.56 234 LYS A N 1
ATOM 1928 C CA . LYS A 1 234 ? -59.620 -17.279 100.485 1.00 73.56 234 LYS A CA 1
ATOM 1929 C C . LYS A 1 234 ? -58.261 -16.564 100.556 1.00 73.56 234 LYS A C 1
ATOM 1931 O O . LYS A 1 234 ? -58.156 -15.420 100.118 1.00 73.56 234 LYS A O 1
ATOM 1936 N N . GLU A 1 235 ? -57.226 -17.225 101.075 1.00 62.88 235 GLU A N 1
ATOM 1937 C CA . GLU A 1 235 ? -55.870 -16.663 101.171 1.00 62.88 235 GLU A CA 1
ATOM 1938 C C . GLU A 1 235 ? -55.076 -16.762 99.861 1.00 62.88 235 GLU A C 1
ATOM 1940 O O . GLU A 1 235 ? -54.339 -15.839 99.513 1.00 62.88 235 GLU A O 1
ATOM 1945 N N . PHE A 1 236 ? -55.292 -17.813 99.066 1.00 60.81 236 PHE A N 1
ATOM 1946 C CA . PHE A 1 236 ? -54.604 -18.014 97.786 1.00 60.81 236 PHE A CA 1
ATOM 1947 C C . PHE A 1 236 ? -54.929 -16.914 96.758 1.00 60.81 236 PHE A C 1
ATOM 1949 O O . PHE A 1 236 ? -54.078 -16.479 95.980 1.00 60.81 236 PHE A O 1
ATOM 1956 N N . GLY A 1 237 ? -56.155 -16.386 96.812 1.00 60.06 237 GLY A N 1
ATOM 1957 C CA . GLY A 1 237 ? -56.569 -15.240 96.004 1.00 60.06 237 GLY A CA 1
ATOM 1958 C C . GLY A 1 237 ? -55.846 -13.926 96.332 1.00 60.06 237 GLY A C 1
ATOM 1959 O O . GLY A 1 237 ? -55.865 -13.039 95.490 1.00 60.06 237 GLY A O 1
ATOM 1960 N N . LYS A 1 238 ? -55.226 -13.789 97.516 1.00 60.50 238 LYS A N 1
ATOM 1961 C CA . LYS A 1 238 ? -54.335 -12.658 97.850 1.00 60.50 238 LYS A CA 1
ATOM 1962 C C . LYS A 1 238 ? -52.895 -12.914 97.395 1.00 60.50 238 LYS A C 1
ATOM 1964 O O . LYS A 1 238 ? -52.181 -11.991 97.030 1.00 60.50 238 LYS A O 1
ATOM 1969 N N . TYR A 1 239 ? -52.467 -14.174 97.411 1.00 56.34 239 TYR A N 1
ATOM 1970 C CA . TYR A 1 239 ? -51.102 -14.581 97.076 1.00 56.34 239 TYR A CA 1
ATOM 1971 C C . TYR A 1 239 ? -50.783 -14.447 95.576 1.00 56.34 239 TYR A C 1
ATOM 1973 O O . TYR A 1 239 ? -49.724 -13.952 95.197 1.00 56.34 239 TYR A O 1
ATOM 1981 N N . THR A 1 240 ? -51.725 -14.819 94.708 1.00 57.59 240 THR A N 1
ATOM 1982 C CA . THR A 1 240 ? -51.565 -14.762 93.239 1.00 57.59 240 THR A CA 1
ATOM 1983 C C . THR A 1 240 ? -51.420 -13.343 92.677 1.00 57.59 240 THR A C 1
ATOM 1985 O O . THR A 1 240 ? -50.784 -13.166 91.642 1.00 57.59 240 THR A O 1
ATOM 1988 N N . GLU A 1 241 ? -51.886 -12.320 93.397 1.00 56.69 241 GLU A N 1
ATOM 1989 C CA . GLU A 1 241 ? -51.656 -10.904 93.064 1.00 56.69 241 GLU A CA 1
ATOM 1990 C C . GLU A 1 241 ? -50.172 -10.485 93.241 1.00 56.69 241 GLU A C 1
ATOM 1992 O O . GLU A 1 241 ? -49.786 -9.405 92.806 1.00 56.69 241 GLU A O 1
ATOM 1997 N N . THR A 1 242 ? -49.310 -11.339 93.819 1.00 50.50 242 THR A N 1
ATOM 1998 C CA . THR A 1 242 ? -47.950 -10.958 94.259 1.00 50.50 242 THR A CA 1
ATOM 1999 C C . THR A 1 242 ? -46.794 -11.503 93.385 1.00 50.50 242 THR A C 1
ATOM 2001 O O . THR A 1 242 ? -45.664 -11.047 93.542 1.00 50.50 242 THR A O 1
ATOM 2004 N N . ILE A 1 243 ? -47.011 -12.466 92.469 1.00 53.06 243 ILE A N 1
ATOM 2005 C CA . ILE A 1 243 ? -45.911 -13.287 91.876 1.00 53.06 243 ILE A CA 1
ATOM 2006 C C . ILE A 1 243 ? -45.633 -13.069 90.371 1.00 53.06 243 ILE A C 1
ATOM 2008 O O . ILE A 1 243 ? -44.651 -13.586 89.842 1.00 53.06 243 ILE A O 1
ATOM 2012 N N . SER A 1 244 ? -46.398 -12.259 89.643 1.00 45.06 244 SER A N 1
ATOM 2013 C CA . SER A 1 244 ? -46.179 -12.102 88.193 1.00 45.06 244 SER A CA 1
ATOM 2014 C C . SER A 1 244 ? -44.947 -11.239 87.819 1.00 45.06 244 SER A C 1
ATOM 2016 O O . SER A 1 244 ? -45.106 -10.071 87.478 1.00 45.06 244 SER A O 1
ATOM 2018 N N . GLY A 1 245 ? -43.742 -11.838 87.789 1.00 48.03 245 GLY A N 1
ATOM 2019 C CA . GLY A 1 245 ? -42.728 -11.571 86.745 1.00 48.03 245 GLY A CA 1
ATOM 2020 C C . GLY A 1 245 ? -41.321 -11.079 87.148 1.00 48.03 245 GLY A C 1
ATOM 2021 O O . GLY A 1 245 ? -41.059 -9.889 87.075 1.00 48.03 245 GLY A O 1
ATOM 2022 N N . SER A 1 246 ? -40.414 -12.017 87.476 1.00 61.59 246 SER A N 1
ATOM 2023 C CA . SER A 1 246 ? -38.940 -12.142 87.247 1.00 61.59 246 SER A CA 1
ATOM 2024 C C . SER A 1 246 ? -37.963 -10.944 87.133 1.00 61.59 246 SER A C 1
ATOM 2026 O O . SER A 1 246 ? -36.792 -11.150 86.811 1.00 61.59 246 SER A O 1
ATOM 2028 N N . VAL A 1 247 ? -38.346 -9.713 87.425 1.00 54.81 247 VAL A N 1
ATOM 2029 C CA . VAL A 1 247 ? -37.416 -8.647 87.807 1.00 54.81 247 VAL A CA 1
ATOM 2030 C C . VAL A 1 247 ? -38.147 -7.863 88.875 1.00 54.81 247 VAL A C 1
ATOM 2032 O O . VAL A 1 247 ? -39.277 -7.426 88.669 1.00 54.81 247 VAL A O 1
ATOM 2035 N N . ARG A 1 248 ? -37.551 -7.731 90.057 1.00 65.69 248 ARG A N 1
ATOM 2036 C CA . ARG A 1 248 ? -38.216 -7.018 91.140 1.00 65.69 248 ARG A CA 1
ATOM 2037 C C . ARG A 1 248 ? -37.835 -5.550 91.047 1.00 65.69 248 ARG A C 1
ATOM 2039 O O . ARG A 1 248 ? -36.674 -5.188 91.237 1.00 65.69 248 ARG A O 1
ATOM 2046 N N . TYR A 1 249 ? -38.822 -4.715 90.748 1.00 72.38 249 TYR A N 1
ATOM 2047 C CA . TYR A 1 249 ? -38.687 -3.281 90.934 1.00 72.38 249 TYR A CA 1
ATOM 2048 C C . TYR A 1 249 ? -38.612 -3.005 92.435 1.00 72.38 249 TYR A C 1
ATOM 2050 O O . TYR A 1 249 ? -39.515 -3.381 93.187 1.00 72.38 249 TYR A O 1
ATOM 2058 N N . LEU A 1 250 ? -37.523 -2.388 92.885 1.00 73.50 250 LEU A N 1
ATOM 2059 C CA . LEU A 1 250 ? -37.393 -1.945 94.267 1.00 73.50 250 LEU A CA 1
ATOM 2060 C C . LEU A 1 250 ? -37.868 -0.494 94.369 1.00 73.50 250 LEU A C 1
ATOM 2062 O O . LEU A 1 250 ? -37.138 0.403 93.937 1.00 73.50 250 LEU A O 1
ATOM 2066 N N . PRO A 1 251 ? -39.064 -0.232 94.931 1.00 67.06 251 PRO A N 1
ATOM 2067 C CA . PRO A 1 251 ? -39.523 1.132 95.129 1.00 67.06 251 PRO A CA 1
ATOM 2068 C C . PRO A 1 251 ? -38.533 1.858 96.044 1.00 67.06 251 PRO A C 1
ATOM 2070 O O . PRO A 1 251 ? -38.219 1.397 97.142 1.00 67.06 251 PRO A O 1
ATOM 2073 N N . SER A 1 252 ? -37.989 2.981 95.571 1.00 64.06 252 SER A N 1
ATOM 2074 C CA . SER A 1 252 ? -37.073 3.791 96.368 1.00 64.06 252 SER A CA 1
ATOM 2075 C C . SER A 1 252 ? -37.800 4.301 97.610 1.00 64.06 252 SER A C 1
ATOM 2077 O O . SER A 1 252 ? -38.741 5.090 97.506 1.00 64.06 252 SER A O 1
ATOM 2079 N N . ALA A 1 253 ? -37.335 3.884 98.790 1.00 60.31 253 ALA A N 1
ATOM 2080 C CA . ALA A 1 253 ? -37.874 4.282 100.093 1.00 60.31 253 ALA A CA 1
ATOM 2081 C C . ALA A 1 253 ? -37.749 5.798 100.391 1.00 60.31 253 ALA A C 1
ATOM 2083 O O . ALA A 1 253 ? -38.063 6.238 101.491 1.00 60.31 253 ALA A O 1
ATOM 2084 N N . GLN A 1 254 ? -37.271 6.608 99.438 1.00 56.34 254 GLN A N 1
ATOM 2085 C CA . GLN A 1 254 ? -37.037 8.047 99.593 1.00 56.34 254 GLN A CA 1
ATOM 2086 C C . GLN A 1 254 ? -38.032 8.948 98.842 1.00 56.34 254 GLN A C 1
ATOM 2088 O O . GLN A 1 254 ? -37.871 10.166 98.860 1.00 56.34 254 GLN A O 1
ATOM 2093 N N . THR A 1 255 ? -39.081 8.410 98.214 1.00 52.16 255 THR A N 1
ATOM 2094 C CA . THR A 1 255 ? -40.061 9.252 97.494 1.00 52.16 255 THR A CA 1
ATOM 2095 C C . THR A 1 255 ? -41.061 9.989 98.400 1.00 52.16 255 THR A C 1
ATOM 2097 O O . THR A 1 255 ? -41.750 10.891 97.932 1.00 52.16 255 THR A O 1
ATOM 2100 N N . GLU A 1 256 ? -41.086 9.733 99.713 1.00 49.03 256 GLU A N 1
ATOM 2101 C CA . GLU A 1 256 ? -42.069 10.347 100.627 1.00 49.03 256 GLU A CA 1
ATOM 2102 C C . GLU A 1 256 ? -41.833 11.831 100.984 1.00 49.03 256 GLU A C 1
ATOM 2104 O O . GLU A 1 256 ? -42.610 12.407 101.744 1.00 49.03 256 GLU A O 1
ATOM 2109 N N . LYS A 1 257 ? -40.814 12.514 100.442 1.00 49.00 257 LYS A N 1
ATOM 2110 C CA . LYS A 1 257 ? -40.619 13.961 100.691 1.00 49.00 257 LYS A CA 1
ATOM 2111 C C . LYS A 1 257 ? -40.223 14.771 99.455 1.00 49.00 257 LYS A C 1
ATOM 2113 O O . LYS A 1 257 ? -39.363 15.643 99.536 1.00 49.00 257 LYS A O 1
ATOM 2118 N N . CYS A 1 258 ? -40.905 14.582 98.327 1.00 40.12 258 CYS A N 1
ATOM 2119 C CA . CYS A 1 258 ? -41.044 15.689 97.376 1.00 40.12 258 CYS A CA 1
ATOM 2120 C C . CYS A 1 258 ? -42.244 16.542 97.795 1.00 40.12 258 CYS A C 1
ATOM 2122 O O . CYS A 1 258 ? -43.397 16.229 97.514 1.00 40.12 258 CYS A O 1
ATOM 2124 N N . ILE A 1 259 ? -41.946 17.623 98.520 1.00 47.38 259 ILE A N 1
ATOM 2125 C CA . ILE A 1 259 ? -42.894 18.681 98.867 1.00 47.38 259 ILE A CA 1
ATOM 2126 C C . ILE A 1 259 ? -43.578 19.156 97.582 1.00 47.38 259 ILE A C 1
ATOM 2128 O O . ILE A 1 259 ? -42.950 19.689 96.667 1.00 47.38 259 ILE A O 1
ATOM 2132 N N . VAL A 1 260 ? -44.883 18.918 97.552 1.00 44.53 260 VAL A N 1
ATOM 2133 C CA . VAL A 1 260 ? -45.849 19.246 96.511 1.00 44.53 260 VAL A CA 1
ATOM 2134 C C . VAL A 1 260 ? -45.710 20.712 96.079 1.00 44.53 260 VAL A C 1
ATOM 2136 O O . VAL A 1 260 ? -46.259 21.614 96.711 1.00 44.53 260 VAL A O 1
ATOM 2139 N N . LYS A 1 261 ? -45.033 20.975 94.955 1.00 50.59 261 LYS A N 1
ATOM 2140 C CA . LYS A 1 261 ? -45.397 22.116 94.107 1.00 50.59 261 LYS A CA 1
ATOM 2141 C C . LYS A 1 261 ? -46.539 21.642 93.217 1.00 50.59 261 LYS A C 1
ATOM 2143 O O . LYS A 1 261 ? -46.333 20.831 92.323 1.00 50.59 261 LYS A O 1
ATOM 2148 N N . LYS A 1 262 ? -47.748 22.122 93.524 1.00 48.81 262 LYS A N 1
ATOM 2149 C CA . LYS A 1 262 ? -48.976 21.926 92.744 1.00 48.81 262 LYS A CA 1
ATOM 2150 C C . LYS A 1 262 ? -48.705 22.170 91.255 1.00 48.81 262 LYS A C 1
ATOM 2152 O O . LYS A 1 262 ? -48.581 23.320 90.842 1.00 48.81 262 LYS A O 1
ATOM 2157 N N . CYS A 1 263 ? -48.681 21.103 90.465 1.00 37.78 263 CYS A N 1
ATOM 2158 C CA . CYS A 1 263 ? -48.992 21.167 89.044 1.00 37.78 263 CYS A CA 1
ATOM 2159 C C . CYS A 1 263 ? -50.430 20.658 88.850 1.00 37.78 263 CYS A C 1
ATOM 2161 O O . CYS A 1 263 ? -50.832 19.706 89.524 1.00 37.78 263 CYS A O 1
ATOM 2163 N N . PRO A 1 264 ? -51.232 21.330 88.009 1.00 46.16 264 PRO A N 1
ATOM 2164 C CA . PRO A 1 264 ? -52.649 21.048 87.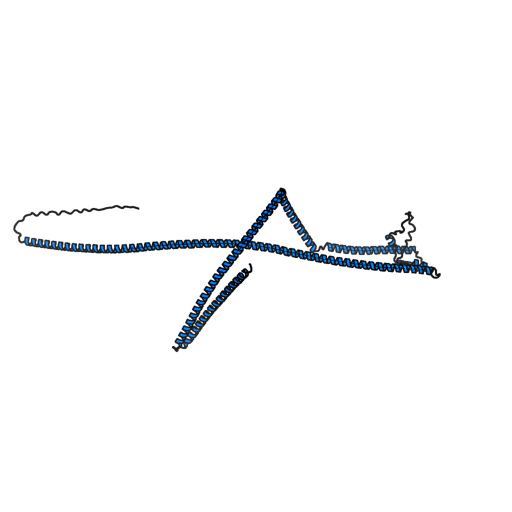859 1.00 46.16 264 PRO A CA 1
ATOM 2165 C C . PRO A 1 264 ? -52.873 19.703 87.161 1.00 46.16 264 PRO A C 1
ATOM 2167 O O . PRO A 1 264 ? -52.282 19.394 86.130 1.00 46.16 264 PRO A O 1
ATOM 2170 N N . SER A 1 265 ? -53.755 18.923 87.773 1.00 51.06 265 SER A N 1
ATOM 2171 C CA . SER A 1 265 ? -54.348 17.679 87.301 1.00 51.06 265 SER A CA 1
ATOM 2172 C C . SER A 1 265 ? -54.867 17.794 85.867 1.00 51.06 265 SER A C 1
ATOM 2174 O O . SER A 1 265 ? -55.764 18.602 85.632 1.00 51.06 265 SER A O 1
ATOM 2176 N N . ASN A 1 266 ? -54.299 17.002 84.947 1.00 49.31 266 ASN A N 1
ATOM 2177 C CA . ASN A 1 266 ? -54.984 16.276 83.855 1.00 49.31 266 ASN A CA 1
ATOM 2178 C C . ASN A 1 266 ? -53.970 15.623 82.888 1.00 49.31 266 ASN A C 1
ATOM 2180 O O . ASN A 1 266 ? -54.015 15.832 81.679 1.00 49.31 266 ASN A O 1
ATOM 2184 N N . ALA A 1 267 ? -53.055 14.806 83.415 1.00 45.06 267 ALA A N 1
ATOM 2185 C CA . ALA A 1 267 ? -52.245 13.887 82.617 1.00 45.06 267 ALA A CA 1
ATOM 2186 C C . ALA A 1 267 ? -52.270 12.510 83.293 1.00 45.06 267 ALA A C 1
ATOM 2188 O O . ALA A 1 267 ? -51.503 12.225 84.207 1.00 45.06 267 ALA A O 1
ATOM 2189 N N . THR A 1 268 ? -53.222 11.672 82.891 1.00 50.19 268 THR A N 1
ATOM 2190 C CA . THR A 1 268 ? -53.229 10.242 83.208 1.00 50.19 268 THR A CA 1
ATOM 2191 C C . THR A 1 268 ? -52.055 9.584 82.491 1.00 50.19 268 THR A C 1
ATOM 2193 O O . THR A 1 268 ? -52.097 9.404 81.276 1.00 50.19 268 THR A O 1
ATOM 2196 N N . GLY A 1 269 ? -51.009 9.277 83.254 1.00 47.62 269 GLY A N 1
ATOM 2197 C CA . GLY A 1 269 ? -49.760 8.688 82.781 1.00 47.62 269 GLY A CA 1
ATOM 2198 C C . GLY A 1 269 ? -48.580 9.516 83.266 1.00 47.62 269 GLY A C 1
ATOM 2199 O O . GLY A 1 269 ? -48.031 10.313 82.509 1.00 47.62 269 GLY A O 1
ATOM 2200 N N . GLU A 1 270 ? -48.207 9.359 84.539 1.00 49.19 270 GLU A N 1
ATOM 2201 C CA . GLU A 1 270 ? -46.919 9.848 85.025 1.00 49.19 270 GLU A CA 1
ATOM 2202 C C . GLU A 1 270 ? -45.825 9.185 84.180 1.00 49.19 270 GLU A C 1
ATOM 2204 O O . GLU A 1 270 ? -45.534 8.000 84.322 1.00 49.19 270 GLU A O 1
ATOM 2209 N N . ASN A 1 271 ? -45.265 9.951 83.242 1.00 51.19 271 ASN A N 1
ATOM 2210 C CA . ASN A 1 271 ? -44.064 9.598 82.498 1.00 51.19 271 ASN A CA 1
ATOM 2211 C C . ASN A 1 271 ? -42.908 9.587 83.506 1.00 51.19 271 ASN A C 1
ATOM 2213 O O . ASN A 1 271 ? -42.200 10.581 83.674 1.00 51.19 271 ASN A O 1
ATOM 2217 N N . ILE A 1 272 ? -42.769 8.484 84.242 1.00 58.19 272 ILE A N 1
ATOM 2218 C CA . ILE A 1 272 ? -41.560 8.187 85.003 1.00 58.19 272 ILE A CA 1
ATOM 2219 C C . ILE A 1 272 ? -40.426 8.218 83.981 1.00 58.19 272 ILE A C 1
ATOM 2221 O O . ILE A 1 272 ? -40.482 7.507 82.979 1.00 58.19 272 ILE A O 1
ATOM 2225 N N . ASP A 1 273 ? -39.435 9.089 84.190 1.00 58.25 273 ASP A N 1
ATOM 2226 C CA . ASP A 1 273 ? -38.288 9.188 83.289 1.00 58.25 273 ASP A CA 1
ATOM 2227 C C . ASP A 1 273 ? -37.676 7.781 83.133 1.00 58.25 273 ASP A C 1
ATOM 2229 O O . ASP A 1 273 ? -37.199 7.210 84.126 1.00 58.25 273 ASP A O 1
ATOM 2233 N N . PRO A 1 274 ? -37.670 7.207 81.915 1.00 66.00 274 PRO A N 1
ATOM 2234 C CA . PRO A 1 274 ? -37.205 5.844 81.680 1.00 66.00 274 PRO A CA 1
ATOM 2235 C C . PRO A 1 274 ? -35.725 5.649 82.041 1.00 66.00 274 PRO A C 1
ATOM 2237 O O . PRO A 1 274 ? -35.238 4.519 82.066 1.00 66.00 274 PRO A O 1
ATOM 2240 N N . ASN A 1 275 ? -34.969 6.716 82.325 1.00 66.06 275 ASN A N 1
ATOM 2241 C CA . ASN A 1 275 ? -33.619 6.604 82.873 1.00 66.06 275 ASN A CA 1
ATOM 2242 C C . ASN A 1 275 ? -33.568 6.382 84.389 1.00 66.06 275 ASN A C 1
ATOM 2244 O O . ASN A 1 275 ? -32.639 5.720 84.845 1.00 66.06 275 ASN A O 1
ATOM 2248 N N . ILE A 1 276 ? -34.545 6.867 85.157 1.00 70.38 276 ILE A N 1
ATOM 2249 C CA . ILE A 1 276 ? -34.607 6.662 86.614 1.00 70.38 276 ILE A CA 1
ATOM 2250 C C . ILE A 1 276 ? -35.095 5.245 86.916 1.00 70.38 276 ILE A C 1
ATOM 2252 O O . ILE A 1 276 ? -34.567 4.566 87.798 1.00 70.38 276 ILE A O 1
ATOM 2256 N N . GLU A 1 277 ? -36.069 4.766 86.143 1.00 70.94 277 GLU A N 1
ATOM 2257 C CA . GLU A 1 277 ? -36.645 3.433 86.314 1.00 70.94 277 GLU A CA 1
ATOM 2258 C C . GLU A 1 277 ? -35.589 2.338 86.140 1.00 70.94 277 GLU A C 1
ATOM 2260 O O . GLU A 1 277 ? -35.542 1.378 86.910 1.00 70.94 277 GLU A O 1
ATOM 2265 N N . LYS A 1 278 ? -34.659 2.541 85.195 1.00 73.00 278 LYS A N 1
ATOM 2266 C CA . LYS A 1 278 ? -33.552 1.620 84.947 1.00 73.00 278 LYS A CA 1
ATOM 2267 C C . LYS A 1 278 ? -32.829 1.269 86.242 1.00 73.00 278 LYS A C 1
ATOM 2269 O O . LYS A 1 278 ? -32.560 0.092 86.419 1.00 73.00 278 LYS A O 1
ATOM 2274 N N . ASP A 1 279 ? -32.516 2.205 87.131 1.00 75.31 279 ASP A N 1
ATOM 2275 C CA . ASP A 1 279 ? -31.638 1.951 88.290 1.00 75.31 279 ASP A CA 1
ATOM 2276 C C . ASP A 1 279 ? -32.273 1.131 89.428 1.00 75.31 279 ASP A C 1
ATOM 2278 O O . ASP A 1 279 ? -31.562 0.644 90.311 1.00 75.31 279 ASP A O 1
ATOM 2282 N N . HIS A 1 280 ? -33.585 0.899 89.368 1.00 79.12 280 HIS A N 1
ATOM 2283 C CA . HIS A 1 280 ? -34.355 0.210 90.409 1.00 79.12 280 HIS A CA 1
ATOM 2284 C C . HIS A 1 280 ? -34.668 -1.251 90.080 1.00 79.12 280 HIS A C 1
ATOM 2286 O O . HIS A 1 280 ? -35.166 -1.988 90.933 1.00 79.12 280 HIS A O 1
ATOM 2292 N N . TRP A 1 281 ? -34.351 -1.682 88.861 1.00 82.69 281 TRP A N 1
ATOM 2293 C CA . TRP A 1 281 ? -34.451 -3.075 88.459 1.00 82.69 281 TRP A CA 1
ATOM 2294 C C . TRP A 1 281 ? -33.232 -3.844 88.956 1.00 82.69 281 TRP A C 1
ATOM 2296 O O . TRP A 1 281 ? -32.095 -3.548 88.563 1.00 82.69 281 TRP A O 1
ATOM 2306 N N . ILE A 1 282 ? -33.482 -4.822 89.827 1.00 81.56 282 ILE A N 1
ATOM 2307 C CA . ILE A 1 282 ? -32.452 -5.689 90.399 1.00 81.56 282 ILE A CA 1
ATOM 2308 C C . ILE A 1 282 ? -32.722 -7.135 89.969 1.00 81.56 282 ILE A C 1
ATOM 2310 O O . ILE A 1 282 ? -33.885 -7.555 89.957 1.00 81.56 282 ILE A O 1
ATOM 2314 N N . PRO A 1 283 ? -31.677 -7.906 89.607 1.00 80.25 283 PRO A N 1
ATOM 2315 C CA . PRO A 1 283 ? -31.819 -9.330 89.346 1.00 80.25 283 PRO A CA 1
ATOM 2316 C C . PRO A 1 283 ? -32.452 -10.048 90.539 1.00 80.25 283 PRO A C 1
ATOM 2318 O O . PRO A 1 283 ? -32.047 -9.849 91.687 1.00 80.25 283 PRO A O 1
ATOM 2321 N N . GLN A 1 284 ? -33.429 -10.902 90.250 1.00 76.44 284 GLN A N 1
ATOM 2322 C CA . GLN A 1 284 ? -34.159 -11.663 91.259 1.00 76.44 284 GLN A CA 1
ATOM 2323 C C . GLN A 1 284 ? -33.216 -12.529 92.114 1.00 76.44 284 GLN A C 1
ATOM 2325 O O . GLN A 1 284 ? -33.351 -12.554 93.332 1.00 76.44 284 GLN A O 1
ATOM 2330 N N . GLU A 1 285 ? -32.189 -13.123 91.505 1.00 75.56 285 GLU A N 1
ATOM 2331 C CA . GLU A 1 285 ? -31.155 -13.912 92.192 1.00 75.56 285 GLU A CA 1
ATOM 2332 C C . GLU A 1 285 ? -30.418 -13.103 93.272 1.00 75.56 285 GLU A C 1
ATOM 2334 O O . GLU A 1 285 ? -30.165 -13.593 94.371 1.00 75.56 285 GLU A O 1
ATOM 2339 N N . ALA A 1 286 ? -30.108 -11.831 92.995 1.00 82.31 286 ALA A N 1
ATOM 2340 C CA . ALA A 1 286 ? -29.444 -10.959 93.960 1.00 82.31 286 ALA A CA 1
ATOM 2341 C C . ALA A 1 286 ? -30.370 -10.629 95.138 1.00 82.31 286 ALA A C 1
ATOM 2343 O O . ALA A 1 286 ? -29.923 -10.587 96.286 1.00 82.31 286 ALA A O 1
ATOM 2344 N N . PHE A 1 287 ? -31.662 -10.435 94.861 1.00 83.75 287 PHE A N 1
ATOM 2345 C CA . PHE A 1 287 ? -32.670 -10.236 95.896 1.00 83.75 287 PHE A CA 1
ATOM 2346 C C . PHE A 1 287 ? -32.844 -11.492 96.764 1.00 83.75 287 PHE A C 1
ATOM 2348 O O . PHE A 1 287 ? -32.871 -11.387 97.987 1.00 83.75 287 PHE A O 1
ATOM 2355 N N . GLU A 1 288 ? -32.903 -12.677 96.155 1.00 82.06 288 GLU A N 1
ATOM 2356 C CA . GLU A 1 288 ? -33.040 -13.960 96.853 1.00 82.06 288 GLU A CA 1
ATOM 2357 C C . GLU A 1 288 ? -31.843 -14.267 97.751 1.00 82.06 288 GLU A C 1
ATOM 2359 O O . GLU A 1 288 ? -32.034 -14.658 98.900 1.00 82.06 288 GLU A O 1
ATOM 2364 N N . ILE A 1 289 ? -30.617 -14.018 97.281 1.00 83.94 289 ILE A N 1
ATOM 2365 C CA . ILE A 1 289 ? -29.405 -14.169 98.099 1.00 83.94 289 ILE A CA 1
ATOM 2366 C C . ILE A 1 289 ? -29.446 -13.214 99.295 1.00 83.94 289 ILE A C 1
ATOM 2368 O O . ILE A 1 289 ? -29.187 -13.628 100.424 1.00 83.94 289 ILE A O 1
ATOM 2372 N N . ALA A 1 290 ? -29.812 -11.949 99.080 1.00 85.56 290 ALA A N 1
ATOM 2373 C CA . ALA A 1 290 ? -29.888 -10.974 100.164 1.00 85.56 290 ALA A CA 1
ATOM 2374 C C . ALA A 1 290 ? -30.992 -11.310 101.180 1.00 85.56 290 ALA A C 1
ATOM 2376 O O . ALA A 1 290 ? -30.804 -11.140 102.385 1.00 85.56 290 ALA A O 1
ATOM 2377 N N . TYR A 1 291 ? -32.122 -11.839 100.708 1.00 83.75 291 TYR A N 1
ATOM 2378 C CA . TYR A 1 291 ? -33.203 -12.299 101.570 1.00 83.75 291 TYR A CA 1
ATOM 2379 C C . TYR A 1 291 ? -32.817 -13.568 102.343 1.00 83.75 291 TYR A C 1
ATOM 2381 O O . TYR A 1 291 ? -33.121 -13.674 103.528 1.00 83.75 291 TYR A O 1
ATOM 2389 N N . LYS A 1 292 ? -32.071 -14.490 101.722 1.00 83.50 292 LYS A N 1
ATOM 2390 C CA . LYS A 1 292 ? -31.528 -15.682 102.386 1.00 83.50 292 LYS A CA 1
ATOM 2391 C C . LYS A 1 292 ? -30.563 -15.308 103.518 1.00 83.50 292 LYS A C 1
ATOM 2393 O O . LYS A 1 292 ? -30.691 -15.821 104.626 1.00 83.50 292 LYS A O 1
ATOM 2398 N N . ILE A 1 293 ? -29.682 -14.335 103.284 1.00 83.19 293 ILE A N 1
ATOM 2399 C CA . ILE A 1 293 ? -28.779 -13.787 104.312 1.00 83.19 293 ILE A CA 1
ATOM 2400 C C . ILE A 1 293 ? -29.579 -13.138 105.453 1.00 83.19 293 ILE A C 1
ATOM 2402 O O . ILE A 1 293 ? -29.246 -13.314 106.623 1.00 83.19 293 ILE A O 1
ATOM 2406 N N . LYS A 1 294 ? -30.675 -12.430 105.141 1.00 86.50 294 LYS A N 1
ATOM 2407 C CA . LYS A 1 294 ? -31.578 -11.875 106.165 1.00 86.50 294 LYS A CA 1
ATOM 2408 C C . LYS A 1 294 ? -32.156 -12.965 107.066 1.00 86.50 294 LYS A C 1
ATOM 2410 O O . LYS A 1 294 ? -32.213 -12.781 108.281 1.00 86.50 294 LYS A O 1
ATOM 2415 N N . THR A 1 295 ? -32.600 -14.072 106.468 1.00 84.88 295 THR A N 1
ATOM 2416 C CA . THR A 1 295 ? -33.187 -15.198 107.203 1.00 84.88 295 THR A CA 1
ATOM 2417 C C . THR A 1 295 ? -32.155 -15.976 108.015 1.00 84.88 295 THR A C 1
ATOM 2419 O O . THR A 1 295 ? -32.483 -16.423 109.104 1.00 84.88 295 THR A O 1
ATOM 2422 N N . GLU A 1 296 ? -30.913 -16.098 107.535 1.00 86.19 296 GLU A N 1
ATOM 2423 C CA . GLU A 1 296 ? -29.828 -16.801 108.240 1.00 86.19 296 GLU A CA 1
ATOM 2424 C C . GLU A 1 296 ? -29.295 -16.030 109.463 1.00 86.19 296 GLU A C 1
ATOM 2426 O O . GLU A 1 296 ? -28.744 -16.634 110.378 1.00 86.19 296 GLU A O 1
ATOM 2431 N N . HIS A 1 297 ? -29.488 -14.708 109.512 1.00 82.94 297 HIS A N 1
ATOM 2432 C CA . HIS A 1 297 ? -29.081 -13.848 110.632 1.00 82.94 297 HIS A CA 1
ATOM 2433 C C . HIS A 1 297 ? -30.254 -13.422 111.533 1.00 82.94 297 HIS A C 1
ATOM 2435 O O . HIS A 1 297 ? -30.244 -12.316 112.082 1.00 82.94 297 HIS A O 1
ATOM 2441 N N . ASP A 1 298 ? -31.284 -14.269 111.655 1.00 79.25 298 ASP A N 1
ATOM 2442 C CA . ASP A 1 298 ? -32.460 -14.075 112.522 1.00 79.25 298 ASP A CA 1
ATOM 2443 C C . ASP A 1 298 ? -33.125 -12.688 112.388 1.00 79.25 298 ASP A C 1
ATOM 2445 O O . ASP A 1 298 ? -33.633 -12.110 113.349 1.00 79.25 298 ASP A O 1
ATOM 2449 N N . GLY A 1 299 ? -33.112 -12.104 111.183 1.00 74.62 299 GLY A N 1
ATOM 2450 C CA . GLY A 1 299 ? -33.766 -10.820 110.920 1.00 74.62 299 GLY A CA 1
ATOM 2451 C C . GLY A 1 299 ? -33.093 -9.594 111.550 1.00 74.62 299 GLY A C 1
ATOM 2452 O O . GLY A 1 299 ? -33.684 -8.515 111.520 1.00 74.62 299 GLY A O 1
ATOM 2453 N N . GLN A 1 300 ? -31.859 -9.706 112.061 1.00 79.25 300 GLN A N 1
ATOM 2454 C CA . GLN A 1 300 ? -31.095 -8.551 112.567 1.00 79.25 300 GLN A CA 1
ATOM 2455 C C . GLN A 1 300 ? -30.836 -7.487 111.483 1.00 79.25 300 GLN A C 1
ATOM 2457 O O . GLN A 1 300 ? -30.642 -6.308 111.784 1.00 79.25 300 GLN A O 1
ATOM 2462 N N . LEU A 1 301 ? -30.859 -7.887 110.208 1.00 80.94 301 LEU A N 1
ATOM 2463 C CA . LEU A 1 301 ? -30.752 -6.991 109.061 1.00 80.94 301 LEU A CA 1
ATOM 2464 C C . LEU A 1 301 ? -32.114 -6.370 108.725 1.00 80.94 301 LEU A C 1
ATOM 2466 O O . LEU A 1 301 ? -33.029 -7.039 108.241 1.00 80.94 301 LEU A O 1
ATOM 2470 N N . ASN A 1 302 ? -32.221 -5.059 108.937 1.00 86.31 302 ASN A N 1
ATOM 2471 C CA . ASN A 1 302 ? -33.391 -4.276 108.553 1.00 86.31 302 ASN A CA 1
ATOM 2472 C C . ASN A 1 302 ? -33.557 -4.269 107.015 1.00 86.31 302 ASN A C 1
ATOM 2474 O O . ASN A 1 302 ? -32.575 -4.105 106.286 1.00 86.31 302 ASN A O 1
ATOM 2478 N N . ASP A 1 303 ? -34.790 -4.390 106.510 1.00 81.62 303 ASP A N 1
ATOM 2479 C CA . ASP A 1 303 ? -35.101 -4.381 105.066 1.00 81.62 303 ASP A CA 1
ATOM 2480 C C . ASP A 1 303 ? -34.563 -3.136 104.360 1.00 81.62 303 ASP A C 1
ATOM 2482 O O . ASP A 1 303 ? -34.129 -3.191 103.210 1.00 81.62 303 ASP A O 1
ATOM 2486 N N . LEU A 1 304 ? -34.524 -2.011 105.076 1.00 80.06 304 LEU A N 1
ATOM 2487 C CA . LEU A 1 304 ? -33.957 -0.768 104.573 1.00 80.06 304 LEU A CA 1
ATOM 2488 C C . LEU A 1 304 ? -32.455 -0.897 104.272 1.00 80.06 304 LEU A C 1
ATOM 2490 O O . LEU A 1 304 ? -31.992 -0.387 103.254 1.00 80.06 304 LEU A O 1
ATOM 2494 N N . MET A 1 305 ? -31.707 -1.622 105.110 1.00 79.94 305 MET A N 1
ATOM 2495 C CA . MET A 1 305 ? -30.276 -1.867 104.904 1.00 79.94 305 MET A CA 1
ATOM 2496 C C . MET A 1 305 ? -30.039 -2.834 103.743 1.00 79.94 305 MET A C 1
ATOM 2498 O O . MET A 1 305 ? -29.121 -2.623 102.954 1.00 79.94 305 MET A O 1
ATOM 2502 N N . ILE A 1 306 ? -30.891 -3.851 103.589 1.00 86.12 306 ILE A N 1
ATOM 2503 C CA . ILE A 1 306 ? -30.820 -4.795 102.465 1.00 86.12 306 ILE A CA 1
ATOM 2504 C C . ILE A 1 306 ? -31.121 -4.090 101.143 1.00 86.12 306 ILE A C 1
ATOM 2506 O O . ILE A 1 306 ? -30.374 -4.242 100.179 1.00 86.12 306 ILE A O 1
ATOM 2510 N N . ASN A 1 307 ? -32.164 -3.262 101.101 1.00 84.81 307 ASN A N 1
ATOM 2511 C CA . ASN A 1 307 ? -32.509 -2.499 99.907 1.00 84.81 307 ASN A CA 1
ATOM 2512 C C . ASN A 1 307 ? -31.409 -1.492 99.545 1.00 84.81 307 ASN A C 1
ATOM 2514 O O . ASN A 1 307 ? -31.040 -1.391 98.376 1.00 84.81 307 ASN A O 1
ATOM 2518 N N . GLN A 1 308 ? -30.826 -0.800 100.531 1.00 83.62 308 GLN A N 1
ATOM 2519 C CA . GLN A 1 308 ? -29.677 0.087 100.309 1.00 83.62 308 GLN A CA 1
ATOM 2520 C C . GLN A 1 308 ? -28.439 -0.670 99.814 1.00 83.62 308 GLN A C 1
ATOM 2522 O O . GLN A 1 308 ? -27.736 -0.182 98.924 1.00 83.62 308 GLN A O 1
ATOM 2527 N N . LEU A 1 309 ? -28.175 -1.864 100.350 1.00 85.44 309 LEU A N 1
ATOM 2528 C CA . LEU A 1 309 ? -27.079 -2.721 99.904 1.00 85.44 309 LEU A CA 1
ATOM 2529 C C . LEU A 1 309 ? -27.288 -3.169 98.457 1.00 85.44 309 LEU A C 1
ATOM 2531 O O . LEU A 1 309 ? -26.382 -3.017 97.642 1.00 85.44 309 LEU A O 1
ATOM 2535 N N . LEU A 1 310 ? -28.478 -3.665 98.116 1.00 88.44 310 LEU A N 1
ATOM 2536 C CA . LEU A 1 310 ? -28.809 -4.105 96.763 1.00 88.44 310 LEU A CA 1
ATOM 2537 C C . LEU A 1 310 ? -28.753 -2.950 95.756 1.00 88.44 310 LEU A C 1
ATOM 2539 O O . LEU A 1 310 ? -28.206 -3.118 94.668 1.00 88.44 310 LEU A O 1
ATOM 2543 N N . GLN A 1 311 ? -29.233 -1.759 96.125 1.00 85.62 311 GLN A N 1
ATOM 2544 C CA . GLN A 1 311 ? -29.093 -0.552 95.304 1.00 85.62 311 GLN A CA 1
ATOM 2545 C C . GLN A 1 311 ? -27.621 -0.171 95.099 1.00 85.62 311 GLN A C 1
ATOM 2547 O O . GLN A 1 311 ? -27.200 0.117 93.976 1.00 85.62 311 GLN A O 1
ATOM 2552 N N . SER A 1 312 ? -26.814 -0.213 96.163 1.00 81.81 312 SER A N 1
ATOM 2553 C CA . SER A 1 312 ? -25.376 0.075 96.096 1.00 81.81 312 SER A CA 1
ATOM 2554 C C . SER A 1 312 ? -24.639 -0.946 95.224 1.00 81.81 312 SER A C 1
ATOM 2556 O O . SER A 1 312 ? -23.802 -0.570 94.403 1.00 81.81 312 SER A O 1
ATOM 2558 N N . LEU A 1 313 ? -24.994 -2.228 95.336 1.00 85.94 313 LEU A N 1
ATOM 2559 C CA . LEU A 1 313 ? -24.441 -3.309 94.526 1.00 85.94 313 LEU A CA 1
ATOM 2560 C C . LEU A 1 313 ? -24.835 -3.161 93.050 1.00 85.94 313 LEU A C 1
ATOM 2562 O O . LEU A 1 313 ? -23.968 -3.245 92.181 1.00 85.94 313 LEU A O 1
ATOM 2566 N N . ASN A 1 314 ? -26.110 -2.873 92.760 1.00 86.38 314 ASN A N 1
ATOM 2567 C CA . ASN A 1 314 ? -26.597 -2.632 91.398 1.00 86.38 314 ASN A CA 1
ATOM 2568 C C . ASN A 1 314 ? -25.868 -1.441 90.763 1.00 86.38 314 ASN A C 1
ATOM 2570 O O . ASN A 1 314 ? -25.439 -1.509 89.612 1.00 86.38 314 ASN A O 1
ATOM 2574 N N . LYS A 1 315 ? -25.641 -0.371 91.535 1.00 85.50 315 LYS A N 1
ATOM 2575 C CA . LYS A 1 315 ? -24.867 0.793 91.091 1.00 85.50 315 LYS A CA 1
ATOM 2576 C C . LYS A 1 315 ? -23.432 0.415 90.714 1.00 85.50 315 LYS A C 1
ATOM 2578 O O . LYS A 1 315 ? -22.985 0.767 89.623 1.00 85.50 315 LYS A O 1
ATOM 2583 N N . VAL A 1 316 ? -22.727 -0.329 91.573 1.00 82.62 316 VAL A N 1
ATOM 2584 C CA . VAL A 1 316 ? -21.350 -0.791 91.308 1.00 82.62 316 VAL A CA 1
ATOM 2585 C C . VAL A 1 316 ? -21.302 -1.724 90.098 1.00 82.62 316 VAL A C 1
ATOM 2587 O O . VAL A 1 316 ? -20.437 -1.571 89.232 1.00 82.62 316 VAL A O 1
ATOM 2590 N N . TRP A 1 317 ? -22.240 -2.667 90.005 1.00 86.94 317 TRP A N 1
ATOM 2591 C CA . TRP A 1 317 ? -22.325 -3.610 88.894 1.00 86.94 317 TRP A CA 1
ATOM 2592 C C . TRP A 1 317 ? -22.563 -2.892 87.565 1.00 86.94 317 TRP A C 1
ATOM 2594 O O . TRP A 1 317 ? -21.814 -3.097 86.611 1.00 86.94 317 TRP A O 1
ATOM 2604 N N . ARG A 1 318 ? -23.515 -1.957 87.521 1.00 83.94 318 ARG A N 1
ATOM 2605 C CA . ARG A 1 318 ? -23.775 -1.132 86.335 1.00 83.94 318 ARG A CA 1
ATOM 2606 C C . ARG A 1 318 ? -22.600 -0.267 85.949 1.00 83.94 318 ARG A C 1
ATOM 2608 O O . ARG A 1 318 ? -22.330 -0.113 84.763 1.00 83.94 318 ARG A O 1
ATOM 2615 N N . GLU A 1 319 ? -21.906 0.322 86.915 1.00 84.06 319 GLU A N 1
ATOM 2616 C CA . GLU A 1 319 ? -20.724 1.123 86.619 1.00 84.06 319 GLU A CA 1
ATOM 2617 C C . GLU A 1 319 ? -19.606 0.257 86.024 1.00 84.06 319 GLU A C 1
ATOM 2619 O O . GLU A 1 319 ? -18.976 0.650 85.038 1.00 84.06 319 GLU A O 1
ATOM 2624 N N . ARG A 1 320 ? -19.394 -0.946 86.573 1.00 87.88 320 ARG A N 1
ATOM 2625 C CA . ARG A 1 320 ? -18.454 -1.930 86.028 1.00 87.88 320 ARG A CA 1
ATOM 2626 C C . ARG A 1 320 ? -18.845 -2.345 84.613 1.00 87.88 320 ARG A C 1
ATOM 2628 O O . ARG A 1 320 ? -17.989 -2.322 83.730 1.00 87.88 320 ARG A O 1
ATOM 2635 N N . GLU A 1 321 ? -20.112 -2.668 84.387 1.00 87.25 321 GLU A N 1
ATOM 2636 C CA . GLU A 1 321 ? -20.596 -3.116 83.083 1.00 87.25 321 GLU A CA 1
ATOM 2637 C C . GLU A 1 321 ? -20.539 -1.989 82.051 1.00 87.25 321 GLU A C 1
ATOM 2639 O O . GLU A 1 321 ? -20.050 -2.169 80.939 1.00 87.25 321 GLU A O 1
ATOM 2644 N N . ARG A 1 322 ? -20.892 -0.763 82.448 1.00 86.75 322 ARG A N 1
ATOM 2645 C CA . ARG A 1 322 ? -20.729 0.435 81.618 1.00 86.75 322 ARG A CA 1
ATOM 2646 C C . ARG A 1 322 ? -19.266 0.649 81.224 1.00 86.75 322 ARG A C 1
ATOM 2648 O O . ARG A 1 322 ? -18.997 0.935 80.059 1.00 86.75 322 ARG A O 1
ATOM 2655 N N . LYS A 1 323 ? -18.317 0.486 82.157 1.00 89.94 323 LYS A N 1
ATOM 2656 C CA . LYS A 1 323 ? -16.871 0.549 81.866 1.00 89.94 323 LYS A CA 1
ATOM 2657 C C . LYS A 1 323 ? -16.437 -0.575 80.922 1.00 89.94 323 LYS A C 1
ATOM 2659 O O . LYS A 1 323 ? -15.640 -0.321 80.021 1.00 89.94 323 LYS A O 1
ATOM 2664 N N . ASN A 1 324 ? -16.957 -1.789 81.096 1.00 88.75 324 ASN A N 1
ATOM 2665 C CA . ASN A 1 324 ? -16.652 -2.934 80.238 1.00 88.75 324 ASN A CA 1
ATOM 2666 C C . ASN A 1 324 ? -17.150 -2.713 78.800 1.00 88.75 324 ASN A C 1
ATOM 2668 O O . ASN A 1 324 ? -16.363 -2.745 77.854 1.00 88.75 324 ASN A O 1
ATOM 2672 N N . ILE A 1 325 ? -18.424 -2.347 78.646 1.00 86.06 325 ILE A N 1
ATOM 2673 C CA . ILE A 1 325 ? -19.032 -1.979 77.363 1.00 86.06 325 ILE A CA 1
ATOM 2674 C C . ILE A 1 325 ? -18.259 -0.826 76.711 1.00 86.06 325 ILE A C 1
ATOM 2676 O O . ILE A 1 325 ? -17.993 -0.867 75.511 1.00 86.06 325 ILE A O 1
ATOM 2680 N N . ALA A 1 326 ? -17.851 0.193 77.476 1.00 88.88 326 ALA A N 1
ATOM 2681 C CA . ALA A 1 326 ? -17.055 1.302 76.950 1.00 88.88 326 ALA A CA 1
ATOM 2682 C C . ALA A 1 326 ? -15.680 0.848 76.422 1.00 88.88 326 ALA A C 1
ATOM 2684 O O . ALA A 1 326 ? -15.260 1.312 75.361 1.00 88.88 326 ALA A O 1
ATOM 2685 N N . ARG A 1 327 ? -14.996 -0.084 77.104 1.00 91.38 327 ARG A N 1
ATOM 2686 C CA . ARG A 1 327 ? -13.730 -0.671 76.624 1.00 91.38 327 ARG A CA 1
ATOM 2687 C C . ARG A 1 327 ? -13.923 -1.453 75.328 1.00 91.38 327 ARG A C 1
ATOM 2689 O O . ARG A 1 327 ? -13.155 -1.250 74.391 1.00 91.38 327 ARG A O 1
ATOM 2696 N N . ILE A 1 328 ? -14.960 -2.289 75.251 1.00 89.50 328 ILE A N 1
ATOM 2697 C CA . ILE A 1 328 ? -15.286 -3.067 74.046 1.00 89.50 328 ILE A CA 1
ATOM 2698 C C . ILE A 1 328 ? -15.605 -2.127 72.877 1.00 89.50 328 ILE A C 1
ATOM 2700 O O . ILE A 1 328 ? -15.023 -2.264 71.802 1.00 89.50 328 ILE A O 1
ATOM 2704 N N . LYS A 1 329 ? -16.452 -1.111 73.103 1.00 91.94 329 LYS A N 1
ATOM 2705 C CA . LYS A 1 329 ? -16.772 -0.082 72.099 1.00 91.94 329 LYS A CA 1
ATOM 2706 C C . LYS A 1 329 ? -15.526 0.667 71.632 1.00 91.94 329 LYS A C 1
ATOM 2708 O O . LYS A 1 329 ? -15.359 0.872 70.435 1.00 91.94 329 LYS A O 1
ATOM 2713 N N . SER A 1 330 ? -14.641 1.049 72.552 1.00 91.69 330 SER A N 1
ATOM 2714 C CA . SER A 1 330 ? -13.377 1.715 72.221 1.00 91.69 330 SER A CA 1
ATOM 2715 C C . SER A 1 330 ? -12.466 0.822 71.368 1.00 91.69 330 SER A C 1
ATOM 2717 O O . SER A 1 330 ? -11.955 1.270 70.344 1.00 91.69 330 SER A O 1
ATOM 2719 N N . SER A 1 331 ? -12.331 -0.461 71.723 1.00 92.00 331 SER A N 1
ATOM 2720 C CA . SER A 1 331 ? -11.544 -1.440 70.960 1.00 92.00 331 SER A CA 1
ATOM 2721 C C . SER A 1 331 ? -12.099 -1.656 69.546 1.00 92.00 331 SER A C 1
ATOM 2723 O O . SER A 1 331 ? -11.351 -1.544 68.572 1.00 92.00 331 SER A O 1
ATOM 2725 N N . CYS A 1 332 ? -13.415 -1.861 69.411 1.00 88.75 332 CYS A N 1
ATOM 2726 C CA . CYS A 1 332 ? -14.080 -1.967 68.108 1.00 88.75 332 CYS A CA 1
ATOM 2727 C C . CYS A 1 332 ? -13.898 -0.694 67.272 1.00 88.75 332 CYS A C 1
ATOM 2729 O O . CYS A 1 332 ? -13.519 -0.771 66.106 1.00 88.75 332 CYS A O 1
ATOM 2731 N N . ASN A 1 333 ? -14.094 0.488 67.865 1.00 90.69 333 ASN A N 1
ATOM 2732 C CA . ASN A 1 333 ? -13.895 1.760 67.169 1.00 90.69 333 ASN A CA 1
ATOM 2733 C C . ASN A 1 333 ? -12.446 1.947 66.705 1.00 90.69 333 ASN A C 1
ATOM 2735 O O . ASN A 1 333 ? -12.217 2.461 65.611 1.00 90.69 333 ASN A O 1
ATOM 2739 N N . HIS A 1 334 ? -11.468 1.513 67.501 1.00 92.25 334 HIS A N 1
ATOM 2740 C CA . HIS A 1 334 ? -10.059 1.568 67.123 1.00 92.25 334 HIS A CA 1
ATOM 2741 C C . HIS A 1 334 ? -9.752 0.662 65.921 1.00 92.25 334 HIS A C 1
ATOM 2743 O O . HIS A 1 334 ? -9.100 1.100 64.972 1.00 92.25 334 HIS A O 1
ATOM 2749 N N . GLN A 1 335 ? -10.265 -0.573 65.916 1.00 92.44 335 GLN A N 1
ATOM 2750 C CA . GLN A 1 335 ? -10.132 -1.483 64.772 1.00 92.44 335 GLN A CA 1
ATOM 2751 C C . GLN A 1 335 ? -10.810 -0.917 63.519 1.00 92.44 335 GLN A C 1
ATOM 2753 O O . GLN A 1 335 ? -10.214 -0.918 62.442 1.00 92.44 335 GLN A O 1
ATOM 2758 N N . LEU A 1 336 ? -12.006 -0.348 63.675 1.00 89.88 336 LEU A N 1
ATOM 2759 C CA . LEU A 1 336 ? -12.756 0.281 62.591 1.00 89.88 336 LEU A CA 1
ATOM 2760 C C . LEU A 1 336 ? -11.980 1.466 61.997 1.00 89.88 336 LEU A C 1
ATOM 2762 O O . LEU A 1 336 ? -11.881 1.598 60.780 1.00 89.88 336 LEU A O 1
ATOM 2766 N N . GLN A 1 337 ? -11.377 2.314 62.836 1.00 91.56 337 GLN A N 1
ATOM 2767 C CA . GLN A 1 337 ? -10.520 3.408 62.370 1.00 91.56 337 GLN A CA 1
ATOM 2768 C C . GLN A 1 337 ? -9.257 2.904 61.669 1.00 91.56 337 GLN A C 1
ATOM 2770 O O . GLN A 1 337 ? -8.860 3.482 60.659 1.00 91.56 337 GLN A O 1
ATOM 2775 N N . LYS A 1 338 ? -8.629 1.834 62.171 1.00 91.88 338 LYS A N 1
ATOM 2776 C CA . LYS A 1 338 ? -7.458 1.223 61.533 1.00 91.88 338 LYS A CA 1
ATOM 2777 C C . LYS A 1 338 ? -7.799 0.696 60.137 1.00 91.88 338 LYS A C 1
ATOM 2779 O O . LYS A 1 338 ? -7.080 1.020 59.197 1.00 91.88 338 LYS A O 1
ATOM 2784 N N . MET A 1 339 ? -8.908 -0.030 59.989 1.00 86.50 339 MET A N 1
ATOM 2785 C CA . MET A 1 339 ? -9.373 -0.517 58.685 1.00 86.50 339 MET A CA 1
ATOM 2786 C C . MET A 1 339 ? -9.777 0.627 57.753 1.00 86.50 339 MET A C 1
ATOM 2788 O O . MET A 1 339 ? -9.384 0.623 56.593 1.00 86.50 339 MET A O 1
ATOM 2792 N N . LYS A 1 340 ? -10.469 1.659 58.259 1.00 87.12 340 LYS A N 1
ATOM 2793 C CA . LYS A 1 340 ? -10.766 2.867 57.472 1.00 87.12 340 LYS A CA 1
ATOM 2794 C C . LYS A 1 340 ? -9.495 3.518 56.938 1.00 87.12 340 LYS A C 1
ATOM 2796 O O . LYS A 1 340 ? -9.424 3.794 55.751 1.00 87.12 340 LYS A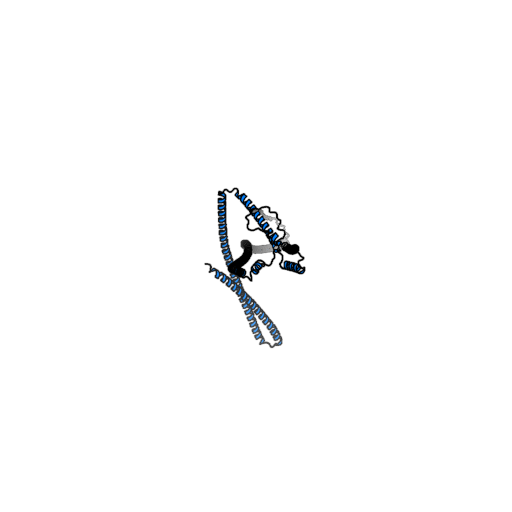 O 1
ATOM 2801 N N . ARG A 1 341 ? -8.474 3.707 57.782 1.00 88.06 341 ARG A N 1
ATOM 2802 C CA . ARG A 1 341 ? -7.175 4.248 57.349 1.00 88.06 341 ARG A CA 1
ATOM 2803 C C . ARG A 1 341 ? -6.505 3.356 56.309 1.00 88.06 341 ARG A C 1
ATOM 2805 O O . ARG A 1 341 ? -5.966 3.887 55.351 1.00 88.06 341 ARG A O 1
ATOM 2812 N N . GLN A 1 342 ? -6.540 2.034 56.482 1.00 83.69 342 GLN A N 1
ATOM 2813 C CA . GLN A 1 342 ? -5.994 1.100 55.495 1.00 83.69 342 GLN A CA 1
ATOM 2814 C C . GLN A 1 342 ? -6.693 1.259 54.144 1.00 83.69 342 GLN A C 1
ATOM 2816 O O . GLN A 1 342 ? -6.003 1.494 53.165 1.00 83.69 342 GLN A O 1
ATOM 2821 N N . ILE A 1 343 ? -8.028 1.259 54.118 1.00 81.12 343 ILE A N 1
ATOM 2822 C CA . ILE A 1 343 ? -8.822 1.450 52.895 1.00 81.12 343 ILE A CA 1
ATOM 2823 C C . ILE A 1 343 ? -8.527 2.810 52.247 1.00 81.12 343 ILE A C 1
ATOM 2825 O O . ILE A 1 343 ? -8.360 2.887 51.039 1.00 81.12 343 ILE A O 1
ATOM 2829 N N . THR A 1 344 ? -8.414 3.885 53.035 1.00 79.38 344 THR A N 1
ATOM 2830 C CA . THR A 1 344 ? -8.100 5.223 52.504 1.00 79.38 344 THR A CA 1
ATOM 2831 C C . THR A 1 344 ? -6.664 5.341 51.980 1.00 79.38 344 THR A C 1
ATOM 2833 O O . THR A 1 344 ? -6.423 6.098 51.047 1.00 79.38 344 THR A O 1
ATOM 2836 N N . HIS A 1 345 ? -5.697 4.628 52.566 1.00 74.38 345 HIS A N 1
ATOM 2837 C CA . HIS A 1 345 ? -4.296 4.672 52.126 1.00 74.38 345 HIS A CA 1
ATOM 2838 C C . HIS A 1 345 ? -3.976 3.688 51.001 1.00 74.38 345 HIS A C 1
ATOM 2840 O O . HIS A 1 345 ? -2.990 3.883 50.294 1.00 74.38 345 HIS A O 1
ATOM 2846 N N . THR A 1 346 ? -4.796 2.660 50.808 1.00 71.31 346 THR A N 1
ATOM 2847 C CA . THR A 1 346 ? -4.753 1.803 49.628 1.00 71.31 346 THR A CA 1
ATOM 2848 C C . THR A 1 346 ? -5.773 2.307 48.612 1.00 71.31 346 THR A C 1
ATOM 2850 O O . THR A 1 346 ? -6.762 1.625 48.353 1.00 71.31 346 THR A O 1
ATOM 2853 N N . GLU A 1 347 ? -5.560 3.499 48.040 1.00 71.12 347 GLU A N 1
ATOM 2854 C CA . GLU A 1 347 ? -6.209 3.794 46.755 1.00 71.12 347 GLU A CA 1
ATOM 2855 C C . GLU A 1 347 ? -5.713 2.711 45.781 1.00 71.12 347 GLU A C 1
ATOM 2857 O O . GLU A 1 347 ? -4.496 2.572 45.596 1.00 71.12 347 GLU A O 1
ATOM 2862 N N . PRO A 1 348 ? -6.603 1.863 45.236 1.00 76.19 348 PRO A N 1
ATOM 2863 C CA . PRO A 1 348 ? -6.175 0.802 44.346 1.00 76.19 348 PRO A CA 1
ATOM 2864 C C . PRO A 1 348 ? -5.450 1.435 43.156 1.00 76.19 348 PRO A C 1
ATOM 2866 O O . PRO A 1 348 ? -5.855 2.479 42.644 1.00 76.19 348 PRO A O 1
ATOM 2869 N N . LEU A 1 349 ? -4.351 0.817 42.717 1.00 71.50 349 LEU A N 1
ATOM 2870 C CA . LEU A 1 349 ? -3.505 1.341 41.635 1.00 71.50 349 LEU A CA 1
ATOM 2871 C C . LEU A 1 349 ? -4.324 1.682 40.372 1.00 71.50 349 LEU A C 1
ATOM 2873 O O . LEU A 1 349 ? -3.991 2.609 39.637 1.00 71.50 349 LEU A O 1
ATOM 2877 N N . THR A 1 350 ? -5.433 0.970 40.161 1.00 74.00 350 THR A N 1
ATOM 2878 C CA . THR A 1 350 ? -6.426 1.228 39.115 1.00 74.00 350 THR A CA 1
ATOM 2879 C C . THR A 1 350 ? -7.098 2.598 39.245 1.00 74.00 350 THR A C 1
ATOM 2881 O O . THR A 1 350 ? -7.205 3.302 38.247 1.00 74.00 350 THR A O 1
ATOM 2884 N N . GLU A 1 351 ? -7.488 3.028 40.447 1.00 81.75 351 GLU A N 1
ATOM 2885 C CA . GLU A 1 351 ? -8.082 4.349 40.688 1.00 81.75 351 GLU A CA 1
ATOM 2886 C C . GLU A 1 351 ? -7.066 5.482 40.526 1.00 81.75 351 GLU A C 1
ATOM 2888 O O . GLU A 1 351 ? -7.398 6.530 39.969 1.00 81.75 351 GLU A O 1
ATOM 2893 N N . VAL A 1 352 ? -5.816 5.277 40.954 1.00 80.88 352 VAL A N 1
ATOM 2894 C CA . VAL A 1 352 ? -4.741 6.264 40.756 1.00 80.88 352 VAL A CA 1
ATOM 2895 C C . VAL A 1 352 ? -4.465 6.459 39.261 1.00 80.88 352 VAL A C 1
ATOM 2897 O O . VAL A 1 352 ? -4.395 7.596 38.781 1.00 80.88 352 VAL A O 1
ATOM 2900 N N . ASN A 1 353 ? -4.392 5.361 38.503 1.00 77.88 353 ASN A N 1
ATOM 2901 C CA . ASN A 1 353 ? -4.247 5.404 37.049 1.00 77.88 353 ASN A CA 1
ATOM 2902 C C . ASN A 1 353 ? -5.463 6.066 36.383 1.00 77.88 353 ASN A C 1
ATOM 2904 O O . ASN A 1 353 ? -5.288 6.957 35.551 1.00 77.88 353 ASN A O 1
ATOM 2908 N N . ALA A 1 354 ? -6.683 5.729 36.814 1.00 82.25 354 ALA A N 1
ATOM 2909 C CA . ALA A 1 354 ? -7.908 6.342 36.310 1.00 82.25 354 ALA A CA 1
ATOM 2910 C C . ALA A 1 354 ? -7.967 7.852 36.600 1.00 82.25 354 ALA A C 1
ATOM 2912 O O . ALA A 1 354 ? -8.336 8.631 35.726 1.00 82.25 354 ALA A O 1
ATOM 2913 N N . ARG A 1 355 ? -7.549 8.318 37.786 1.00 86.75 355 ARG A N 1
ATOM 2914 C CA . ARG A 1 355 ? -7.484 9.758 38.108 1.00 86.75 355 ARG A CA 1
ATOM 2915 C C . ARG A 1 355 ? -6.450 10.505 37.272 1.00 86.75 355 ARG A C 1
ATOM 2917 O O . ARG A 1 355 ? -6.721 11.633 36.845 1.00 86.75 355 ARG A O 1
ATOM 2924 N N . SER A 1 356 ? -5.288 9.898 37.034 1.00 89.19 356 SER A N 1
ATOM 2925 C CA . SER A 1 356 ? -4.263 10.449 36.140 1.00 89.19 356 SER A CA 1
ATOM 2926 C C . SER A 1 356 ? -4.807 10.588 34.715 1.00 89.19 356 SER A C 1
ATOM 2928 O O . SER A 1 356 ? -4.715 11.655 34.101 1.00 89.19 356 SER A O 1
ATOM 2930 N N . GLU A 1 357 ? -5.490 9.554 34.225 1.00 88.94 357 GLU A N 1
ATOM 2931 C CA . GLU A 1 357 ? -6.103 9.547 32.901 1.00 88.94 357 GLU A CA 1
ATOM 2932 C C . GLU A 1 357 ? -7.258 10.550 32.777 1.00 88.94 357 GLU A C 1
ATOM 2934 O O . GLU A 1 357 ? -7.279 11.340 31.834 1.00 88.94 357 GLU A O 1
ATOM 2939 N N . ILE A 1 358 ? -8.159 10.621 33.761 1.00 92.19 358 ILE A N 1
ATOM 2940 C CA . ILE A 1 358 ? -9.227 11.630 33.817 1.00 92.19 358 ILE A CA 1
ATOM 2941 C C . ILE A 1 358 ? -8.634 13.044 33.808 1.00 92.19 358 ILE A C 1
ATOM 2943 O O . ILE A 1 358 ? -9.163 13.926 33.133 1.00 92.19 358 ILE A O 1
ATOM 2947 N N . SER A 1 359 ? -7.534 13.282 34.525 1.00 92.00 359 SER A N 1
ATOM 2948 C CA . SER A 1 359 ? -6.867 14.591 34.542 1.00 92.00 359 SER A CA 1
ATOM 2949 C C . SER A 1 359 ? -6.258 14.932 33.180 1.00 92.00 359 SER A C 1
ATOM 2951 O O . SER A 1 359 ? -6.443 16.048 32.687 1.00 92.00 359 SER A O 1
ATOM 2953 N N . ARG A 1 360 ? -5.614 13.957 32.523 1.00 95.00 360 ARG A N 1
ATOM 2954 C CA . ARG A 1 360 ? -5.100 14.088 31.151 1.00 95.00 360 ARG A CA 1
ATOM 2955 C C . ARG A 1 360 ? -6.223 14.403 30.159 1.00 95.00 360 ARG A C 1
ATOM 2957 O O . ARG A 1 360 ? -6.102 15.345 29.378 1.00 95.00 360 ARG A O 1
ATOM 2964 N N . LEU A 1 361 ? -7.329 13.663 30.219 1.00 91.56 361 LEU A N 1
ATOM 2965 C CA . LEU A 1 361 ? -8.483 13.846 29.337 1.00 91.56 361 LEU A CA 1
ATOM 2966 C C . LEU A 1 361 ? -9.186 15.187 29.584 1.00 91.56 361 LEU A C 1
ATOM 2968 O O . LEU A 1 361 ? -9.529 15.879 28.628 1.00 91.56 361 LEU A O 1
ATOM 2972 N N . LYS A 1 362 ? -9.339 15.619 30.843 1.00 94.44 362 LYS A N 1
ATOM 2973 C CA . LYS A 1 362 ? -9.874 16.952 31.176 1.00 94.44 362 LYS A CA 1
ATOM 2974 C C . LYS A 1 362 ? -9.002 18.074 30.619 1.00 94.44 362 LYS A C 1
ATOM 2976 O O . LYS A 1 362 ? -9.536 19.062 30.119 1.00 94.44 362 LYS A O 1
ATOM 2981 N N . TYR A 1 363 ? -7.679 17.921 30.674 1.00 95.50 363 TYR A N 1
ATOM 2982 C CA . TYR A 1 363 ? -6.757 18.885 30.080 1.00 95.50 363 TYR A CA 1
ATOM 2983 C C . TYR A 1 363 ? -6.916 18.953 28.553 1.00 95.50 363 TYR A C 1
ATOM 2985 O O . TYR A 1 363 ? -7.076 20.043 28.007 1.00 95.50 363 TYR A O 1
ATOM 2993 N N . GLN A 1 364 ? -6.974 17.805 27.871 1.00 90.44 364 GLN A N 1
ATOM 2994 C CA . GLN A 1 364 ? -7.205 17.740 26.421 1.00 90.44 364 GLN A CA 1
ATOM 2995 C C . GLN A 1 364 ? -8.566 18.325 26.013 1.00 90.44 364 GLN A C 1
ATOM 2997 O O . GLN A 1 364 ? -8.672 19.045 25.019 1.00 90.44 364 GLN A O 1
ATOM 3002 N N . LEU A 1 365 ? -9.616 18.063 26.792 1.00 92.81 365 LEU A N 1
ATOM 3003 C CA . LEU A 1 365 ? -10.947 18.617 26.554 1.00 92.81 365 LEU A CA 1
ATOM 3004 C C . LEU A 1 365 ? -10.971 20.140 26.754 1.00 92.81 365 LEU A C 1
ATOM 3006 O O . LEU A 1 365 ? -11.568 20.859 25.960 1.00 92.81 365 LEU A O 1
ATOM 3010 N N . SER A 1 366 ? -10.275 20.649 27.769 1.00 95.06 366 SER A N 1
ATOM 3011 C CA . SER A 1 366 ? -10.111 22.092 27.976 1.00 95.06 366 SER A CA 1
ATOM 3012 C C . SER A 1 366 ? -9.345 22.753 26.820 1.00 95.06 366 SER A C 1
ATOM 3014 O O . SER A 1 366 ? -9.779 23.784 26.304 1.00 95.06 366 SER A O 1
ATOM 3016 N N . ASP A 1 367 ? -8.255 22.138 26.351 1.00 92.75 367 ASP A N 1
ATOM 3017 C CA . ASP A 1 367 ? -7.454 22.643 25.227 1.00 92.75 367 ASP A CA 1
ATOM 3018 C C . ASP A 1 367 ? -8.246 22.655 23.908 1.00 92.75 367 ASP A C 1
ATOM 3020 O O . ASP A 1 367 ? -8.268 23.653 23.187 1.00 92.75 367 ASP A O 1
ATOM 3024 N N . THR A 1 368 ? -8.985 21.583 23.614 1.00 87.62 368 THR A N 1
ATOM 3025 C CA . THR A 1 368 ? -9.860 21.518 22.430 1.00 87.62 368 THR A CA 1
ATOM 3026 C C . THR A 1 368 ? -11.017 22.511 22.508 1.00 87.62 368 THR A C 1
ATOM 3028 O O . THR A 1 368 ? -11.308 23.184 21.520 1.00 87.62 368 THR A O 1
ATOM 3031 N N . GLN A 1 369 ? -11.640 22.690 23.678 1.00 91.31 369 GLN A N 1
ATOM 3032 C CA . GLN A 1 369 ? -12.646 23.735 23.879 1.00 91.31 369 GLN A CA 1
ATOM 3033 C C . GLN A 1 369 ? -12.061 25.138 23.710 1.00 91.31 369 GLN A C 1
ATOM 3035 O O . GLN A 1 369 ? -12.735 26.013 23.164 1.00 91.31 369 GLN A O 1
ATOM 3040 N N . LYS A 1 370 ? -10.824 25.372 24.158 1.00 92.19 370 LYS A N 1
ATOM 3041 C CA . LYS A 1 370 ? -10.129 26.646 23.958 1.00 92.19 370 LYS A CA 1
ATOM 3042 C C . LYS A 1 370 ? -9.893 26.907 22.469 1.00 92.19 370 LYS A C 1
ATOM 3044 O O . LYS A 1 370 ? -10.297 27.962 21.989 1.00 92.19 370 LYS A O 1
ATOM 3049 N N . LYS A 1 371 ? -9.378 25.922 21.727 1.00 87.56 371 LYS A N 1
ATOM 3050 C CA . LYS A 1 371 ? -9.213 25.985 20.262 1.00 87.56 371 LYS A CA 1
ATOM 3051 C C . LYS A 1 371 ? -10.537 26.228 19.537 1.00 87.56 371 LYS A C 1
ATOM 3053 O O . LYS A 1 371 ? -10.604 27.044 18.624 1.00 87.56 371 LYS A O 1
ATOM 3058 N N . LEU A 1 372 ? -11.619 25.576 19.970 1.00 83.00 372 LEU A N 1
ATOM 3059 C CA . LEU A 1 372 ? -12.951 25.801 19.409 1.00 83.00 372 LEU A CA 1
ATOM 3060 C C . LEU A 1 372 ? -13.435 27.232 19.673 1.00 83.00 372 LEU A C 1
ATOM 3062 O O . LEU A 1 372 ? -13.961 27.870 18.768 1.00 83.00 372 LEU A O 1
ATOM 3066 N N . ARG A 1 373 ? -13.233 27.768 20.884 1.00 86.38 373 ARG A N 1
ATOM 3067 C CA . ARG A 1 373 ? -13.567 29.169 21.192 1.00 86.38 373 ARG A CA 1
ATOM 3068 C C . ARG A 1 373 ? -12.731 30.141 20.367 1.00 86.38 373 ARG A C 1
ATOM 3070 O O . ARG A 1 373 ? -13.290 31.111 19.872 1.00 86.38 373 ARG A O 1
ATOM 3077 N N . GLU A 1 374 ? -11.439 29.884 20.190 1.00 83.06 374 GLU A N 1
ATOM 3078 C CA . GLU A 1 374 ? -10.561 30.686 19.329 1.00 83.06 374 GLU A CA 1
ATOM 3079 C C . GLU A 1 374 ? -11.058 30.673 17.873 1.00 83.06 374 GLU A C 1
ATOM 3081 O O . GLU A 1 374 ? -11.246 31.738 17.287 1.00 83.06 374 GLU A O 1
ATOM 3086 N N . ASN A 1 375 ? -11.417 29.503 17.335 1.00 75.31 375 ASN A N 1
ATOM 3087 C CA . ASN A 1 375 ? -12.005 29.363 15.998 1.00 75.31 375 ASN A CA 1
ATOM 3088 C C . ASN A 1 375 ? -13.374 30.046 15.870 1.00 75.31 375 ASN A C 1
ATOM 3090 O O . ASN A 1 375 ? -13.651 30.690 14.862 1.00 75.31 375 ASN A O 1
ATOM 3094 N N . VAL A 1 376 ? -14.229 29.967 16.893 1.00 79.88 376 VAL A N 1
ATOM 3095 C CA . VAL A 1 376 ? -15.527 30.660 16.916 1.00 79.88 376 VAL A CA 1
ATOM 3096 C C . VAL A 1 376 ? -15.344 32.173 17.023 1.00 79.88 376 VAL A C 1
ATOM 3098 O O . VAL A 1 376 ? -16.110 32.915 16.419 1.00 79.88 376 VAL A O 1
ATOM 3101 N N . VAL A 1 377 ? -14.340 32.667 17.752 1.00 74.50 377 VAL A N 1
ATOM 3102 C CA . VAL A 1 377 ? -14.020 34.103 17.810 1.00 74.50 377 VAL A CA 1
ATOM 3103 C C . VAL A 1 377 ? -13.470 34.595 16.468 1.00 74.50 377 VAL A C 1
ATOM 3105 O O . VAL A 1 377 ? -13.851 35.680 16.032 1.00 74.50 377 VAL A O 1
ATOM 3108 N N . LEU A 1 378 ? -12.645 33.797 15.783 1.00 65.88 378 LEU A N 1
ATOM 3109 C CA . LEU A 1 378 ? -12.194 34.085 14.416 1.00 65.88 378 LEU A CA 1
ATOM 3110 C C . LEU A 1 378 ? -13.369 34.070 13.421 1.00 65.88 378 LEU A C 1
ATOM 3112 O O . LEU A 1 378 ? -13.512 35.003 12.637 1.00 65.88 378 LEU A O 1
ATOM 3116 N N . GLY A 1 379 ? -14.280 33.099 13.529 1.00 58.38 379 GLY A N 1
ATOM 3117 C CA . GLY A 1 379 ? -15.511 33.052 12.733 1.00 58.38 379 GLY A CA 1
ATOM 3118 C C . GLY A 1 379 ? -16.459 34.225 13.013 1.00 58.38 379 GLY A C 1
ATOM 3119 O O . GLY A 1 379 ? -17.007 34.815 12.089 1.00 58.38 379 GLY A O 1
ATOM 3120 N N . LYS A 1 380 ? -16.605 34.643 14.277 1.00 55.81 380 LYS A N 1
ATOM 3121 C CA . LYS A 1 380 ? -17.450 35.786 14.670 1.00 55.81 380 LYS A CA 1
ATOM 3122 C C . LYS A 1 380 ? -16.863 37.146 14.294 1.00 55.81 380 LYS A C 1
ATOM 3124 O O . LYS A 1 380 ? -17.629 38.097 14.165 1.00 55.81 380 LYS A O 1
ATOM 3129 N N . ARG A 1 381 ? -15.543 37.262 14.107 1.00 54.56 381 ARG A N 1
ATOM 3130 C CA . ARG A 1 381 ? -14.934 38.464 13.511 1.00 54.56 381 ARG A CA 1
ATOM 3131 C C . ARG A 1 381 ? -15.237 38.576 12.015 1.00 54.56 381 ARG A C 1
ATOM 3133 O O . ARG A 1 381 ? -15.416 39.691 11.553 1.00 54.56 381 ARG A O 1
ATOM 3140 N N . ASN A 1 382 ? -15.411 37.453 11.315 1.00 51.31 382 ASN A N 1
ATOM 3141 C CA . ASN A 1 382 ? -15.842 37.440 9.911 1.00 51.31 382 ASN A CA 1
ATOM 3142 C C . ASN A 1 382 ? -17.363 37.622 9.730 1.00 51.31 382 ASN A C 1
ATOM 3144 O O . ASN A 1 382 ? -17.801 37.995 8.652 1.00 51.31 382 ASN A O 1
ATOM 3148 N N . LEU A 1 383 ? -18.167 37.383 10.772 1.00 48.59 383 LEU A N 1
ATOM 3149 C CA . LEU A 1 383 ? -19.637 37.485 10.731 1.00 48.59 383 LEU A CA 1
ATOM 3150 C C . LEU A 1 383 ? -20.196 38.811 11.274 1.00 48.59 383 LEU A C 1
ATOM 3152 O O . LEU A 1 383 ? -21.406 39.001 11.282 1.00 48.59 383 LEU A O 1
ATOM 3156 N N . ARG A 1 384 ? -19.358 39.738 11.761 1.00 48.75 384 ARG A N 1
ATOM 3157 C CA . ARG A 1 384 ? -19.839 41.011 12.337 1.00 48.75 384 ARG A CA 1
ATOM 3158 C C . ARG A 1 384 ? -20.091 42.138 11.328 1.00 48.75 384 ARG A C 1
ATOM 3160 O O . ARG A 1 384 ? -20.515 43.205 11.757 1.00 48.75 384 ARG A O 1
ATOM 3167 N N . GLU A 1 385 ? -19.909 41.893 10.034 1.00 51.84 385 GLU A N 1
ATOM 3168 C CA . GLU A 1 385 ? -20.273 42.835 8.958 1.00 51.84 385 GLU A CA 1
ATOM 3169 C C . GLU A 1 385 ? -21.244 42.255 7.921 1.00 51.84 385 GLU A C 1
ATOM 3171 O O . GLU A 1 385 ? -21.621 42.960 6.993 1.00 51.84 385 GLU A O 1
ATOM 3176 N N . ALA A 1 386 ? -21.698 41.011 8.084 1.00 46.78 386 ALA A N 1
ATOM 3177 C CA . ALA A 1 386 ? -22.624 40.396 7.143 1.00 46.78 386 ALA A CA 1
ATOM 3178 C C . ALA A 1 386 ? -24.074 40.718 7.535 1.00 46.78 386 ALA A C 1
ATOM 3180 O O . ALA A 1 386 ? -24.584 40.257 8.558 1.00 46.78 386 ALA A O 1
ATOM 3181 N N . SER A 1 387 ? -24.728 41.538 6.715 1.00 49.94 387 SER A N 1
ATOM 3182 C CA . SER A 1 387 ? -26.179 41.718 6.712 1.00 49.94 387 SER A CA 1
ATOM 3183 C C . SER A 1 387 ? -26.863 40.365 6.462 1.00 49.94 387 SER A C 1
ATOM 3185 O O . SER A 1 387 ? -26.290 39.475 5.844 1.00 49.94 387 SER A O 1
ATOM 3187 N N . ILE A 1 388 ? -28.112 40.180 6.898 1.00 55.97 388 ILE A N 1
ATOM 3188 C CA . ILE A 1 388 ? -28.890 38.936 6.689 1.00 55.97 388 ILE A CA 1
ATOM 3189 C C . ILE A 1 388 ? -29.016 38.581 5.187 1.00 55.97 388 ILE A C 1
ATOM 3191 O O . ILE A 1 388 ? -29.182 37.418 4.822 1.00 55.97 388 ILE A O 1
ATOM 3195 N N . THR A 1 389 ? -28.875 39.569 4.300 1.00 57.94 389 THR A N 1
ATOM 3196 C CA . THR A 1 389 ? -28.734 39.381 2.845 1.00 57.94 389 THR A CA 1
ATOM 3197 C C . THR A 1 389 ? -27.450 38.650 2.455 1.00 57.94 389 THR A C 1
ATOM 3199 O O . THR A 1 389 ? -27.465 37.824 1.547 1.00 57.94 389 THR A O 1
ATOM 3202 N N . ASP A 1 390 ? -26.368 38.885 3.187 1.00 55.00 390 ASP A N 1
ATOM 3203 C CA . ASP A 1 390 ? -25.027 38.388 2.896 1.00 55.00 390 ASP A CA 1
ATOM 3204 C C . ASP A 1 390 ? -24.852 36.954 3.406 1.00 55.00 390 ASP A C 1
ATOM 3206 O O . ASP A 1 390 ? -24.071 36.195 2.847 1.00 55.00 390 ASP A O 1
ATOM 3210 N N . GLU A 1 391 ? -25.613 36.536 4.425 1.00 60.09 391 GLU A N 1
ATOM 3211 C CA . GLU A 1 391 ? -25.673 35.130 4.851 1.00 60.09 391 GLU A CA 1
ATOM 3212 C C . GLU A 1 391 ? -26.407 34.260 3.822 1.00 60.09 391 GLU A C 1
ATOM 3214 O O . GLU A 1 391 ? -25.976 33.143 3.529 1.00 60.09 391 GLU A O 1
ATOM 3219 N N . VAL A 1 392 ? -27.482 34.782 3.220 1.00 67.19 392 VAL A N 1
ATOM 3220 C CA . VAL A 1 392 ? -28.190 34.110 2.121 1.00 67.19 392 VAL A CA 1
ATOM 3221 C C . VAL A 1 392 ? -27.320 34.093 0.863 1.00 67.19 392 VAL A C 1
ATOM 3223 O O . VAL A 1 392 ? -27.199 33.051 0.221 1.00 67.19 392 VAL A O 1
ATOM 3226 N N . GLU A 1 393 ? -26.643 35.197 0.542 1.00 70.38 393 GLU A N 1
ATOM 3227 C CA . GLU A 1 393 ? -25.699 35.260 -0.576 1.00 70.38 393 GLU A CA 1
ATOM 3228 C C . GLU A 1 393 ? -24.480 34.349 -0.353 1.00 70.38 393 GLU A C 1
ATOM 3230 O O . GLU A 1 393 ? -24.069 33.639 -1.269 1.00 70.38 393 GLU A O 1
ATOM 3235 N N . ALA A 1 394 ? -23.954 34.261 0.871 1.00 71.62 394 ALA A N 1
ATOM 3236 C CA . ALA A 1 394 ? -22.899 33.319 1.232 1.00 71.62 394 ALA A CA 1
ATOM 3237 C C . ALA A 1 394 ? -23.379 31.867 1.129 1.00 71.62 394 ALA A C 1
ATOM 3239 O O . ALA A 1 394 ? -22.642 31.026 0.618 1.00 71.62 394 ALA A O 1
ATOM 3240 N N . ALA A 1 395 ? -24.611 31.561 1.542 1.00 74.31 395 ALA A N 1
ATOM 3241 C CA . ALA A 1 395 ? -25.191 30.231 1.379 1.00 74.31 395 ALA A CA 1
ATOM 3242 C C . ALA A 1 395 ? -25.377 29.865 -0.104 1.00 74.31 395 ALA A C 1
ATOM 3244 O O . ALA A 1 395 ? -25.027 28.753 -0.500 1.00 74.31 395 ALA A O 1
ATOM 3245 N N . PHE A 1 396 ? -25.839 30.795 -0.948 1.00 78.69 396 PHE A N 1
ATOM 3246 C CA . PHE A 1 396 ? -25.912 30.591 -2.400 1.00 78.69 396 PHE A CA 1
ATOM 3247 C C . PHE A 1 396 ? -24.531 30.456 -3.039 1.00 78.69 396 PHE A C 1
ATOM 3249 O O . PHE A 1 396 ? -24.350 29.628 -3.929 1.00 78.69 396 PHE A O 1
ATOM 3256 N N . LYS A 1 397 ? -23.538 31.203 -2.556 1.00 80.19 397 LYS A N 1
ATOM 3257 C CA . LYS A 1 397 ? -22.151 31.097 -3.013 1.00 80.19 397 LYS A CA 1
ATOM 3258 C C . LYS A 1 397 ? -21.540 29.754 -2.627 1.00 80.19 397 LYS A C 1
ATOM 3260 O O . LYS A 1 397 ? -20.912 29.121 -3.465 1.00 80.19 397 LYS A O 1
ATOM 3265 N N . VAL A 1 398 ? -21.787 29.271 -1.409 1.00 79.00 398 VAL A N 1
ATOM 3266 C CA . VAL A 1 398 ? -21.376 27.930 -0.964 1.00 79.00 398 VAL A CA 1
ATOM 3267 C C . VAL A 1 398 ? -22.091 26.848 -1.774 1.00 79.00 398 VAL A C 1
ATOM 3269 O O . VAL A 1 398 ? -21.442 25.906 -2.215 1.00 79.00 398 VAL A O 1
ATOM 3272 N N . ALA A 1 399 ? -23.393 26.988 -2.037 1.00 80.12 399 ALA A N 1
ATOM 3273 C CA . ALA A 1 399 ? -24.133 26.060 -2.891 1.00 80.12 399 ALA A CA 1
ATOM 3274 C C . ALA A 1 399 ? -23.605 26.056 -4.339 1.00 80.12 399 ALA A C 1
ATOM 3276 O O . ALA A 1 399 ? -23.470 24.988 -4.932 1.00 80.12 399 ALA A O 1
ATOM 3277 N N . GLY A 1 400 ? -23.245 27.226 -4.878 1.00 86.31 400 GLY A N 1
ATOM 3278 C CA . GLY A 1 400 ? -22.572 27.373 -6.169 1.00 86.31 400 GLY A CA 1
ATOM 3279 C C . GLY A 1 400 ? -21.218 26.667 -6.189 1.00 86.31 400 GLY A C 1
ATOM 3280 O O . GLY A 1 400 ? -20.996 25.807 -7.033 1.00 86.31 400 GLY A O 1
ATOM 3281 N N . CYS A 1 401 ? -20.365 26.919 -5.190 1.00 85.38 401 CYS A N 1
ATOM 3282 C CA . CYS A 1 401 ? -19.077 26.238 -5.052 1.00 85.38 401 CYS A CA 1
ATOM 3283 C C . CYS A 1 401 ? -19.230 24.714 -4.922 1.00 85.38 401 CYS A C 1
ATOM 3285 O O . CYS A 1 401 ? -18.450 23.973 -5.511 1.00 85.38 401 CYS A O 1
ATOM 3287 N N . LEU A 1 402 ? -20.236 24.225 -4.189 1.00 83.69 402 LEU A N 1
ATOM 3288 C CA . LEU A 1 402 ? -20.512 22.789 -4.073 1.00 83.69 402 LEU A CA 1
ATOM 3289 C C . LEU A 1 402 ? -21.010 22.183 -5.391 1.00 83.69 402 LEU A C 1
ATOM 3291 O O . LEU A 1 402 ? -20.672 21.042 -5.705 1.00 83.69 402 LEU A O 1
ATOM 3295 N N . GLN A 1 403 ? -21.797 22.923 -6.170 1.00 89.19 403 GLN A N 1
ATOM 3296 C CA . GLN A 1 403 ? -22.264 22.476 -7.480 1.00 89.19 403 GLN A CA 1
ATOM 3297 C C . GLN A 1 403 ? -21.126 22.462 -8.511 1.00 89.19 403 GLN A C 1
ATOM 3299 O O . GLN A 1 403 ? -21.025 21.515 -9.293 1.00 89.19 403 GLN A O 1
ATOM 3304 N N . ASP A 1 404 ? -20.238 23.455 -8.477 1.00 88.31 404 ASP A N 1
ATOM 3305 C CA . ASP A 1 404 ? -19.028 23.493 -9.300 1.00 88.31 404 ASP A CA 1
ATOM 3306 C C . ASP A 1 404 ? -18.079 22.350 -8.936 1.00 88.31 404 ASP A C 1
ATOM 3308 O O . ASP A 1 404 ? -17.590 21.646 -9.820 1.00 88.31 404 ASP A O 1
ATOM 3312 N N . GLU A 1 405 ? -17.897 22.083 -7.641 1.00 87.56 405 GLU A N 1
ATOM 3313 C CA . GLU A 1 405 ? -17.093 20.960 -7.160 1.00 87.56 405 GLU A CA 1
ATOM 3314 C C . GLU A 1 405 ? -17.703 19.615 -7.577 1.00 87.56 405 GLU A C 1
ATOM 3316 O O . GLU A 1 405 ? -17.004 18.729 -8.069 1.00 87.56 405 GLU A O 1
ATOM 3321 N N . ARG A 1 406 ? -19.030 19.470 -7.484 1.00 90.25 406 ARG A N 1
ATOM 3322 C CA . ARG A 1 406 ? -19.737 18.290 -7.995 1.00 90.25 406 ARG A CA 1
ATOM 3323 C C . ARG A 1 406 ? -19.495 18.105 -9.494 1.00 90.25 406 ARG A C 1
ATOM 3325 O O . ARG A 1 406 ? -19.217 16.988 -9.930 1.00 90.25 406 ARG A O 1
ATOM 3332 N N . ASN A 1 407 ? -19.597 19.172 -10.283 1.00 90.81 407 ASN A N 1
ATOM 3333 C CA . ASN A 1 407 ? -19.358 19.120 -11.725 1.00 90.81 407 ASN A CA 1
ATOM 3334 C C . ASN A 1 407 ? -17.902 18.757 -12.040 1.00 90.81 407 ASN A C 1
ATOM 3336 O O . ASN A 1 407 ? -17.665 17.933 -12.926 1.00 90.81 407 ASN A O 1
ATOM 3340 N N . ARG A 1 408 ? -16.944 19.294 -11.277 1.00 93.00 408 ARG A N 1
ATOM 3341 C CA . ARG A 1 408 ? -15.522 18.943 -11.368 1.00 93.00 408 ARG A CA 1
ATOM 3342 C C . ARG A 1 408 ? -15.305 17.454 -11.120 1.00 93.00 408 ARG A C 1
ATOM 3344 O O . ARG A 1 408 ? -14.735 16.777 -11.969 1.00 93.00 408 ARG A O 1
ATOM 3351 N N . VAL A 1 409 ? -15.854 16.914 -10.032 1.00 87.81 409 VAL A N 1
ATOM 3352 C CA . VAL A 1 409 ? -15.744 15.485 -9.691 1.00 87.81 409 VAL A CA 1
ATOM 3353 C C . VAL A 1 409 ? -16.406 14.589 -10.746 1.00 87.81 409 VAL A C 1
ATOM 3355 O O . VAL A 1 409 ? -15.918 13.495 -11.036 1.00 87.81 409 VAL A O 1
ATOM 3358 N N . VAL A 1 410 ? -17.511 15.025 -11.359 1.00 91.00 410 VAL A N 1
ATOM 3359 C CA . VAL A 1 410 ? -18.154 14.289 -12.462 1.00 91.00 410 VAL A CA 1
ATOM 3360 C C . VAL A 1 410 ? -17.276 14.289 -13.718 1.00 91.00 410 VAL A C 1
ATOM 3362 O O . VAL A 1 410 ? -17.133 13.245 -14.361 1.00 91.00 410 VAL A O 1
ATOM 3365 N N . GLN A 1 411 ? -16.664 15.424 -14.064 1.00 90.69 411 GLN A N 1
ATOM 3366 C CA . GLN A 1 411 ? -15.732 15.516 -15.190 1.00 90.69 411 GLN A CA 1
ATOM 3367 C C . GLN A 1 411 ? -14.470 14.681 -14.951 1.00 90.69 411 GLN A C 1
ATOM 3369 O O . GLN A 1 411 ? -14.069 13.931 -15.840 1.00 90.69 411 GLN A O 1
ATOM 3374 N N . GLU A 1 412 ? -13.900 14.732 -13.747 1.00 87.44 412 GLU A N 1
ATOM 3375 C CA . GLU A 1 412 ? -12.761 13.901 -13.352 1.00 87.44 412 GLU A CA 1
ATOM 3376 C C . GLU A 1 412 ? -13.103 12.413 -13.423 1.00 87.44 412 GLU A C 1
ATOM 3378 O O . GLU A 1 412 ? -12.352 11.643 -14.015 1.00 87.44 412 GLU A O 1
ATOM 3383 N N . ASN A 1 413 ? -14.270 11.993 -12.924 1.00 85.69 413 ASN A N 1
ATOM 3384 C CA . ASN A 1 413 ? -14.718 10.606 -13.063 1.00 85.69 413 ASN A CA 1
ATOM 3385 C C . ASN A 1 413 ? -14.867 10.183 -14.528 1.00 85.69 413 ASN A C 1
ATOM 3387 O O . ASN A 1 413 ? -14.509 9.061 -14.888 1.00 85.69 413 ASN A O 1
ATOM 3391 N N . LYS A 1 414 ? -15.379 11.064 -15.393 1.00 90.44 414 LYS A N 1
ATOM 3392 C CA . LYS A 1 414 ? -15.481 10.788 -16.832 1.00 90.44 414 LYS A CA 1
ATOM 3393 C C . LYS A 1 414 ? -14.094 10.671 -17.480 1.00 90.44 414 LYS A C 1
ATOM 3395 O O . LYS A 1 414 ? -13.874 9.760 -18.280 1.00 90.44 414 LYS A O 1
ATOM 3400 N N . ALA A 1 415 ? -13.154 11.538 -17.108 1.00 88.12 415 ALA A N 1
ATOM 3401 C CA . ALA A 1 415 ? -11.772 11.486 -17.576 1.00 88.12 415 ALA A CA 1
ATOM 3402 C C . ALA A 1 415 ? -11.058 10.211 -17.099 1.00 88.12 415 ALA A C 1
ATOM 3404 O O . ALA A 1 415 ? -10.419 9.534 -17.899 1.00 88.12 415 ALA A O 1
ATOM 3405 N N . LEU A 1 416 ? -11.230 9.830 -15.829 1.00 86.12 416 LEU A N 1
ATOM 3406 C CA . LEU A 1 416 ? -10.675 8.599 -15.264 1.00 86.12 416 LEU A CA 1
ATOM 3407 C C . LEU A 1 416 ? -11.236 7.352 -15.949 1.00 86.12 416 LEU A C 1
ATOM 3409 O O . LEU A 1 416 ? -10.463 6.472 -16.307 1.00 86.12 416 LEU A O 1
ATOM 3413 N N . LYS A 1 417 ? -12.550 7.293 -16.205 1.00 90.12 417 LYS A N 1
ATOM 3414 C CA . LYS A 1 417 ? -13.150 6.194 -16.981 1.00 90.12 417 LYS A CA 1
ATOM 3415 C C . LYS A 1 417 ? -12.562 6.092 -18.388 1.00 90.12 417 LYS A C 1
ATOM 3417 O O . LYS A 1 417 ? -12.303 4.991 -18.852 1.00 90.12 417 LYS A O 1
ATOM 3422 N N . THR A 1 418 ? -12.322 7.227 -19.043 1.00 87.88 418 THR A N 1
ATOM 3423 C CA . THR A 1 418 ? -11.702 7.250 -20.378 1.00 87.88 418 THR A CA 1
ATOM 3424 C C . THR A 1 418 ? -10.257 6.745 -20.319 1.00 87.88 418 THR A C 1
ATOM 3426 O O . THR A 1 418 ? -9.894 5.871 -21.096 1.00 87.88 418 THR A O 1
ATOM 3429 N N . ARG A 1 419 ? -9.467 7.193 -19.330 1.00 86.88 419 ARG A N 1
ATOM 3430 C CA . ARG A 1 419 ? -8.093 6.706 -19.110 1.00 86.88 419 ARG A CA 1
ATOM 3431 C C . ARG A 1 419 ? -8.030 5.210 -18.813 1.00 86.88 419 ARG A C 1
ATOM 3433 O O . ARG A 1 419 ? -7.121 4.556 -19.302 1.00 86.88 419 ARG A O 1
ATOM 3440 N N . ILE A 1 420 ? -8.981 4.667 -18.049 1.00 79.75 420 ILE A N 1
ATOM 3441 C CA . ILE A 1 420 ? -9.065 3.219 -17.798 1.00 79.75 420 ILE A CA 1
ATOM 3442 C C . ILE A 1 420 ? -9.287 2.468 -19.114 1.00 79.75 420 ILE A C 1
ATOM 3444 O O . ILE A 1 420 ? -8.538 1.545 -19.403 1.00 79.75 420 ILE A O 1
ATOM 3448 N N . ILE A 1 421 ? -10.240 2.908 -19.943 1.00 82.81 421 ILE A N 1
ATOM 3449 C CA . ILE A 1 421 ? -10.505 2.291 -21.254 1.00 82.81 421 ILE A CA 1
ATOM 3450 C C . ILE A 1 421 ? -9.267 2.360 -22.163 1.00 82.81 421 ILE A C 1
ATOM 3452 O O . ILE A 1 421 ? -8.955 1.398 -22.862 1.00 82.81 421 ILE A O 1
ATOM 3456 N N . ASP A 1 422 ? -8.551 3.484 -22.172 1.00 79.56 422 ASP A N 1
ATOM 3457 C CA . ASP A 1 422 ? -7.342 3.637 -22.987 1.00 79.56 422 ASP A CA 1
ATOM 3458 C C . ASP A 1 422 ? -6.177 2.786 -22.457 1.00 79.56 422 ASP A C 1
ATOM 3460 O O . ASP A 1 422 ? -5.457 2.175 -23.246 1.00 79.56 422 ASP A O 1
ATOM 3464 N N . ALA A 1 423 ? -6.026 2.669 -21.134 1.00 73.81 423 ALA A N 1
ATOM 3465 C CA . ALA A 1 423 ? -5.054 1.774 -20.512 1.00 73.81 423 ALA A CA 1
ATOM 3466 C C . ALA A 1 423 ? -5.366 0.298 -20.807 1.00 73.81 423 ALA A C 1
ATOM 3468 O O . ALA A 1 423 ? -4.458 -0.456 -21.143 1.00 73.81 423 ALA A O 1
ATOM 3469 N N . GLU A 1 424 ? -6.639 -0.105 -20.763 1.00 75.81 424 GLU A N 1
ATOM 3470 C CA . GLU A 1 424 ? -7.082 -1.454 -21.136 1.00 75.81 424 GLU A CA 1
ATOM 3471 C C . GLU A 1 424 ? -6.789 -1.757 -22.614 1.00 75.81 424 GLU A C 1
ATOM 3473 O O . GLU A 1 424 ? -6.309 -2.844 -22.936 1.00 75.81 424 GLU A O 1
ATOM 3478 N N . LYS A 1 425 ? -6.990 -0.790 -23.520 1.00 75.12 425 LYS A N 1
ATOM 3479 C CA . LYS A 1 425 ? -6.621 -0.935 -24.940 1.00 75.12 425 LYS A CA 1
ATOM 3480 C C . LYS A 1 425 ? -5.114 -1.068 -25.150 1.00 75.12 425 LYS A C 1
ATOM 3482 O O . LYS A 1 425 ? -4.694 -1.854 -25.996 1.00 75.12 425 LYS A O 1
ATOM 3487 N N . LEU A 1 426 ? -4.304 -0.309 -24.410 1.00 71.56 426 LEU A N 1
ATOM 3488 C CA . LEU A 1 426 ? -2.845 -0.435 -24.466 1.00 71.56 426 LEU A CA 1
ATOM 3489 C C . LEU A 1 426 ? -2.394 -1.806 -23.962 1.00 71.56 426 LEU A C 1
ATOM 3491 O O . LEU A 1 426 ? -1.595 -2.452 -24.631 1.00 71.56 426 LEU A O 1
ATOM 3495 N N . HIS A 1 427 ? -2.976 -2.291 -22.864 1.00 69.06 427 HIS A N 1
ATOM 3496 C CA . HIS A 1 427 ? -2.673 -3.617 -22.327 1.00 69.06 427 HIS A CA 1
ATOM 3497 C C . HIS A 1 427 ? -3.022 -4.735 -23.323 1.00 69.06 427 HIS A C 1
ATOM 3499 O O . HIS A 1 427 ? -2.221 -5.637 -23.552 1.00 69.06 427 HIS A O 1
ATOM 3505 N N . MET A 1 428 ? -4.176 -4.631 -23.992 1.00 69.69 428 MET A N 1
ATOM 3506 C CA . MET A 1 428 ? -4.580 -5.560 -25.057 1.00 69.69 428 MET A CA 1
ATOM 3507 C C . MET A 1 428 ? -3.614 -5.533 -26.255 1.00 69.69 428 MET A C 1
ATOM 3509 O O . MET A 1 428 ? -3.343 -6.575 -26.851 1.00 69.69 428 MET A O 1
ATOM 3513 N N . ASN A 1 429 ? -3.067 -4.363 -26.601 1.00 72.31 429 ASN A N 1
ATOM 3514 C CA . ASN A 1 429 ? -2.063 -4.240 -27.660 1.00 72.31 429 ASN A CA 1
ATOM 3515 C C . ASN A 1 429 ? -0.699 -4.816 -27.247 1.00 72.31 429 ASN A C 1
ATOM 3517 O O . ASN A 1 429 ? -0.049 -5.465 -28.065 1.00 72.31 429 ASN A O 1
ATOM 3521 N N . GLU A 1 430 ? -0.267 -4.615 -26.001 1.00 71.62 430 GLU A N 1
ATOM 3522 C CA . GLU A 1 430 ? 0.974 -5.199 -25.477 1.00 71.62 430 GLU A CA 1
ATOM 3523 C C . GLU A 1 430 ? 0.902 -6.728 -25.441 1.00 71.62 430 GLU A C 1
ATOM 3525 O O . GLU A 1 430 ? 1.832 -7.399 -25.892 1.00 71.62 430 GLU A O 1
ATOM 3530 N N . ASP A 1 431 ? -0.222 -7.289 -24.990 1.00 69.69 431 ASP A N 1
ATOM 3531 C CA . ASP A 1 431 ? -0.441 -8.736 -24.990 1.00 69.69 431 ASP A CA 1
ATOM 3532 C C . ASP A 1 431 ? -0.489 -9.301 -26.420 1.00 69.69 431 ASP A C 1
ATOM 3534 O O . ASP A 1 431 ? 0.033 -10.389 -26.682 1.00 69.69 431 ASP A O 1
ATOM 3538 N N . PHE A 1 432 ? -1.035 -8.544 -27.378 1.00 71.69 432 PHE A N 1
ATOM 3539 C CA . PHE A 1 432 ? -1.028 -8.913 -28.793 1.00 71.69 432 PHE A CA 1
ATOM 3540 C C . PHE A 1 432 ? 0.383 -8.913 -29.403 1.00 71.69 432 PHE A C 1
ATOM 3542 O O . PHE A 1 432 ? 0.759 -9.871 -30.082 1.00 71.69 432 PHE A O 1
ATOM 3549 N N . GLU A 1 433 ? 1.193 -7.885 -29.144 1.00 73.75 433 GLU A N 1
ATOM 3550 C CA . GLU A 1 433 ? 2.582 -7.828 -29.622 1.00 73.75 433 GLU A CA 1
ATOM 3551 C C . GLU A 1 433 ? 3.468 -8.874 -28.931 1.00 73.75 433 GLU A C 1
ATOM 3553 O O . GLU A 1 433 ? 4.284 -9.532 -29.583 1.00 73.75 433 GLU A O 1
ATOM 3558 N N . ARG A 1 434 ? 3.249 -9.129 -27.636 1.00 74.88 434 ARG A N 1
ATOM 3559 C CA . ARG A 1 434 ? 3.898 -10.227 -26.911 1.00 74.88 434 ARG A CA 1
ATOM 3560 C C . ARG A 1 434 ? 3.521 -11.582 -27.504 1.00 74.88 434 ARG A C 1
ATOM 3562 O O . ARG A 1 434 ? 4.400 -12.419 -27.695 1.00 74.88 434 ARG A O 1
ATOM 3569 N N . SER A 1 435 ? 2.250 -11.792 -27.841 1.00 71.12 435 SER A N 1
ATOM 3570 C CA . SER A 1 435 ? 1.779 -13.015 -28.499 1.00 71.12 435 SER A CA 1
ATOM 3571 C C . SER A 1 435 ? 2.437 -13.215 -29.870 1.00 71.12 435 SER A C 1
ATOM 3573 O O . SER A 1 435 ? 2.983 -14.287 -30.135 1.00 71.12 435 SER A O 1
ATOM 3575 N N . LYS A 1 436 ? 2.518 -12.167 -30.706 1.00 73.56 436 LYS A N 1
ATOM 3576 C CA . LYS A 1 436 ? 3.262 -12.215 -31.981 1.00 73.56 436 LYS A CA 1
ATOM 3577 C C . LYS A 1 436 ? 4.737 -12.547 -31.790 1.00 73.56 436 LYS A C 1
ATOM 3579 O O . LYS A 1 436 ? 5.282 -13.362 -32.535 1.00 73.56 436 LYS A O 1
ATOM 3584 N N . PHE A 1 437 ? 5.392 -11.923 -30.812 1.00 80.44 437 PHE A N 1
ATOM 3585 C CA . PHE A 1 437 ? 6.792 -12.200 -30.508 1.00 80.44 437 PHE A CA 1
ATOM 3586 C C . PHE A 1 437 ? 6.986 -13.663 -30.100 1.00 80.44 437 PHE A C 1
ATOM 3588 O O . PHE A 1 437 ? 7.862 -14.340 -30.637 1.00 80.44 437 PHE A O 1
ATOM 3595 N N . MET A 1 438 ? 6.132 -14.177 -29.210 1.00 76.06 438 MET A N 1
ATOM 3596 C CA . 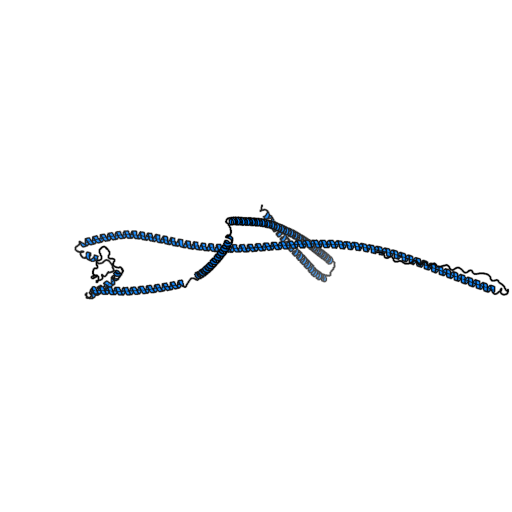MET A 1 438 ? 6.168 -15.576 -28.781 1.00 76.06 438 MET A CA 1
ATOM 3597 C C . MET A 1 438 ? 5.903 -16.537 -29.944 1.00 76.06 438 MET A C 1
ATOM 3599 O O . MET A 1 438 ? 6.594 -17.546 -30.061 1.00 76.06 438 MET A O 1
ATOM 3603 N N . GLN A 1 439 ? 4.981 -16.204 -30.851 1.00 74.75 439 GLN A N 1
ATOM 3604 C CA . GLN A 1 439 ? 4.739 -16.976 -32.071 1.00 74.75 439 GLN A CA 1
ATOM 3605 C C . GLN A 1 439 ? 5.977 -16.998 -32.984 1.00 74.75 439 GLN A C 1
ATOM 3607 O O . GLN A 1 439 ? 6.341 -18.053 -33.506 1.00 74.75 439 GLN A O 1
ATOM 3612 N N . GLY A 1 440 ? 6.665 -15.862 -33.141 1.00 79.00 440 GLY A N 1
ATOM 3613 C CA . GLY A 1 440 ? 7.923 -15.774 -33.885 1.00 79.00 440 GLY A CA 1
ATOM 3614 C C . GLY A 1 440 ? 9.055 -16.581 -33.243 1.00 79.00 440 GLY A C 1
ATOM 3615 O O . GLY A 1 440 ? 9.771 -17.304 -33.938 1.00 79.00 440 GLY A O 1
ATOM 3616 N N . ALA A 1 441 ? 9.186 -16.520 -31.916 1.00 75.12 441 ALA A N 1
ATOM 3617 C CA . ALA A 1 441 ? 10.169 -17.295 -31.163 1.00 75.12 441 ALA A CA 1
ATOM 3618 C C . ALA A 1 441 ? 9.906 -18.807 -31.264 1.00 75.12 441 ALA A C 1
ATOM 3620 O O . ALA A 1 441 ? 10.832 -19.574 -31.533 1.00 75.12 441 ALA A O 1
ATOM 3621 N N . ALA A 1 442 ? 8.647 -19.234 -31.128 1.00 71.31 442 ALA A N 1
ATOM 3622 C CA . ALA A 1 442 ? 8.239 -20.628 -31.291 1.00 71.31 442 ALA A CA 1
ATOM 3623 C C . ALA A 1 442 ? 8.506 -21.135 -32.718 1.00 71.31 442 ALA A C 1
ATOM 3625 O O . ALA A 1 442 ? 9.019 -22.242 -32.901 1.00 71.31 442 ALA A O 1
ATOM 3626 N N . TRP A 1 443 ? 8.228 -20.313 -33.735 1.00 87.31 443 TRP A N 1
ATOM 3627 C CA . TRP A 1 443 ? 8.542 -20.638 -35.126 1.00 87.31 443 TRP A CA 1
ATOM 3628 C C . TRP A 1 443 ? 10.049 -20.818 -35.347 1.00 87.31 443 TRP A C 1
ATOM 3630 O O . TRP A 1 443 ? 10.469 -21.824 -35.922 1.00 87.31 443 TRP A O 1
ATOM 3640 N N . GLN A 1 444 ? 10.876 -19.897 -34.842 1.00 81.25 444 GLN A N 1
ATOM 3641 C CA . GLN A 1 444 ? 12.332 -19.986 -34.970 1.00 81.25 444 GLN A CA 1
ATOM 3642 C C . GLN A 1 444 ? 12.894 -21.205 -34.227 1.00 81.25 444 GLN A C 1
ATOM 3644 O O . GLN A 1 444 ? 13.756 -21.895 -34.764 1.00 81.25 444 GLN A O 1
ATOM 3649 N N . ALA A 1 445 ? 12.387 -21.511 -33.029 1.00 74.50 445 ALA A N 1
ATOM 3650 C CA . ALA A 1 445 ? 12.776 -22.702 -32.277 1.00 74.50 445 ALA A CA 1
ATOM 3651 C C . ALA A 1 445 ? 12.416 -23.990 -33.034 1.00 74.50 445 ALA A C 1
ATOM 3653 O O . ALA A 1 445 ? 13.253 -24.882 -33.173 1.00 74.50 445 ALA A O 1
ATOM 3654 N N . THR A 1 446 ? 11.210 -24.043 -33.610 1.00 77.12 446 THR A N 1
ATOM 3655 C CA . THR A 1 446 ? 10.762 -25.159 -34.452 1.00 77.12 446 THR A CA 1
ATOM 3656 C C . THR A 1 446 ? 11.671 -25.323 -35.667 1.00 77.12 446 THR A C 1
ATOM 3658 O O . THR A 1 446 ? 12.085 -26.436 -35.978 1.00 77.12 446 THR A O 1
ATOM 3661 N N . LYS A 1 447 ? 12.032 -24.227 -36.342 1.00 86.50 447 LYS A N 1
ATOM 3662 C CA . LYS A 1 447 ? 12.951 -24.258 -37.484 1.00 86.50 447 LYS A CA 1
ATOM 3663 C C . LYS A 1 447 ? 14.334 -24.780 -37.086 1.00 86.50 447 LYS A C 1
ATOM 3665 O O . LYS A 1 447 ? 14.822 -25.710 -37.724 1.00 86.50 447 LYS A O 1
ATOM 3670 N N . SER A 1 448 ? 14.924 -24.241 -36.018 1.00 73.88 448 SER A N 1
ATOM 3671 C CA . SER A 1 448 ? 16.216 -24.704 -35.499 1.00 73.88 448 SER A CA 1
ATOM 3672 C C . SER A 1 448 ? 16.184 -26.190 -35.136 1.00 73.88 448 SER A C 1
ATOM 3674 O O . SER A 1 448 ? 17.135 -26.898 -35.439 1.00 73.88 448 SER A O 1
ATOM 3676 N N . TYR A 1 449 ? 15.082 -26.676 -34.553 1.00 81.75 449 TYR A N 1
ATOM 3677 C CA . TYR A 1 449 ? 14.887 -28.097 -34.252 1.00 81.75 449 TYR A CA 1
ATOM 3678 C C . TYR A 1 449 ? 14.868 -28.977 -35.514 1.00 81.75 449 TYR A C 1
ATOM 3680 O O . TYR A 1 449 ? 15.476 -30.043 -35.539 1.00 81.75 449 TYR A O 1
ATOM 3688 N N . HIS A 1 450 ? 14.203 -28.540 -36.587 1.00 82.94 450 HIS A N 1
ATOM 3689 C CA . HIS A 1 450 ? 14.205 -29.288 -37.849 1.00 82.94 450 HIS A CA 1
ATOM 3690 C C . HIS A 1 450 ? 15.593 -29.295 -38.504 1.00 82.94 450 HIS A C 1
ATOM 3692 O O . HIS A 1 450 ? 16.005 -30.314 -39.055 1.00 82.94 450 HIS A O 1
ATOM 3698 N N . GLU A 1 451 ? 16.328 -28.181 -38.436 1.00 79.69 451 GLU A N 1
ATOM 3699 C CA . GLU A 1 451 ? 17.699 -28.093 -38.949 1.00 79.69 451 GLU A CA 1
ATOM 3700 C C . GLU A 1 451 ? 18.664 -28.986 -38.155 1.00 79.69 451 GLU A C 1
ATOM 3702 O O . GLU A 1 451 ? 19.462 -29.705 -38.759 1.00 79.69 451 GLU A O 1
ATOM 3707 N N . THR A 1 452 ? 18.567 -29.002 -36.821 1.00 77.38 452 THR A N 1
ATOM 3708 C CA . THR A 1 452 ? 19.390 -29.877 -35.972 1.00 77.38 452 THR A CA 1
ATOM 3709 C C . THR A 1 452 ? 19.054 -31.346 -36.196 1.00 77.38 452 THR A C 1
ATOM 3711 O O . THR A 1 452 ? 19.970 -32.144 -36.365 1.00 77.38 452 THR A O 1
ATOM 3714 N N . HIS A 1 453 ? 17.771 -31.700 -36.307 1.00 82.06 453 HIS A N 1
ATOM 3715 C CA . HIS A 1 453 ? 17.343 -33.063 -36.629 1.00 82.06 453 HIS A CA 1
ATOM 3716 C C . HIS A 1 453 ? 17.825 -33.507 -38.023 1.00 82.06 453 HIS A C 1
ATOM 3718 O O . HIS A 1 453 ? 18.271 -34.637 -38.206 1.00 82.06 453 HIS A O 1
ATOM 3724 N N . ALA A 1 454 ? 17.788 -32.623 -39.026 1.00 81.94 454 ALA A N 1
ATOM 3725 C CA . ALA A 1 454 ? 18.319 -32.927 -40.355 1.00 81.94 454 ALA A CA 1
ATOM 3726 C C . ALA A 1 454 ? 19.844 -33.142 -40.342 1.00 81.94 454 ALA A C 1
ATOM 3728 O O . ALA A 1 454 ? 20.358 -33.971 -41.094 1.00 81.94 454 ALA A O 1
ATOM 3729 N N . LEU A 1 455 ? 20.580 -32.407 -39.500 1.00 77.88 455 LEU A N 1
ATOM 3730 C CA . LEU A 1 455 ? 22.014 -32.625 -39.292 1.00 77.88 455 LEU A CA 1
ATOM 3731 C C . LEU A 1 455 ? 22.292 -33.933 -38.543 1.00 77.88 455 LEU A C 1
ATOM 3733 O O . LEU A 1 455 ? 23.175 -34.677 -38.959 1.00 77.88 455 LEU A O 1
ATOM 3737 N N . GLU A 1 456 ? 21.523 -34.241 -37.499 1.00 79.44 456 GLU A N 1
ATOM 3738 C CA . GLU A 1 456 ? 21.575 -35.517 -36.771 1.00 79.44 456 GLU A CA 1
ATOM 3739 C C . GLU A 1 456 ? 21.360 -36.703 -37.717 1.00 79.44 456 GLU A C 1
ATOM 3741 O O . GLU A 1 456 ? 22.136 -37.661 -37.705 1.00 79.44 456 GLU A O 1
ATOM 3746 N N . GLN A 1 457 ? 20.370 -36.608 -38.605 1.00 84.31 457 GLN A N 1
ATOM 3747 C CA . GLN A 1 457 ? 20.113 -37.636 -39.606 1.00 84.31 457 GLN A CA 1
ATOM 3748 C C . GLN A 1 457 ? 21.292 -37.791 -40.576 1.00 84.31 457 GLN A C 1
ATOM 3750 O O . GLN A 1 457 ? 21.757 -38.905 -40.777 1.00 84.31 457 GLN A O 1
ATOM 3755 N N . LYS A 1 458 ? 21.866 -36.692 -41.088 1.00 82.69 458 LYS A N 1
ATOM 3756 C CA . LYS A 1 458 ? 23.066 -36.751 -41.947 1.00 82.69 458 LYS A CA 1
ATOM 3757 C C . LYS A 1 458 ? 24.276 -37.368 -41.249 1.00 82.69 458 LYS A C 1
ATOM 3759 O O . LYS A 1 458 ? 25.038 -38.090 -41.883 1.00 82.69 458 LYS A O 1
ATOM 3764 N N . ILE A 1 459 ? 24.487 -37.061 -39.968 1.00 77.25 459 ILE A N 1
ATOM 3765 C CA . ILE A 1 459 ? 25.563 -37.672 -39.175 1.00 77.25 459 ILE A CA 1
ATOM 3766 C C . ILE A 1 459 ? 25.303 -39.171 -39.036 1.00 77.25 459 ILE A C 1
ATOM 3768 O O . ILE A 1 459 ? 26.220 -39.964 -39.223 1.00 77.25 459 ILE A O 1
ATOM 3772 N N . THR A 1 460 ? 24.059 -39.556 -38.757 1.00 82.69 460 THR A N 1
ATOM 3773 C CA . THR A 1 460 ? 23.654 -40.962 -38.661 1.00 82.69 460 THR A CA 1
ATOM 3774 C C . THR A 1 460 ? 23.902 -41.697 -39.978 1.00 82.69 460 THR A C 1
ATOM 3776 O O . THR A 1 460 ? 24.536 -42.750 -39.953 1.00 82.69 460 THR A O 1
ATOM 3779 N N . ASP A 1 461 ? 23.504 -41.105 -41.108 1.00 81.50 461 ASP A N 1
ATOM 3780 C CA . ASP A 1 461 ? 23.708 -41.647 -42.456 1.00 81.50 461 ASP A CA 1
ATOM 3781 C C . ASP A 1 461 ? 25.208 -41.809 -42.777 1.00 81.50 461 ASP A C 1
ATOM 3783 O O . ASP A 1 461 ? 25.643 -42.866 -43.228 1.00 81.50 461 ASP A O 1
ATOM 3787 N N . LEU A 1 462 ? 26.037 -40.804 -42.462 1.00 80.50 462 LEU A N 1
ATOM 3788 C CA . LEU A 1 462 ? 27.495 -40.883 -42.638 1.00 80.50 462 LEU A CA 1
ATOM 3789 C C . LEU A 1 462 ? 28.133 -41.961 -41.756 1.00 80.50 462 LEU A C 1
ATOM 3791 O O . LEU A 1 462 ? 29.063 -42.642 -42.187 1.00 80.50 462 LEU A O 1
ATOM 3795 N N . VAL A 1 463 ? 27.653 -42.127 -40.521 1.00 79.25 463 VAL A N 1
ATOM 3796 C CA . VAL A 1 463 ? 28.116 -43.188 -39.619 1.00 79.25 463 VAL A CA 1
ATOM 3797 C C . VAL A 1 463 ? 27.718 -44.562 -40.155 1.00 79.25 463 VAL A C 1
ATOM 3799 O O . VAL A 1 463 ? 28.513 -45.498 -40.057 1.00 79.25 463 VAL A O 1
ATOM 3802 N N . THR A 1 464 ? 26.520 -44.714 -40.726 1.00 82.06 464 THR A N 1
ATOM 3803 C CA . THR A 1 464 ? 26.106 -45.973 -41.360 1.00 82.06 464 THR A CA 1
ATOM 3804 C C . THR A 1 464 ? 26.908 -46.266 -42.623 1.00 82.06 464 THR A C 1
ATOM 3806 O O . THR A 1 464 ? 27.448 -47.365 -42.727 1.00 82.06 464 THR A O 1
ATOM 3809 N N . ASP A 1 465 ? 27.098 -45.281 -43.505 1.00 75.81 465 ASP A N 1
ATOM 3810 C CA . ASP A 1 465 ? 27.917 -45.410 -44.717 1.00 75.81 465 ASP A CA 1
ATOM 3811 C C . ASP A 1 465 ? 29.357 -45.793 -44.371 1.00 75.81 465 ASP A C 1
ATOM 3813 O O . ASP A 1 465 ? 29.960 -46.657 -45.011 1.00 75.81 465 ASP A O 1
ATOM 3817 N N . PHE A 1 466 ? 29.910 -45.180 -43.321 1.00 73.50 466 PHE A N 1
ATOM 3818 C CA . PHE A 1 466 ? 31.241 -45.509 -42.833 1.00 73.50 466 PHE A CA 1
ATOM 3819 C C . PHE A 1 466 ? 31.312 -46.945 -42.304 1.00 73.50 466 PHE A C 1
ATOM 3821 O O . PHE A 1 466 ? 32.218 -47.678 -42.694 1.00 73.50 466 PHE A O 1
ATOM 3828 N N . LYS A 1 467 ? 30.351 -47.382 -41.475 1.00 77.88 467 LYS A N 1
ATOM 3829 C CA . LYS A 1 467 ? 30.279 -48.770 -40.976 1.00 77.88 467 LYS A CA 1
ATOM 3830 C C . LYS A 1 467 ? 30.160 -49.785 -42.112 1.00 77.88 467 LYS A C 1
ATOM 3832 O O . LYS A 1 467 ? 30.785 -50.844 -42.060 1.00 77.88 467 LYS A O 1
ATOM 3837 N N . ASP A 1 468 ? 29.383 -49.468 -43.143 1.00 77.56 468 ASP A N 1
ATOM 3838 C CA . ASP A 1 468 ? 29.236 -50.321 -44.319 1.00 77.56 468 ASP A CA 1
ATOM 3839 C C . ASP A 1 468 ? 30.517 -50.339 -45.167 1.00 77.56 468 ASP A C 1
ATOM 3841 O O . ASP A 1 468 ? 30.925 -51.397 -45.654 1.00 77.56 468 ASP A O 1
ATOM 3845 N N . HIS A 1 469 ? 31.215 -49.207 -45.297 1.00 75.94 469 HIS A N 1
ATOM 3846 C CA . HIS A 1 469 ? 32.536 -49.148 -45.926 1.00 75.94 469 HIS A CA 1
ATOM 3847 C C . HIS A 1 469 ? 33.577 -49.974 -45.154 1.00 75.94 469 HIS A C 1
ATOM 3849 O O . HIS A 1 469 ? 34.338 -50.727 -45.762 1.00 75.94 469 HIS A O 1
ATOM 3855 N N . GLU A 1 470 ? 33.565 -49.896 -43.823 1.00 69.75 470 GLU A N 1
ATOM 3856 C CA . GLU A 1 470 ? 34.416 -50.690 -42.934 1.00 69.75 470 GLU A CA 1
ATOM 3857 C C . GLU A 1 470 ? 34.160 -52.188 -43.133 1.00 69.75 470 GLU A C 1
ATOM 3859 O O . GLU A 1 470 ? 35.083 -52.947 -43.429 1.00 69.75 470 GLU A O 1
ATOM 3864 N N . ARG A 1 471 ? 32.889 -52.610 -43.084 1.00 75.12 471 ARG A N 1
ATOM 3865 C CA . ARG A 1 471 ? 32.473 -54.002 -43.315 1.00 75.12 471 ARG A CA 1
ATOM 3866 C C . ARG A 1 471 ? 32.945 -54.526 -44.679 1.00 75.12 471 ARG A C 1
ATOM 3868 O O . ARG A 1 471 ? 33.322 -55.691 -44.785 1.00 75.12 471 ARG A O 1
ATOM 3875 N N . ASN A 1 472 ? 32.977 -53.672 -45.704 1.00 71.06 472 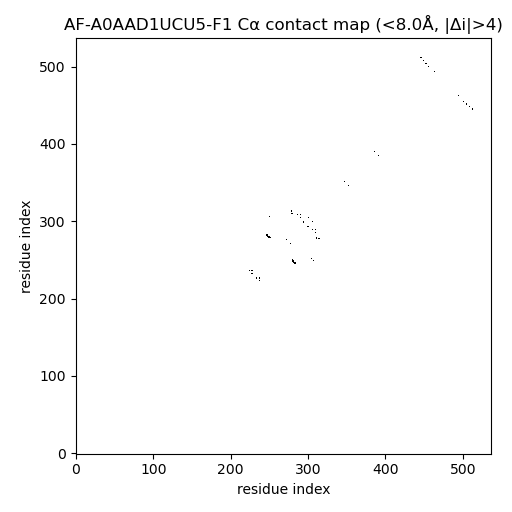ASN A N 1
ATOM 3876 C CA . ASN A 1 472 ? 33.489 -54.015 -47.033 1.00 71.06 472 ASN A CA 1
ATOM 3877 C C . ASN A 1 472 ? 35.027 -54.102 -47.103 1.00 71.06 472 ASN A C 1
ATOM 3879 O O . ASN A 1 472 ? 35.554 -54.884 -47.897 1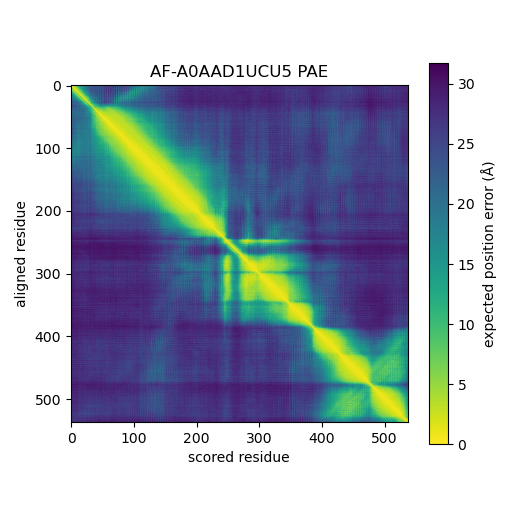.00 71.06 472 ASN A O 1
ATOM 3883 N N . LEU A 1 473 ? 35.756 -53.335 -46.285 1.00 64.88 473 LEU A N 1
ATOM 3884 C CA . LEU A 1 473 ? 37.219 -53.404 -46.177 1.00 64.88 473 LEU A CA 1
ATOM 3885 C C . LEU A 1 473 ? 37.686 -54.649 -45.404 1.00 64.88 473 LEU A C 1
ATOM 3887 O O . LEU A 1 473 ? 38.686 -55.257 -45.785 1.00 64.88 473 LEU A O 1
ATOM 3891 N N . TYR A 1 474 ? 36.937 -55.088 -44.387 1.00 58.00 474 TYR A N 1
ATOM 3892 C CA . TYR A 1 474 ? 37.246 -56.297 -43.604 1.00 58.00 474 TYR A CA 1
ATOM 3893 C C . TYR A 1 474 ? 37.173 -57.609 -44.401 1.00 58.00 474 TYR A C 1
ATOM 3895 O O . TYR A 1 474 ? 37.708 -58.621 -43.963 1.00 58.00 474 TYR A O 1
ATOM 3903 N N . LEU A 1 475 ? 36.575 -57.606 -45.595 1.00 57.94 475 LEU A N 1
ATOM 3904 C CA . LEU A 1 475 ? 36.564 -58.769 -46.487 1.00 57.94 475 LEU A CA 1
ATOM 3905 C C . LEU A 1 475 ? 37.882 -58.958 -47.269 1.00 57.94 475 LEU A C 1
ATOM 3907 O O . LEU A 1 475 ? 37.965 -59.900 -48.057 1.00 57.94 475 LEU A O 1
ATOM 3911 N N . LYS A 1 476 ? 38.890 -58.080 -47.108 1.00 56.09 476 LYS A N 1
ATOM 3912 C CA . LYS A 1 476 ? 40.078 -58.057 -47.986 1.00 56.09 476 LYS A CA 1
ATOM 3913 C C . LYS A 1 476 ? 41.469 -58.153 -47.340 1.00 56.09 476 LYS A C 1
ATOM 3915 O O . LYS A 1 476 ? 42.398 -58.341 -48.116 1.00 56.09 476 LYS A O 1
ATOM 3920 N N . ASP A 1 477 ? 41.658 -58.086 -46.017 1.00 53.47 477 ASP A N 1
ATOM 3921 C CA . ASP A 1 477 ? 43.020 -58.110 -45.434 1.00 53.47 477 ASP A CA 1
ATOM 3922 C C . ASP A 1 477 ? 43.145 -58.830 -44.072 1.00 53.47 477 ASP A C 1
ATOM 3924 O O . ASP A 1 477 ? 42.436 -58.522 -43.114 1.00 53.47 477 ASP A O 1
ATOM 3928 N N . ASP A 1 478 ? 44.132 -59.733 -43.986 1.00 53.75 478 ASP A N 1
ATOM 3929 C CA . ASP A 1 478 ? 44.424 -60.699 -42.902 1.00 53.75 478 ASP A CA 1
ATOM 3930 C C . ASP A 1 478 ? 45.313 -60.135 -41.753 1.00 53.75 478 ASP A C 1
ATOM 3932 O O . ASP A 1 478 ? 46.113 -60.849 -41.142 1.00 53.75 478 ASP A O 1
ATOM 3936 N N . GLN A 1 479 ? 45.221 -58.839 -41.419 1.00 54.72 479 GLN A N 1
ATOM 3937 C CA . GLN A 1 479 ? 46.026 -58.223 -40.338 1.00 54.72 479 GLN A CA 1
ATOM 3938 C C . GLN A 1 479 ? 45.238 -57.968 -39.038 1.00 54.72 479 GLN A C 1
ATOM 3940 O O . GLN A 1 479 ? 44.951 -56.834 -38.655 1.00 54.72 479 GLN A O 1
ATOM 3945 N N . ILE A 1 480 ? 44.995 -59.050 -38.296 1.00 57.91 480 ILE A N 1
ATOM 3946 C CA . ILE A 1 480 ? 44.103 -59.132 -37.121 1.00 57.91 480 ILE A CA 1
ATOM 3947 C C . ILE A 1 480 ? 44.547 -58.264 -35.914 1.00 57.91 480 ILE A C 1
ATOM 3949 O O . ILE A 1 480 ? 43.720 -57.794 -35.132 1.00 57.91 480 ILE A O 1
ATOM 3953 N N . GLY A 1 481 ? 45.850 -58.010 -35.733 1.00 54.34 481 GLY A N 1
ATOM 3954 C CA . GLY A 1 481 ? 46.378 -57.387 -34.504 1.00 54.34 481 GLY A CA 1
ATOM 3955 C C . GLY A 1 481 ? 46.248 -55.858 -34.416 1.00 54.34 481 GLY A C 1
ATOM 3956 O O . GLY A 1 481 ? 45.920 -55.324 -33.358 1.00 54.34 481 GLY A O 1
ATOM 3957 N N . LEU A 1 482 ? 46.481 -55.138 -35.521 1.00 57.47 482 LEU A N 1
ATOM 3958 C CA . LEU A 1 482 ? 46.293 -53.678 -35.581 1.00 57.47 482 LEU A CA 1
ATOM 3959 C C . LEU A 1 482 ? 44.818 -53.294 -35.800 1.00 57.47 482 LEU A C 1
ATOM 3961 O O . LEU A 1 482 ? 44.428 -52.171 -35.475 1.00 57.47 482 LEU A O 1
ATOM 3965 N N . GLN A 1 483 ? 44.014 -54.228 -36.321 1.00 58.81 483 GLN A N 1
ATOM 3966 C CA . GLN A 1 483 ? 42.573 -54.078 -36.527 1.00 58.81 483 GLN A CA 1
ATOM 3967 C C . GLN A 1 483 ? 41.825 -53.924 -35.201 1.00 58.81 483 GLN A C 1
ATOM 3969 O O . GLN A 1 483 ? 41.182 -52.900 -35.007 1.00 58.81 483 GLN A O 1
ATOM 3974 N N . LEU A 1 484 ? 42.006 -54.836 -34.239 1.00 60.81 484 LEU A N 1
ATOM 3975 C CA . LEU A 1 484 ? 41.265 -54.812 -32.965 1.00 60.81 484 LEU A CA 1
ATOM 3976 C C . LEU A 1 484 ? 41.482 -53.528 -32.140 1.00 60.81 484 LEU A C 1
ATOM 3978 O O . LEU A 1 484 ? 40.575 -53.059 -31.451 1.00 60.81 484 LEU A O 1
ATOM 3982 N N . PHE A 1 485 ? 42.678 -52.931 -32.205 1.00 62.25 485 PHE A N 1
ATOM 3983 C CA . PHE A 1 485 ? 42.967 -51.675 -31.503 1.00 62.25 485 PHE A CA 1
ATOM 3984 C C . PHE A 1 485 ? 42.330 -50.458 -32.190 1.00 62.25 485 PHE A C 1
ATOM 3986 O O . PHE A 1 485 ? 41.843 -49.553 -31.508 1.00 62.25 485 PHE A O 1
ATOM 3993 N N . ARG A 1 486 ? 42.304 -50.428 -33.532 1.00 69.44 486 ARG A N 1
ATOM 3994 C CA . ARG A 1 486 ? 41.587 -49.385 -34.282 1.00 69.44 486 ARG A CA 1
ATOM 3995 C C . ARG A 1 486 ? 40.086 -49.514 -34.077 1.00 69.44 486 ARG A C 1
ATOM 3997 O O . ARG A 1 486 ? 39.463 -48.515 -33.750 1.00 69.44 486 ARG A O 1
ATOM 4004 N N . GLU A 1 487 ? 39.551 -50.724 -34.165 1.00 70.25 487 GLU A N 1
ATOM 4005 C CA . GLU A 1 487 ? 38.128 -51.025 -34.007 1.00 70.25 487 GLU A CA 1
ATOM 4006 C C . GLU A 1 487 ? 37.622 -50.594 -32.623 1.00 70.25 487 GLU A C 1
ATOM 4008 O O . GLU A 1 487 ? 36.644 -49.858 -32.526 1.00 70.25 487 GLU A O 1
ATOM 4013 N N . LYS A 1 488 ? 38.358 -50.909 -31.545 1.00 74.75 488 LYS A N 1
ATOM 4014 C CA . LYS A 1 488 ? 37.979 -50.503 -30.182 1.00 74.75 488 LYS A CA 1
ATOM 4015 C C . LYS A 1 488 ? 38.008 -48.987 -29.966 1.00 74.75 488 LYS A C 1
ATOM 4017 O O . LYS A 1 488 ? 37.066 -48.438 -29.402 1.00 74.75 488 LYS A O 1
ATOM 4022 N N . ASN A 1 489 ? 39.060 -48.294 -30.410 1.00 70.44 489 ASN A N 1
ATOM 4023 C CA . ASN A 1 489 ? 39.127 -46.832 -30.275 1.00 70.44 489 ASN A CA 1
ATOM 4024 C C . ASN A 1 489 ? 38.079 -46.135 -31.150 1.00 70.44 489 ASN A C 1
ATOM 4026 O O . ASN A 1 489 ? 37.526 -45.111 -30.760 1.00 70.44 489 ASN A O 1
ATOM 4030 N N . HIS A 1 490 ? 37.780 -46.701 -32.317 1.00 72.31 490 HIS A N 1
ATOM 4031 C CA . HIS A 1 490 ? 36.777 -46.168 -33.224 1.00 72.31 490 HIS A CA 1
ATOM 4032 C C . HIS A 1 490 ? 35.359 -46.351 -32.673 1.00 72.31 490 HIS A C 1
ATOM 4034 O O . HIS A 1 490 ? 34.542 -45.436 -32.746 1.00 72.31 490 HIS A O 1
ATOM 4040 N N . GLN A 1 491 ? 35.084 -47.495 -32.043 1.00 78.88 491 GLN A N 1
ATOM 4041 C CA . GLN A 1 491 ? 33.810 -47.761 -31.383 1.00 78.88 491 GLN A CA 1
ATOM 4042 C C . GLN A 1 491 ? 33.550 -46.775 -30.236 1.00 78.88 491 GLN A C 1
ATOM 4044 O O . GLN A 1 491 ? 32.437 -46.270 -30.127 1.00 78.88 491 GLN A O 1
ATOM 4049 N N . ILE A 1 492 ? 34.587 -46.431 -29.461 1.00 73.75 492 ILE A N 1
ATOM 4050 C CA . ILE A 1 492 ? 34.509 -45.406 -28.407 1.00 73.75 492 ILE A CA 1
ATOM 4051 C C . ILE A 1 492 ? 34.157 -44.037 -29.005 1.00 73.75 492 ILE A C 1
ATOM 4053 O O . ILE A 1 492 ? 33.237 -43.384 -28.524 1.00 73.75 492 ILE A O 1
ATOM 4057 N N . VAL A 1 493 ? 34.824 -43.621 -30.090 1.00 73.94 493 VAL A N 1
ATOM 4058 C CA . VAL A 1 493 ? 34.531 -42.334 -30.751 1.00 73.94 493 VAL A CA 1
ATOM 4059 C C . VAL A 1 493 ? 33.103 -42.299 -31.301 1.00 73.94 493 VAL A C 1
ATOM 4061 O O . VAL A 1 493 ? 32.409 -41.298 -31.142 1.00 73.94 493 VAL A O 1
ATOM 4064 N N . LEU A 1 494 ? 32.634 -43.386 -31.919 1.00 77.75 494 LEU A N 1
ATOM 4065 C CA . LEU A 1 494 ? 31.259 -43.475 -32.413 1.00 77.75 494 LEU A CA 1
ATOM 4066 C C . LEU A 1 494 ? 30.233 -43.439 -31.277 1.00 77.75 494 LEU A C 1
ATOM 4068 O O . LEU A 1 494 ? 29.197 -42.796 -31.422 1.00 77.75 494 LEU A O 1
ATOM 4072 N N . GLU A 1 495 ? 30.505 -44.108 -30.160 1.00 80.56 495 GLU A N 1
ATOM 4073 C CA . GLU A 1 495 ? 29.637 -44.089 -28.983 1.00 80.56 495 GLU A CA 1
ATOM 4074 C C . GLU A 1 495 ? 29.576 -42.688 -28.359 1.00 80.56 495 GLU A C 1
ATOM 4076 O O . GLU A 1 495 ? 28.495 -42.212 -28.018 1.00 80.56 495 GLU A O 1
ATOM 4081 N N . GLU A 1 496 ? 30.702 -41.979 -28.302 1.00 76.62 496 GLU A N 1
ATOM 4082 C CA . GLU A 1 496 ? 30.785 -40.622 -27.759 1.00 76.62 496 GLU A CA 1
ATOM 4083 C C . GLU A 1 496 ? 30.105 -39.582 -28.665 1.00 76.62 496 GLU A C 1
ATOM 4085 O O . GLU A 1 496 ? 29.367 -38.725 -28.173 1.00 76.62 496 GLU A O 1
ATOM 4090 N N . ILE A 1 497 ? 30.241 -39.708 -29.993 1.00 77.38 497 ILE A N 1
ATOM 4091 C CA . ILE A 1 497 ? 29.471 -38.909 -30.961 1.00 77.38 497 ILE A CA 1
ATOM 4092 C C . ILE A 1 497 ? 27.973 -39.170 -30.789 1.00 77.38 497 ILE A C 1
ATOM 4094 O O . ILE A 1 497 ? 27.193 -38.223 -30.714 1.00 77.38 497 ILE A O 1
ATOM 4098 N N . ASN A 1 498 ? 27.560 -40.435 -30.690 1.00 79.06 498 ASN A N 1
ATOM 4099 C CA . ASN A 1 498 ? 26.146 -40.794 -30.594 1.00 79.06 498 ASN A CA 1
ATOM 4100 C C . ASN A 1 498 ? 25.523 -40.324 -29.266 1.00 79.06 498 ASN A C 1
ATOM 4102 O O . ASN A 1 498 ? 24.399 -39.826 -29.246 1.00 79.06 498 ASN A O 1
ATOM 4106 N N . ASN A 1 499 ? 26.271 -40.414 -28.163 1.00 78.31 499 ASN A N 1
ATOM 4107 C CA . ASN A 1 499 ? 25.854 -39.881 -26.867 1.00 78.31 499 ASN A CA 1
ATOM 4108 C C . ASN A 1 499 ? 25.736 -38.351 -26.899 1.00 78.31 499 ASN A C 1
ATOM 4110 O O . ASN A 1 499 ? 24.721 -37.817 -26.461 1.00 78.31 499 ASN A O 1
ATOM 4114 N N . SER A 1 500 ? 26.711 -37.651 -27.488 1.00 74.88 500 SER A N 1
ATOM 4115 C CA . SER A 1 500 ? 26.674 -36.190 -27.640 1.00 74.88 500 SER A CA 1
ATOM 4116 C C . SER A 1 500 ? 25.485 -35.727 -28.491 1.00 74.88 500 SER A C 1
ATOM 4118 O O . SER A 1 500 ? 24.742 -34.830 -28.089 1.00 74.88 500 SER A O 1
ATOM 4120 N N . VAL A 1 501 ? 25.232 -36.396 -29.623 1.00 77.44 501 VAL A N 1
ATOM 4121 C CA . VAL A 1 501 ? 24.056 -36.144 -30.470 1.00 77.44 501 VAL A CA 1
ATOM 4122 C C . VAL A 1 501 ? 22.774 -36.338 -29.660 1.00 77.44 501 VAL A C 1
ATOM 4124 O O . VAL A 1 501 ? 21.977 -35.408 -29.543 1.00 77.44 501 VAL A O 1
ATOM 4127 N N . LYS A 1 502 ? 22.621 -37.482 -28.989 1.00 81.38 502 LYS A N 1
ATOM 4128 C CA . LYS A 1 502 ? 21.442 -37.789 -28.171 1.00 81.38 502 LYS A CA 1
ATOM 4129 C C . LYS A 1 502 ? 21.208 -36.768 -27.052 1.00 81.38 502 LYS A C 1
ATOM 4131 O O . LYS A 1 502 ? 20.063 -36.384 -26.804 1.00 81.38 502 LYS A O 1
ATOM 4136 N N . ASP A 1 503 ? 22.266 -36.304 -26.393 1.00 76.56 503 ASP A N 1
ATOM 4137 C CA . ASP A 1 503 ? 22.182 -35.281 -25.348 1.00 76.56 503 ASP A CA 1
ATOM 4138 C C . ASP A 1 503 ? 21.748 -33.925 -25.913 1.00 76.56 503 ASP A C 1
ATOM 4140 O O . ASP A 1 503 ? 20.865 -33.271 -25.346 1.00 76.56 503 ASP A O 1
ATOM 4144 N N . THR A 1 504 ? 22.293 -33.517 -27.064 1.00 73.94 504 THR A N 1
ATOM 4145 C CA . THR A 1 504 ? 21.853 -32.285 -27.737 1.00 73.94 504 THR A CA 1
ATOM 4146 C C . THR A 1 504 ? 20.389 -32.362 -28.172 1.00 73.94 504 THR A C 1
ATOM 4148 O O . THR A 1 504 ? 19.626 -31.437 -27.883 1.00 73.94 504 THR A O 1
ATOM 4151 N N . THR A 1 505 ? 19.951 -33.481 -28.751 1.00 79.75 505 THR A N 1
ATOM 4152 C CA . THR A 1 505 ? 18.558 -33.702 -29.166 1.00 79.75 505 THR A CA 1
ATOM 4153 C C . THR A 1 505 ? 17.603 -33.686 -27.971 1.00 79.75 505 THR A C 1
ATOM 4155 O O . THR A 1 505 ? 16.555 -33.036 -28.019 1.00 79.75 505 THR A O 1
ATOM 4158 N N . ASN A 1 506 ? 17.983 -34.307 -26.850 1.00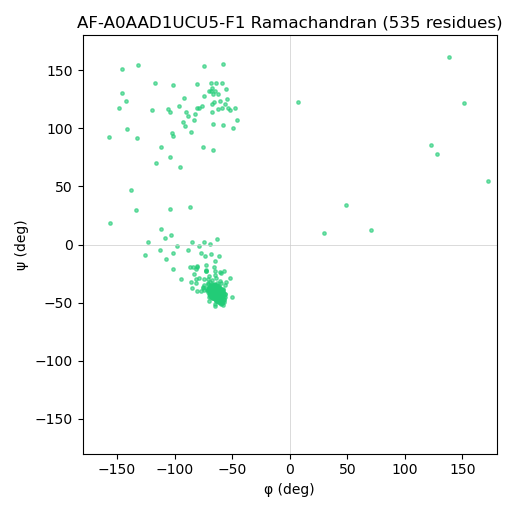 79.44 506 ASN A N 1
ATOM 4159 C CA . ASN A 1 506 ? 17.198 -34.270 -25.614 1.00 79.44 506 ASN A CA 1
ATOM 4160 C C . ASN A 1 506 ? 17.085 -32.855 -25.028 1.00 79.44 506 ASN A C 1
ATOM 4162 O O . ASN A 1 506 ? 16.009 -32.466 -24.568 1.00 79.44 506 ASN A O 1
ATOM 4166 N N . ASN A 1 507 ? 18.164 -32.070 -25.051 1.00 76.06 507 ASN A N 1
ATOM 4167 C CA . ASN A 1 507 ? 18.145 -30.688 -24.568 1.00 76.06 507 ASN A CA 1
ATOM 4168 C C . ASN A 1 507 ? 17.243 -29.798 -25.434 1.00 76.06 507 ASN A C 1
ATOM 4170 O O . ASN A 1 507 ? 16.439 -29.033 -24.897 1.00 76.06 507 ASN A O 1
ATOM 4174 N N . PHE A 1 508 ? 17.304 -29.948 -26.760 1.00 75.00 508 PHE A N 1
ATOM 4175 C CA . PHE A 1 508 ? 16.399 -29.249 -27.673 1.00 75.00 508 PHE A CA 1
ATOM 4176 C C . PHE A 1 508 ? 14.937 -29.645 -27.460 1.00 75.00 508 PHE A C 1
ATOM 4178 O O . PHE A 1 508 ? 14.069 -28.773 -27.429 1.00 75.00 508 PHE A O 1
ATOM 4185 N N . LYS A 1 509 ? 14.658 -30.937 -27.249 1.00 81.19 509 LYS A N 1
ATOM 4186 C CA . LYS A 1 509 ? 13.303 -31.418 -26.962 1.00 81.19 509 LYS A CA 1
ATOM 4187 C C . LYS A 1 509 ? 12.724 -30.778 -25.696 1.00 81.19 509 LYS A C 1
ATOM 4189 O O . LYS A 1 509 ? 11.621 -30.245 -25.745 1.00 81.19 509 LYS A O 1
ATOM 4194 N N . LYS A 1 510 ? 13.489 -30.742 -24.598 1.00 80.44 510 LYS A N 1
ATOM 4195 C CA . LYS A 1 510 ? 13.068 -30.078 -23.348 1.00 80.44 510 LYS A CA 1
ATOM 4196 C C . LYS A 1 510 ? 12.821 -28.581 -23.535 1.00 80.44 510 LYS A C 1
ATOM 4198 O O . LYS A 1 510 ? 11.885 -28.030 -22.966 1.00 80.44 510 LYS A O 1
ATOM 4203 N N . MET A 1 511 ? 13.651 -27.912 -24.336 1.00 75.81 511 MET A N 1
ATOM 4204 C CA . MET A 1 511 ? 13.461 -26.495 -24.652 1.00 75.81 511 MET A CA 1
ATOM 4205 C C . MET A 1 511 ? 12.154 -26.259 -25.427 1.00 75.81 511 MET A C 1
ATOM 4207 O O . MET A 1 511 ? 11.443 -25.299 -25.136 1.00 75.81 511 MET A O 1
ATOM 4211 N N . MET A 1 512 ? 11.816 -27.145 -26.371 1.00 77.00 512 MET A N 1
ATOM 4212 C CA . MET A 1 512 ? 10.558 -27.094 -27.125 1.00 77.00 512 MET A CA 1
ATOM 4213 C C . MET A 1 512 ? 9.333 -27.379 -26.252 1.00 77.00 512 MET A C 1
ATOM 4215 O O . MET A 1 512 ? 8.333 -26.672 -26.372 1.00 77.00 512 MET A O 1
ATOM 4219 N N . GLU A 1 513 ? 9.408 -28.366 -25.356 1.00 81.88 513 GLU A N 1
ATOM 4220 C CA . GLU A 1 513 ? 8.347 -28.656 -24.380 1.00 81.88 513 GLU A CA 1
ATOM 4221 C C . GLU A 1 513 ? 8.079 -27.425 -23.497 1.00 81.88 513 GLU A C 1
ATOM 4223 O O . GLU A 1 513 ? 6.950 -26.940 -23.457 1.00 81.88 513 GLU A O 1
ATOM 4228 N N . ASN A 1 514 ? 9.125 -26.806 -22.933 1.00 76.19 514 ASN A N 1
ATOM 4229 C CA . ASN A 1 514 ? 8.988 -25.577 -22.140 1.00 76.19 514 ASN A CA 1
ATOM 4230 C C . ASN A 1 514 ? 8.392 -24.403 -22.940 1.00 76.19 514 ASN A C 1
ATOM 4232 O O . ASN A 1 514 ? 7.570 -23.646 -22.423 1.00 76.19 514 ASN A O 1
ATOM 4236 N N . ALA A 1 515 ? 8.810 -24.215 -24.197 1.00 73.44 515 ALA A N 1
ATOM 4237 C CA . ALA A 1 515 ? 8.274 -23.151 -25.048 1.00 73.44 515 ALA A CA 1
ATOM 4238 C C . ALA A 1 515 ? 6.781 -23.363 -25.353 1.00 73.44 515 ALA A C 1
ATOM 4240 O O . ALA A 1 515 ? 6.010 -22.401 -25.355 1.00 73.44 515 ALA A O 1
ATOM 4241 N N . THR A 1 516 ? 6.379 -24.617 -25.566 1.00 79.12 516 THR A N 1
ATOM 4242 C CA . THR A 1 516 ? 4.986 -25.001 -25.828 1.00 79.12 516 THR A CA 1
ATOM 4243 C C . THR A 1 516 ? 4.123 -24.799 -24.583 1.00 79.12 516 THR A C 1
ATOM 4245 O O . THR A 1 516 ? 3.079 -24.158 -24.671 1.00 79.12 516 THR A O 1
ATOM 4248 N N . ASP A 1 517 ? 4.601 -25.214 -23.407 1.00 78.50 517 ASP A N 1
ATOM 4249 C CA . ASP A 1 517 ? 3.901 -25.008 -22.133 1.00 78.50 517 ASP A CA 1
ATOM 4250 C C . ASP A 1 517 ? 3.661 -23.518 -21.840 1.00 78.50 517 ASP A C 1
ATOM 4252 O O . ASP A 1 517 ? 2.573 -23.118 -21.412 1.00 78.50 517 ASP A O 1
ATOM 4256 N N . HIS A 1 518 ? 4.655 -22.663 -22.107 1.00 75.62 518 HIS A N 1
ATOM 4257 C CA . HIS A 1 518 ? 4.501 -21.215 -21.960 1.00 75.62 518 HIS A CA 1
ATOM 4258 C C . HIS A 1 518 ? 3.498 -20.622 -22.955 1.00 75.62 518 HIS A C 1
ATOM 4260 O O . HIS A 1 518 ? 2.738 -19.722 -22.587 1.00 75.62 518 HIS A O 1
ATOM 4266 N N . PHE A 1 519 ? 3.474 -21.120 -24.192 1.00 75.44 519 PHE A N 1
ATOM 4267 C CA . PHE A 1 519 ? 2.512 -20.696 -25.206 1.00 75.44 519 PHE A CA 1
ATOM 4268 C C . PHE A 1 519 ? 1.076 -21.088 -24.824 1.00 75.44 519 PHE A C 1
ATOM 4270 O O . PHE A 1 519 ? 0.183 -20.238 -24.829 1.00 75.44 519 PHE A O 1
ATOM 4277 N N . ASP A 1 520 ? 0.864 -22.329 -24.386 1.00 79.06 520 ASP A N 1
ATOM 4278 C CA . ASP A 1 520 ? -0.445 -22.819 -23.944 1.00 79.06 520 ASP A CA 1
ATOM 4279 C C . ASP A 1 520 ? -0.939 -22.092 -22.690 1.00 79.06 520 ASP A C 1
ATOM 4281 O O . ASP A 1 520 ? -2.124 -21.765 -22.576 1.00 79.06 520 ASP A O 1
ATOM 4285 N N . HIS A 1 521 ? -0.038 -21.782 -21.752 1.00 75.44 521 HIS A N 1
ATOM 4286 C CA . HIS A 1 521 ? -0.380 -20.969 -20.588 1.00 75.44 521 HIS A CA 1
ATOM 4287 C C . HIS A 1 521 ? -0.797 -19.546 -20.988 1.00 75.44 521 HIS A C 1
ATOM 4289 O O . HIS A 1 521 ? -1.786 -19.031 -20.465 1.00 75.44 521 HIS A O 1
ATOM 4295 N N . SER A 1 522 ? -0.089 -18.930 -21.942 1.00 71.50 522 SER A N 1
ATOM 4296 C CA . SER A 1 522 ? -0.433 -17.604 -22.469 1.00 71.50 522 SER A CA 1
ATOM 4297 C C . SER A 1 522 ? -1.801 -17.609 -23.159 1.00 71.50 522 SER A C 1
ATOM 4299 O O . SER A 1 522 ? -2.617 -16.729 -22.894 1.00 71.50 522 SER A O 1
ATOM 4301 N N . ASN A 1 523 ? -2.100 -18.620 -23.979 1.00 72.62 523 ASN A N 1
ATOM 4302 C CA . ASN A 1 523 ? -3.403 -18.736 -24.643 1.00 72.62 523 ASN A CA 1
ATOM 4303 C C . ASN A 1 523 ? -4.550 -18.942 -23.647 1.00 72.62 523 ASN A C 1
ATOM 4305 O O . ASN A 1 523 ? -5.591 -18.297 -23.770 1.00 72.62 523 ASN A O 1
ATOM 4309 N N . LYS A 1 524 ? -4.351 -19.763 -22.607 1.00 79.69 524 LYS A N 1
ATOM 4310 C CA . LYS A 1 524 ? -5.350 -19.935 -21.539 1.00 79.69 524 LYS A CA 1
ATOM 4311 C C . LYS A 1 524 ? -5.637 -18.635 -20.789 1.00 79.69 524 LYS A C 1
ATOM 4313 O O . LYS A 1 524 ? -6.785 -18.389 -20.428 1.00 79.69 524 LYS A O 1
ATOM 4318 N N . GLN A 1 525 ? -4.630 -17.791 -20.550 1.00 72.12 525 GLN A N 1
ATOM 4319 C CA . GLN A 1 525 ? -4.856 -16.483 -19.923 1.00 72.12 525 GLN A CA 1
ATOM 4320 C C . GLN A 1 525 ? -5.703 -15.565 -20.815 1.00 72.12 525 GLN A C 1
ATOM 4322 O O . GLN A 1 525 ? -6.627 -14.920 -20.315 1.00 72.12 525 GLN A O 1
ATOM 4327 N N . VAL A 1 526 ? -5.458 -15.567 -22.129 1.00 70.50 526 VAL A N 1
ATOM 4328 C CA . VAL A 1 526 ? -6.257 -14.801 -23.099 1.00 70.50 526 VAL A CA 1
ATOM 4329 C C . VAL A 1 526 ? -7.709 -15.298 -23.145 1.00 70.50 526 VAL A C 1
ATOM 4331 O O . VAL A 1 526 ? -8.627 -14.480 -23.118 1.00 70.50 526 VAL A O 1
ATOM 4334 N N . GLU A 1 527 ? -7.953 -16.612 -23.126 1.00 75.06 527 GLU A N 1
ATOM 4335 C CA . GLU A 1 527 ? -9.317 -17.171 -23.099 1.00 75.06 527 GLU A CA 1
ATOM 4336 C C . GLU A 1 527 ? -10.086 -16.818 -21.815 1.00 75.06 527 GLU A C 1
ATOM 4338 O O . GLU A 1 527 ? -11.268 -16.471 -21.873 1.00 75.06 527 GLU A O 1
ATOM 4343 N N . VAL A 1 528 ? -9.429 -16.847 -20.650 1.00 70.31 528 VAL A N 1
ATOM 4344 C CA . VAL A 1 528 ? -10.057 -16.477 -19.367 1.00 70.31 528 VAL A CA 1
ATOM 4345 C C . VAL A 1 528 ? -10.426 -14.991 -19.329 1.00 70.31 528 VAL A C 1
ATOM 4347 O O . VAL A 1 528 ? -11.458 -14.628 -18.755 1.00 70.31 528 VAL A O 1
ATOM 4350 N N . LEU A 1 529 ? -9.614 -14.129 -19.945 1.00 61.16 529 LEU A N 1
ATOM 4351 C CA . LEU A 1 529 ? -9.899 -12.698 -20.056 1.00 61.16 529 LEU A CA 1
ATOM 4352 C C . LEU A 1 529 ? -10.994 -12.414 -21.099 1.00 61.16 529 LEU A C 1
ATOM 4354 O O . LEU A 1 529 ? -11.895 -11.621 -20.826 1.00 61.16 529 LEU A O 1
ATOM 4358 N N . GLY A 1 530 ? -10.998 -13.124 -22.231 1.00 62.81 530 GLY A N 1
ATOM 4359 C CA . GLY A 1 530 ? -12.045 -13.023 -23.254 1.00 62.81 530 GLY A CA 1
ATOM 4360 C C . GLY A 1 530 ? -13.417 -13.527 -22.785 1.00 62.81 530 GLY A C 1
ATOM 4361 O O . GLY A 1 530 ? -14.439 -12.905 -23.073 1.00 62.81 530 GLY A O 1
ATOM 4362 N N . GLY A 1 531 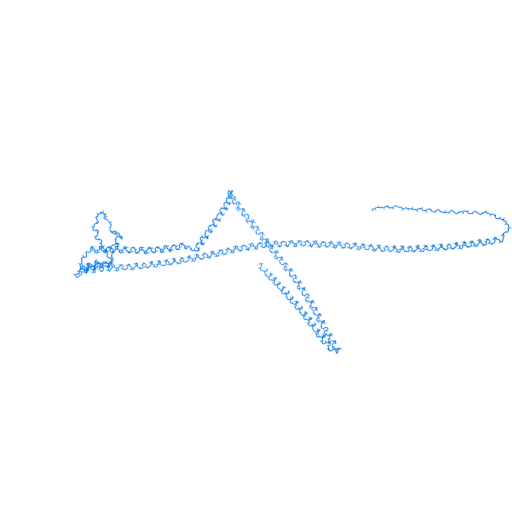? -13.461 -14.603 -21.992 1.00 55.25 531 GLY A N 1
ATOM 4363 C CA . GLY A 1 531 ? -14.708 -15.185 -21.478 1.00 55.25 531 GLY A CA 1
ATOM 4364 C C . GLY A 1 531 ? -15.424 -14.332 -20.423 1.00 55.25 531 GLY A C 1
ATOM 4365 O O . GLY A 1 531 ? -16.649 -14.387 -20.309 1.00 55.25 531 GLY A O 1
ATOM 4366 N N . LYS A 1 532 ? -14.693 -13.495 -19.674 1.00 52.16 532 LYS A N 1
ATOM 4367 C CA . LYS A 1 532 ? -15.287 -12.579 -18.680 1.00 52.16 532 LYS A CA 1
ATOM 4368 C C . LYS A 1 532 ? -15.865 -11.300 -19.296 1.00 52.16 532 LYS A C 1
ATOM 4370 O O . LYS A 1 532 ? -16.718 -10.676 -18.671 1.00 52.16 532 LYS A O 1
ATOM 4375 N N . GLY A 1 533 ? -15.474 -10.949 -20.523 1.00 48.62 533 GLY A N 1
ATOM 4376 C CA . GLY A 1 533 ? -16.012 -9.791 -21.247 1.00 48.62 533 GLY A CA 1
ATOM 4377 C C . GLY A 1 533 ? -17.442 -9.972 -21.775 1.00 48.62 533 GLY A C 1
ATOM 4378 O O . GLY A 1 533 ? -18.107 -8.984 -22.060 1.00 48.62 533 GLY A O 1
ATOM 4379 N N . SER A 1 534 ? -17.953 -11.207 -21.866 1.00 46.38 534 SER A N 1
ATOM 4380 C CA . SER A 1 534 ? -19.286 -11.485 -22.433 1.00 46.38 534 SER A CA 1
ATOM 4381 C C . SER A 1 534 ? -20.445 -11.420 -21.423 1.00 46.38 534 SER A C 1
ATOM 4383 O O . SER A 1 534 ? -21.596 -11.564 -21.830 1.00 46.38 534 SER A O 1
ATOM 4385 N N . TYR A 1 535 ? -20.178 -11.216 -20.128 1.00 47.41 535 TYR A N 1
ATOM 4386 C CA . TYR A 1 535 ? -21.212 -11.135 -19.077 1.00 47.41 535 TYR A CA 1
ATOM 4387 C C . TYR A 1 535 ? -21.516 -9.707 -18.603 1.00 47.41 535 TYR A C 1
ATOM 4389 O O . TYR A 1 535 ? -22.260 -9.520 -17.642 1.00 47.41 535 TYR A O 1
ATOM 4397 N N . ILE A 1 536 ? -20.962 -8.695 -19.272 1.00 45.91 536 ILE A N 1
ATOM 4398 C CA . ILE A 1 536 ? -21.264 -7.286 -19.010 1.00 45.91 536 ILE A CA 1
ATOM 4399 C C . ILE A 1 536 ? -21.927 -6.708 -20.263 1.00 45.91 536 ILE A C 1
ATOM 4401 O O . ILE A 1 536 ? -21.330 -5.924 -20.997 1.00 45.91 536 ILE A O 1
ATOM 4405 N N . HIS A 1 537 ? -23.164 -7.137 -20.515 1.00 42.66 537 HIS A N 1
ATOM 4406 C CA . HIS A 1 537 ? -24.108 -6.405 -21.352 1.00 42.66 537 HIS A CA 1
ATOM 4407 C C . HIS A 1 537 ? -25.465 -6.313 -20.670 1.00 42.66 537 HIS A C 1
ATOM 4409 O O . HIS A 1 537 ? -25.934 -7.358 -20.164 1.00 42.66 537 HIS A O 1
#

Radius of gyration: 81.95 Å; Cα contacts (8 Å, |Δi|>4): 60; chains: 1; bounding box: 174×104×243 Å

Sequence (537 aa):
MNKSSKRPGYREQRQAPQAEKFDPNRNMRSPQEKGHVNHLMKNEIEELKDTVRYLEHQLVSKRQEQEEYLQEIFQANAQAKDSEVQCIKEQAITQKHAQNYKQLEKKFEDHKVAQDHIVEKATLKFGDYQNEINNKEEELASMRARLHNKAEELKIAEIGAVTNHIRANDFGAEIVEREEIIQQLKSEVQDLKQQLHETQAQRKSEGTALLEVEHIKADNERLIKLLKKTKEFKEFGKYTETISGSVRYLPSAQTEKCIVKKCPSNATGENIDPNIEKDHWIPQEAFEIAYKIKTEHDGQLNDLMINQLLQSLNKVWRERERKNIARIKSSCNHQLQKMKRQITHTEPLTEVNARSEISRLKYQLSDTQKKLRENVVLGKRNLREASITDEVEAAFKVAGCLQDERNRVVQENKALKTRIIDAEKLHMNEDFERSKFMQGAAWQATKSYHETHALEQKITDLVTDFKDHERNLYLKDDQIGLQLFREKNHQIVLEEINNSVKDTTNNFKKMMENATDHFDHSNKQVEVLGGKGSYIH

Foldseek 3Di:
DDDDDDDDDDDDDDDDDDDDDDDDDDDDDDDDPPPVVVVVVVVVVVVVVVVVVVVVVVVVVVVVVVVVVVVVVVVVVVVVVVVVVVVVVVVVVVVVVVVVVVVVVVVVVVVVVVVVVVVVVVVVVVVVVVVVVVVVVVVVVVVVVVVVVVVVVVVVVVVVVVVVVVVVVVVVVVVVVVVVVVVVVVVVVVVVVVVVVVVVVVVVVVVVVVVVVVVVVVVVVVVLVVLCPDPVCVVVNVVVVPDPDFWDQDPPPPPPDPDDPDDDDDDPDDPPPPVVSVLRTAGPVLVVVLVVVCVVVVNPDDPNNSSVVRSVVSVVVVVVVVVVVVVVVVVVVVVVVVVVVVVVVCPDPVNVVVVVVVVVVVVVVVVVVVVVVVVVVVVVVVVPPDDPVNVVVVVVVVVVVVVVVVVVVVVVVVVVVVVVVVVVVVVVVVLVVVLVVLVVVLVVLVVVLVVLVVVLVVVVVVVVVVVVVVVVPVVPDDPPPVVVVCVVVVVVVVVVVVVVSVVVNVVSVVVSVVSVVVSVVSVVVVVVVVVVVVPPD

Secondary structure (DSSP, 8-state):
--------------PPPPPPPPP--------S-TTTHHHHHHHHHHHHHHHHHHHHHHHHHHHHHHHHHHHHHHHHHHHHHHHHHHHHHHHHHHHHHHHHHHHHHHHHHHHHHHHHHHHHHHHHHHHHHHHHHHHHHHHHHHHHHHHHHHHHHHHHHHHHHHHHHHHHHHHHHHHHHHHHHHHHHHHHHHHHHHHHHHHHHHHHHHHHHHHHHHHHHHHHHHHHHHHTTSTTSTTHHHHGGG---SSEE---TTGGG-----PPS--SS----HHHHHTTEE-HHHHHHHHHHHHHTTT-S-HHHHHHHHHHHHHHHHHHHHHHHHHHHHHHHHHHHHHHHHHHH---HHHHHHHHHHHHHHHHHHHHHHHHHHHHHHHHHHSSS--HHHHHHHHHHHHHHHHHHHHHHHHHHHHHHHHHHHHHHHHHHHHHHHHHHHHHHHHHHHHHHHHHHHHHHHHHHHHHHHHHHHHHHTTS---HHHHHHHHHHHHHHHHHHHHHHHHHHHHHHHHHHHHHHHHHHHHHHHHHHHHHGGG--

Organism: Euplotes crassus (NCBI:txid5936)